Protein AF-0000000087803669 (afdb_homodimer)

pLDDT: mean 89.22, std 20.95, range [19.78, 98.94]

Nearest PDB structures (foldseek):
  4f3p-assembly1_A  TM=9.538E-01  e=4.998E-30  Burkholderia pseudomallei 1710b
  4f3p-assembly2_B  TM=9.451E-01  e=6.480E-29  Burkholderia pseudomallei 1710b
  3kzg-assembly1_A  TM=9.132E-01  e=2.865E-23  Legionella pneumophila subsp. pneumophila str. Philadelphia 1
  3h7m-assembly1_A  TM=9.091E-01  e=1.064E-22  Geobacter sulfurreducens
  9d5w-assembly8_H  TM=9.082E-01  e=1.905E-20  Vibrio cholerae O1 biovar El Tor str. N16961

Radius of gyration: 34.96 Å; Cα contacts (8 Å, |Δi|>4): 1028; chains: 2; bounding box: 117×129×118 Å

Secondary structure (DSSP, 8-state):
------S------------------------PPEEEEE-TEETTTEEE-TTT--EESHHHHHHHHHHHHTT--EEEEE--HHHHHHHHHTTS-SEEEEEEE--HHHHTTEEEPSPSEEEEEEEEEETT--S--SGGG-TT-EEEEETTSHHHHHHHTSTT-EEEEESSHHHHHHHHHTTS-SEEEEEHHHHHHHHTTTTTTTEEEEEEEEEEEEEEEEEETT-HHHHHHHHHHHHHHHHTSHHHHHHHHHHSSPPPHHHH-/-------------------------------PPEEEEE-TEETTTEEE-TTT--EESHHHHHHHHHHHHTT--EEEEE--HHHHHHHHHTTS-SEEEEEEE--HHHHTTEEE-S-SEEEEEEEEEETT--S--SGGG-TT-EEEEETTSHHHHHHHTSTT-EEEEESSHHHHHHHHHTTS-SEEEEEHHHHHHHHTTTTTTTEEEEEEEEEEEEEEEEEETT-HHHHHHHHHHHHHHHHTSHHHHHHHHHHSSPPPHHHH-

InterPro domains:
  IPR001320 Ionotropic glutamate receptor, C-terminal [SM00079] (33-253)
  IPR001638 Solute-binding protein family 3/N-terminal domain of MltF [PF00497] (35-253)
  IPR001638 Solute-binding protein family 3/N-terminal domain of MltF [SM00062] (33-254)

Structure (mmCIF, N/CA/C/O backbone):
data_AF-0000000087803669-model_v1
#
loop_
_entity.id
_entity.type
_entity.pdbx_description
1 polymer 'Basic amino acid ABC transporter substrate-binding protein'
#
loop_
_atom_site.group_PDB
_atom_site.id
_atom_site.type_symbol
_atom_site.label_atom_id
_atom_site.label_alt_id
_atom_site.label_comp_id
_atom_site.label_asym_id
_atom_site.label_entity_id
_atom_site.label_seq_id
_atom_site.pdbx_PDB_ins_code
_atom_site.Cartn_x
_atom_site.Cartn_y
_atom_site.Cartn_z
_atom_site.occupancy
_atom_site.B_iso_or_equiv
_atom_site.auth_seq_id
_atom_site.auth_comp_id
_atom_site.auth_asym_id
_atom_site.auth_atom_id
_atom_site.pdbx_PDB_model_num
ATOM 1 N N . MET A 1 1 ? -59.469 92.938 -26.703 1 23.44 1 MET A N 1
ATOM 2 C CA . MET A 1 1 ? -59.844 91.875 -25.781 1 23.44 1 MET A CA 1
ATOM 3 C C . MET A 1 1 ? -58.656 91 -25.469 1 23.44 1 MET A C 1
ATOM 5 O O . MET A 1 1 ? -57.719 90.875 -26.266 1 23.44 1 MET A O 1
ATOM 9 N N . LYS A 1 2 ? -58.75 90.25 -24.141 1 24.02 2 LYS A N 1
ATOM 10 C CA . LYS A 1 2 ? -57.938 89.812 -23 1 24.02 2 LYS A CA 1
ATOM 11 C C . LYS A 1 2 ? -57.188 88.5 -23.328 1 24.02 2 LYS A C 1
ATOM 13 O O . LYS A 1 2 ? -57.75 87.438 -23.188 1 24.02 2 LYS A O 1
ATOM 18 N N . PHE A 1 3 ? -56.469 88.5 -24.422 1 27.02 3 PHE A N 1
ATOM 19 C CA . PHE A 1 3 ? -55.594 87.375 -24.906 1 27.02 3 PHE A CA 1
ATOM 20 C C . PHE A 1 3 ? -54.531 87 -23.875 1 27.02 3 PHE A C 1
ATOM 22 O O . PHE A 1 3 ? -53.594 86.312 -24.172 1 27.02 3 PHE A O 1
ATOM 29 N N . LYS A 1 4 ? -54.438 87.938 -22.734 1 26 4 LYS A N 1
ATOM 30 C CA . LYS A 1 4 ? -53.188 88.062 -22 1 26 4 LYS A CA 1
ATOM 31 C C . LYS A 1 4 ? -52.844 86.75 -21.266 1 26 4 LYS A C 1
ATOM 33 O O . LYS A 1 4 ? -51.844 86.688 -20.531 1 26 4 LYS A O 1
ATOM 38 N N . LYS A 1 5 ? -53.938 86 -20.906 1 26.67 5 LYS A N 1
ATOM 39 C CA . LYS A 1 5 ? -53.75 85.188 -19.688 1 26.67 5 LYS A CA 1
ATOM 40 C C . LYS A 1 5 ? -52.719 84.125 -19.906 1 26.67 5 LYS A C 1
ATOM 42 O O . LYS A 1 5 ? -53 83.125 -20.578 1 26.67 5 LYS A O 1
ATOM 47 N N . ILE A 1 6 ? -51.438 84.5 -20.109 1 24.69 6 ILE A N 1
ATOM 48 C CA . ILE A 1 6 ? -50.156 83.875 -20.344 1 24.69 6 ILE A CA 1
ATOM 49 C C . ILE A 1 6 ? -49.969 82.688 -19.375 1 24.69 6 ILE A C 1
ATOM 51 O O . ILE A 1 6 ? -49.719 81.562 -19.797 1 24.69 6 ILE A O 1
ATOM 55 N N . ALA A 1 7 ? -49.062 82.75 -18.438 1 25.77 7 ALA A N 1
ATOM 56 C CA . ALA A 1 7 ? -47.781 82.125 -18.094 1 25.77 7 ALA A CA 1
ATOM 57 C C . ALA A 1 7 ? -47.938 81.125 -16.922 1 25.77 7 ALA A C 1
ATOM 59 O O . ALA A 1 7 ? -47 80.5 -16.516 1 25.77 7 ALA A O 1
ATOM 60 N N . ALA A 1 8 ? -49 81.25 -16.078 1 25.83 8 ALA A N 1
ATOM 61 C CA . ALA A 1 8 ? -48.656 80.938 -14.711 1 25.83 8 ALA A CA 1
ATOM 62 C C . ALA A 1 8 ? -48.469 79.375 -14.57 1 25.83 8 ALA A C 1
ATOM 64 O O . ALA A 1 8 ? -48.25 78.875 -13.461 1 25.83 8 ALA A O 1
ATOM 65 N N . LEU A 1 9 ? -48.844 78.688 -15.719 1 24.83 9 LEU A N 1
ATOM 66 C CA . LEU A 1 9 ? -49.156 77.375 -15.195 1 24.83 9 LEU A CA 1
ATOM 67 C C . LEU A 1 9 ? -48.031 76.812 -14.352 1 24.83 9 LEU A C 1
ATOM 69 O O . LEU A 1 9 ? -46.875 77.25 -14.5 1 24.83 9 LEU A O 1
ATOM 73 N N . LEU A 1 10 ? -48.281 75.438 -13.938 1 26.12 10 LEU A N 1
ATOM 74 C CA . LEU A 1 10 ? -48.188 74.438 -12.891 1 26.12 10 LEU A CA 1
ATOM 75 C C . LEU A 1 10 ? -46.781 73.812 -12.828 1 26.12 10 LEU A C 1
ATOM 77 O O . LEU A 1 10 ? -46.344 73.188 -13.789 1 26.12 10 LEU A O 1
ATOM 81 N N . GLY A 1 11 ? -45.812 74.562 -12.305 1 29.98 11 GLY A N 1
ATOM 82 C CA . GLY A 1 11 ? -44.5 74.125 -11.898 1 29.98 11 GLY A CA 1
ATOM 83 C C . GLY A 1 11 ? -44.531 72.812 -11.094 1 29.98 11 GLY A C 1
ATOM 84 O O . GLY A 1 11 ? -44.938 72.812 -9.922 1 29.98 11 GLY A O 1
ATOM 85 N N . ALA A 1 12 ? -45.375 71.812 -11.609 1 28.2 12 ALA A N 1
ATOM 86 C CA . ALA A 1 12 ? -45.438 70.562 -10.82 1 28.2 12 ALA A CA 1
ATOM 87 C C . ALA A 1 12 ? -44.062 70.125 -10.406 1 28.2 12 ALA A C 1
ATOM 89 O O . ALA A 1 12 ? -43.156 70 -11.242 1 28.2 12 ALA A O 1
ATOM 90 N N . PHE A 1 13 ? -43.781 70.25 -9.102 1 29.75 13 PHE A N 1
ATOM 91 C CA . PHE A 1 13 ? -42.812 69.812 -8.133 1 29.75 13 PHE A CA 1
ATOM 92 C C . PHE A 1 13 ? -42.594 68.312 -8.25 1 29.75 13 PHE A C 1
ATOM 94 O O . PHE A 1 13 ? -43.469 67.5 -7.906 1 29.75 13 PHE A O 1
ATOM 101 N N . THR A 1 14 ? -42.188 67.812 -9.453 1 30.67 14 THR A N 1
ATOM 102 C CA . THR A 1 14 ? -41.875 66.375 -9.406 1 30.67 14 THR A CA 1
ATOM 103 C C . THR A 1 14 ? -40.844 66.125 -8.312 1 30.67 14 THR A C 1
ATOM 105 O O . THR A 1 14 ? -39.75 66.625 -8.352 1 30.67 14 THR A O 1
ATOM 108 N N . ILE A 1 15 ? -41.312 66 -7.07 1 32.28 15 ILE A N 1
ATOM 109 C CA . ILE A 1 15 ? -40.5 65.5 -5.969 1 32.28 15 ILE A CA 1
ATOM 110 C C . ILE A 1 15 ? -39.875 64.188 -6.379 1 32.28 15 ILE A C 1
ATOM 112 O O . ILE A 1 15 ? -40.562 63.219 -6.695 1 32.28 15 ILE A O 1
ATOM 116 N N . ALA A 1 16 ? -38.75 64.188 -7.145 1 32.88 16 ALA A N 1
ATOM 117 C CA . ALA A 1 16 ? -37.844 63.094 -7.316 1 32.88 16 ALA A CA 1
ATOM 118 C C . ALA A 1 16 ? -37.562 62.406 -5.984 1 32.88 16 ALA A C 1
ATOM 120 O O . ALA A 1 16 ? -36.938 62.969 -5.102 1 32.88 16 ALA A O 1
ATOM 121 N N . SER A 1 17 ? -38.594 61.656 -5.453 1 33.66 17 SER A N 1
ATOM 122 C CA . SER A 1 17 ? -38.25 60.75 -4.371 1 33.66 17 SER A CA 1
ATOM 123 C C . SER A 1 17 ? -37 59.938 -4.684 1 33.66 17 SER A C 1
ATOM 125 O O . SER A 1 17 ? -36.938 59.188 -5.652 1 33.66 17 SER A O 1
ATOM 127 N N . SER A 1 18 ? -35.844 60.562 -4.547 1 35.09 18 SER A N 1
ATOM 128 C CA . SER A 1 18 ? -34.625 59.781 -4.453 1 35.09 18 SER A CA 1
ATOM 129 C C . SER A 1 18 ? -34.812 58.531 -3.572 1 35.09 18 SER A C 1
ATOM 131 O O . SER A 1 18 ? -35.094 58.656 -2.373 1 35.09 18 SER A O 1
ATOM 133 N N . LEU A 1 19 ? -35.531 57.531 -4.07 1 33.88 19 LEU A N 1
ATOM 134 C CA . LEU A 1 19 ? -35.406 56.25 -3.4 1 33.88 19 LEU A CA 1
ATOM 135 C C . LEU A 1 19 ? -33.938 56 -3.033 1 33.88 19 LEU A C 1
ATOM 137 O O . LEU A 1 19 ? -33.094 55.875 -3.912 1 33.88 19 LEU A O 1
ATOM 141 N N . LEU A 1 20 ? -33.438 56.594 -1.939 1 34.97 20 LEU A N 1
ATOM 142 C CA . LEU A 1 20 ? -32.312 56 -1.258 1 34.97 20 LEU A CA 1
ATOM 143 C C . LEU A 1 20 ? -32.469 54.469 -1.205 1 34.97 20 LEU A C 1
ATOM 145 O O . LEU A 1 20 ? -33.344 53.969 -0.481 1 34.97 20 LEU A O 1
ATOM 149 N N . ILE A 1 21 ? -32.438 53.812 -2.311 1 36.22 21 ILE A N 1
ATOM 150 C CA . ILE A 1 21 ? -32.062 52.406 -2.111 1 36.22 21 ILE A CA 1
ATOM 151 C C . ILE A 1 21 ? -30.859 52.312 -1.198 1 36.22 21 ILE A C 1
ATOM 153 O O . ILE A 1 21 ? -29.75 52.719 -1.584 1 36.22 21 ILE A O 1
ATOM 157 N N . ALA A 1 22 ? -31 52.625 0.118 1 37.94 22 ALA A N 1
ATOM 158 C CA . ALA A 1 22 ? -30.047 52 1.009 1 37.94 22 ALA A CA 1
ATOM 159 C C . ALA A 1 22 ? -29.719 50.5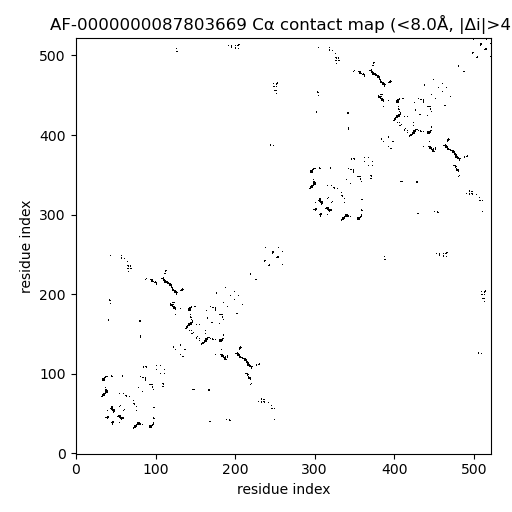94 0.523 1 37.94 22 ALA A C 1
ATOM 161 O O . ALA A 1 22 ? -30.578 49.688 0.521 1 37.94 22 ALA A O 1
ATOM 162 N N . GLY A 1 23 ? -29.016 50.5 -0.521 1 37.97 23 GLY A N 1
ATOM 163 C CA . GLY A 1 23 ? -28.344 49.219 -0.605 1 37.97 23 GLY A CA 1
ATOM 164 C C . GLY A 1 23 ? -27.938 48.656 0.749 1 37.97 23 GLY A C 1
ATOM 165 O O . GLY A 1 23 ? -27.109 49.25 1.446 1 37.97 23 GLY A O 1
ATOM 166 N N . CYS A 1 24 ? -28.906 48.219 1.571 1 36.16 24 CYS A N 1
ATOM 167 C CA . CYS A 1 24 ? -28.406 47.312 2.586 1 36.16 24 CYS A CA 1
ATOM 168 C C . CYS A 1 24 ? -27.188 46.531 2.078 1 36.16 24 CYS A C 1
ATOM 170 O O . CYS A 1 24 ? -27.312 45.688 1.202 1 36.16 24 CYS A O 1
ATOM 172 N N . GLY A 1 25 ? -26.109 47.188 1.75 1 37.03 25 GLY A N 1
ATOM 173 C CA . GLY A 1 25 ? -24.922 46.375 1.817 1 37.03 25 GLY A CA 1
ATOM 174 C C . GLY A 1 25 ? -25.016 45.25 2.857 1 37.03 25 GLY A C 1
ATOM 175 O O . GLY A 1 25 ? -25 45.531 4.059 1 37.03 25 GLY A O 1
ATOM 176 N N . GLN A 1 26 ? -25.984 44.438 2.816 1 36.03 26 GLN A N 1
ATOM 177 C CA . GLN A 1 26 ? -25.719 43.219 3.6 1 36.03 26 GLN A CA 1
ATOM 178 C C . GLN A 1 26 ? -24.219 42.969 3.717 1 36.03 26 GLN A C 1
ATOM 180 O O . GLN A 1 26 ? -23.562 42.656 2.721 1 36.03 26 GLN A O 1
ATOM 185 N N . GLU A 1 27 ? -23.469 43.844 4.344 1 37.5 27 GLU A N 1
ATOM 186 C CA . GLU A 1 27 ? -22.219 43.281 4.852 1 37.5 27 GLU A CA 1
ATOM 187 C C . GLU A 1 27 ? -22.359 41.812 5.195 1 37.5 27 GLU A C 1
ATOM 189 O O . GLU A 1 27 ? -22.938 41.469 6.223 1 37.5 27 GLU A O 1
ATOM 194 N N . GLY A 1 28 ? -22.969 41.031 4.41 1 39.66 28 GLY A N 1
ATOM 195 C CA . GLY A 1 28 ? -22.797 39.625 4.727 1 39.66 28 GLY A CA 1
ATOM 196 C C . GLY A 1 28 ? -21.547 39.344 5.531 1 39.66 28 GLY A C 1
ATOM 197 O O . GLY A 1 28 ? -20.469 39.875 5.215 1 39.66 28 GLY A O 1
ATOM 198 N N . ASN A 1 29 ? -21.578 39.469 6.797 1 40.47 29 ASN A N 1
ATOM 199 C CA . ASN A 1 29 ? -20.5 38.969 7.633 1 40.47 29 ASN A CA 1
ATOM 200 C C . ASN A 1 29 ? -19.703 37.875 6.91 1 40.47 29 ASN A C 1
ATOM 202 O O . ASN A 1 29 ? -20.047 36.688 6.98 1 40.47 29 ASN A O 1
ATOM 206 N N . SER A 1 30 ? -19.422 37.875 5.676 1 49.03 30 SER A N 1
ATOM 207 C CA . SER A 1 30 ? -18.594 36.938 4.941 1 49.03 30 SER A CA 1
ATOM 208 C C . SER A 1 30 ? -17.391 36.469 5.777 1 49.03 30 SER A C 1
ATOM 210 O O . SER A 1 30 ? -16.516 37.281 6.102 1 49.03 30 SER A O 1
ATOM 212 N N . GLN A 1 31 ? -17.656 35.719 6.801 1 61.44 31 GLN A N 1
ATOM 213 C CA . GLN A 1 31 ? -16.578 35.188 7.609 1 61.44 31 GLN A CA 1
ATOM 214 C C . GLN A 1 31 ? -15.312 34.969 6.773 1 61.44 31 GLN A C 1
ATOM 216 O O . GLN A 1 31 ? -15.375 34.438 5.668 1 61.44 31 GLN A O 1
ATOM 221 N N . LYS A 1 32 ? -14.234 35.688 7.094 1 85.69 32 LYS A N 1
ATOM 222 C CA . LYS A 1 32 ? -12.922 35.625 6.469 1 85.69 32 LYS A CA 1
ATOM 223 C C . LYS A 1 32 ? -12.461 34.156 6.363 1 85.69 32 LYS A C 1
ATOM 225 O O . LYS A 1 32 ? -12.602 33.375 7.312 1 85.69 32 LYS A O 1
ATOM 230 N N . ALA A 1 33 ? -12.172 33.75 5.184 1 96.31 33 ALA A N 1
ATOM 231 C CA . ALA A 1 33 ? -11.656 32.406 4.938 1 96.31 33 ALA A CA 1
ATOM 232 C C . ALA A 1 33 ? -10.469 32.094 5.844 1 96.31 33 ALA A C 1
ATOM 234 O O . ALA A 1 33 ? -9.688 33 6.18 1 96.31 33 ALA A O 1
ATOM 235 N N . TRP A 1 34 ? -10.445 30.859 6.391 1 98.19 34 TRP A N 1
ATOM 236 C CA . TRP A 1 34 ? -9.242 30.406 7.062 1 98.19 34 TRP A CA 1
ATOM 237 C C . TRP A 1 34 ? -8.062 30.359 6.098 1 98.19 34 TRP A C 1
ATOM 239 O O . TRP A 1 34 ? -8.156 29.766 5.023 1 98.19 34 TRP A O 1
ATOM 249 N N . ARG A 1 35 ? -7.02 31.109 6.371 1 98.5 35 ARG A N 1
ATOM 250 C CA . ARG A 1 35 ? -5.777 30.938 5.629 1 98.5 35 ARG A CA 1
ATOM 251 C C . ARG A 1 35 ? -5 29.719 6.133 1 98.5 35 ARG A C 1
ATOM 253 O O . ARG A 1 35 ? -4.508 29.719 7.266 1 98.5 35 ARG A O 1
ATOM 260 N N . VAL A 1 36 ? -4.91 28.719 5.246 1 98.88 36 VAL A N 1
ATOM 261 C CA . VAL A 1 36 ? -4.375 27.422 5.652 1 98.88 36 VAL A CA 1
ATOM 262 C C . VAL A 1 36 ? -3.068 27.156 4.91 1 98.88 36 VAL A C 1
ATOM 264 O O . VAL A 1 36 ? -2.99 27.328 3.693 1 98.88 36 VAL A O 1
ATOM 267 N N . GLY A 1 37 ? -2.012 26.781 5.688 1 98.88 37 GLY A N 1
ATOM 268 C CA . GLY A 1 37 ? -0.762 26.328 5.086 1 98.88 37 GLY A CA 1
ATOM 269 C C . GLY A 1 37 ? -0.573 24.828 5.137 1 98.88 37 GLY A C 1
ATOM 270 O O . GLY A 1 37 ? -0.929 24.188 6.129 1 98.88 37 GLY A O 1
ATOM 271 N N . THR A 1 38 ? -0.046 24.266 4.051 1 98.75 38 THR A N 1
ATOM 272 C CA . THR A 1 38 ? 0.332 22.859 3.965 1 98.75 38 THR A CA 1
ATOM 273 C C . THR A 1 38 ? 1.564 22.688 3.082 1 98.75 38 THR A C 1
ATOM 275 O O . THR A 1 38 ? 1.807 23.5 2.178 1 98.75 38 THR A O 1
ATOM 278 N N . ASP A 1 39 ? 2.41 21.734 3.475 1 98.31 39 ASP A N 1
ATOM 279 C CA . ASP A 1 39 ? 3.449 21.297 2.543 1 98.31 39 ASP A CA 1
ATOM 280 C C . ASP A 1 39 ? 2.883 20.344 1.492 1 98.31 39 ASP A C 1
ATOM 282 O O . ASP A 1 39 ? 2.627 19.188 1.781 1 98.31 39 ASP A O 1
ATOM 286 N N . ALA A 1 40 ? 2.732 20.812 0.261 1 97.62 40 ALA A N 1
ATOM 287 C CA . ALA A 1 40 ? 2.059 20.047 -0.787 1 97.62 40 ALA A CA 1
ATOM 288 C C . ALA A 1 40 ? 3.045 19.156 -1.536 1 97.62 40 ALA A C 1
ATOM 290 O O . ALA A 1 40 ? 2.949 19 -2.756 1 97.62 40 ALA A O 1
ATOM 291 N N . THR A 1 41 ? 4.027 18.625 -0.832 1 96.75 41 THR A N 1
ATOM 292 C CA . THR A 1 41 ? 4.957 17.656 -1.379 1 96.75 41 THR A CA 1
ATOM 293 C C . THR A 1 41 ? 5.023 16.406 -0.49 1 96.75 41 THR A C 1
ATOM 295 O O . THR A 1 41 ? 6.004 15.664 -0.524 1 96.75 41 THR A O 1
ATOM 298 N N . TYR A 1 42 ? 3.969 16.203 0.246 1 97.25 42 TYR A N 1
ATOM 299 C CA . TYR A 1 42 ? 3.924 15.141 1.236 1 97.25 42 TYR A CA 1
ATOM 300 C C . TYR A 1 42 ? 2.793 14.164 0.935 1 97.25 42 TYR A C 1
ATOM 302 O O . TYR A 1 42 ? 2.027 13.789 1.829 1 97.25 42 TYR A O 1
ATOM 310 N N . ALA A 1 43 ? 2.723 13.727 -0.254 1 95.94 43 ALA A N 1
ATOM 311 C CA . ALA A 1 43 ? 1.699 12.734 -0.574 1 95.94 43 ALA A CA 1
ATOM 312 C C . ALA A 1 43 ? 1.811 11.516 0.339 1 95.94 43 ALA A C 1
ATOM 314 O O . ALA A 1 43 ? 2.914 11.031 0.612 1 95.94 43 ALA A O 1
ATOM 315 N N . PRO A 1 44 ? 0.618 11.023 0.805 1 96.81 44 PRO A N 1
ATOM 316 C CA . PRO A 1 44 ? -0.748 11.305 0.36 1 96.81 44 PRO A CA 1
ATOM 317 C C . PRO A 1 44 ? -1.441 12.359 1.225 1 96.81 44 PRO A C 1
ATOM 319 O O . PRO A 1 44 ? -2.666 12.5 1.164 1 96.81 44 PRO A O 1
ATOM 322 N N . PHE A 1 45 ? -0.718 13.094 2.029 1 98.44 45 PHE A N 1
ATOM 323 C CA . PHE A 1 45 ? -1.339 14.055 2.938 1 98.44 45 PHE A CA 1
ATOM 324 C C . PHE A 1 45 ? -1.666 15.352 2.213 1 98.44 45 PHE A C 1
ATOM 326 O O . PHE A 1 45 ? -2.779 15.867 2.324 1 98.44 45 PHE A O 1
ATOM 333 N N . GLY A 1 46 ? -0.712 15.852 1.557 1 98.19 46 GLY A N 1
ATOM 334 C CA . GLY A 1 46 ? -0.864 17.031 0.715 1 98.19 46 GLY A CA 1
ATOM 335 C C . GLY A 1 46 ? 0.046 17.016 -0.5 1 98.19 46 GLY A C 1
ATOM 336 O O . GLY A 1 46 ? 1.248 16.766 -0.378 1 98.19 46 GLY A O 1
ATOM 337 N N . PHE A 1 47 ? -0.546 17.203 -1.66 1 97.06 47 PHE A N 1
ATOM 338 C CA . PHE A 1 47 ? 0.229 17.25 -2.895 1 97.06 47 PHE A CA 1
ATOM 339 C C . PHE A 1 47 ? -0.536 17.969 -3.99 1 97.06 47 PHE A C 1
ATOM 341 O O . PHE A 1 47 ? -1.727 18.25 -3.842 1 97.06 47 PHE A O 1
ATOM 348 N N . LYS A 1 48 ? 0.252 18.359 -4.945 1 94.62 48 LYS A N 1
ATOM 349 C CA . LYS A 1 48 ? -0.379 18.938 -6.133 1 94.62 48 LYS A CA 1
ATOM 350 C C . LYS A 1 48 ? -0.736 17.844 -7.141 1 94.62 48 LYS A C 1
ATOM 352 O O . LYS A 1 48 ? 0.136 17.094 -7.598 1 94.62 48 LYS A O 1
ATOM 357 N N . ASP A 1 49 ? -2.008 17.812 -7.465 1 91.5 49 ASP A N 1
ATOM 358 C CA . ASP A 1 49 ? -2.455 16.859 -8.469 1 91.5 49 ASP A CA 1
ATOM 359 C C . ASP A 1 49 ? -1.855 17.172 -9.836 1 91.5 49 ASP A C 1
ATOM 361 O O . ASP A 1 49 ? -1.922 18.312 -10.297 1 91.5 49 ASP A O 1
ATOM 365 N N . LYS A 1 50 ? -1.376 16.172 -10.469 1 86 50 LYS A N 1
ATOM 366 C CA . LYS A 1 50 ? -0.642 16.391 -11.711 1 86 50 LYS A CA 1
ATOM 367 C C . LYS A 1 50 ? -1.587 16.766 -12.844 1 86 50 LYS A C 1
ATOM 369 O O . LYS A 1 50 ? -1.226 17.547 -13.727 1 86 50 LYS A O 1
ATOM 374 N N . ASP A 1 51 ? -2.723 16.25 -12.836 1 86 51 ASP A N 1
ATOM 375 C CA . ASP A 1 51 ? -3.658 16.453 -13.938 1 86 51 ASP A CA 1
ATOM 376 C C . ASP A 1 51 ? -4.402 17.781 -13.773 1 86 51 ASP A C 1
ATOM 378 O O . ASP A 1 51 ? -4.48 18.578 -14.711 1 86 51 ASP A O 1
ATOM 382 N N . SER A 1 52 ? -4.797 18.125 -12.547 1 88.12 52 SER A N 1
ATOM 383 C CA . SER A 1 52 ? -5.648 19.281 -12.32 1 88.12 52 SER A CA 1
ATOM 384 C C . SER A 1 52 ? -4.832 20.469 -11.82 1 88.12 52 SER A C 1
ATOM 386 O O . SER A 1 52 ? -5.293 21.609 -11.891 1 88.12 52 SER A O 1
ATOM 388 N N . GLY A 1 53 ? -3.754 20.188 -11.273 1 90.12 53 GLY A N 1
ATOM 389 C CA . GLY A 1 53 ? -2.953 21.234 -10.664 1 90.12 53 GLY A CA 1
ATOM 390 C C . GLY A 1 53 ? -3.48 21.672 -9.312 1 90.12 53 GLY A C 1
ATOM 391 O O . GLY A 1 53 ? -2.898 22.547 -8.664 1 90.12 53 GLY A O 1
ATOM 392 N N . LYS A 1 54 ? -4.48 21.078 -8.883 1 94.5 54 LYS A N 1
ATOM 393 C CA . LYS A 1 54 ? -5.098 21.438 -7.609 1 94.5 54 LYS A CA 1
ATOM 394 C C . LYS A 1 54 ? -4.449 20.688 -6.449 1 94.5 54 LYS A C 1
ATOM 396 O O . LYS A 1 54 ? -3.871 19.625 -6.641 1 94.5 54 LYS A O 1
ATOM 401 N N . LEU A 1 55 ? -4.582 21.359 -5.27 1 97.25 55 LEU A N 1
ATOM 402 C CA . LEU A 1 55 ? -4.117 20.688 -4.062 1 97.25 55 LEU A CA 1
ATOM 403 C C . LEU A 1 55 ? -5.059 19.547 -3.688 1 97.25 55 LEU A C 1
ATOM 405 O O . LEU A 1 55 ? -6.277 19.688 -3.764 1 97.25 55 LEU A O 1
ATOM 409 N N . ALA A 1 56 ? -4.453 18.453 -3.389 1 97 56 ALA A N 1
ATOM 410 C CA . ALA A 1 56 ? -5.195 17.25 -2.996 1 97 56 ALA A CA 1
ATOM 411 C C . ALA A 1 56 ? -4.477 16.5 -1.88 1 97 56 ALA A C 1
ATOM 413 O O . ALA A 1 56 ? -3.311 16.781 -1.584 1 97 56 ALA A O 1
ATOM 414 N N . GLY A 1 57 ? -5.234 15.594 -1.214 1 97.56 57 GLY A N 1
ATOM 415 C CA . GLY A 1 57 ? -4.648 14.75 -0.184 1 97.56 57 GLY A CA 1
ATOM 416 C C . GLY A 1 57 ? -5.512 14.648 1.061 1 97.56 57 GLY A C 1
ATOM 417 O O . GLY A 1 57 ? -6.504 15.367 1.198 1 97.56 57 GLY A O 1
ATOM 418 N N . PHE A 1 58 ? -5.105 13.805 1.908 1 98.5 58 PHE A N 1
ATOM 419 C CA . PHE A 1 58 ? -5.809 13.516 3.15 1 98.5 58 PHE A CA 1
ATOM 420 C C . PHE A 1 58 ? -5.98 14.781 3.98 1 98.5 58 PHE A C 1
ATOM 422 O O . PHE A 1 58 ? -7.09 15.102 4.414 1 98.5 58 PHE A O 1
ATOM 429 N N . ASP A 1 59 ? -4.887 15.523 4.145 1 98.88 59 ASP A N 1
ATOM 430 C CA . ASP A 1 59 ? -4.93 16.75 4.949 1 98.88 59 ASP A CA 1
ATOM 431 C C . ASP A 1 59 ? -5.828 17.797 4.309 1 98.88 59 ASP A C 1
ATOM 433 O O . ASP A 1 59 ? -6.535 18.531 5.004 1 98.88 59 ASP A O 1
ATOM 437 N N . ILE A 1 60 ? -5.785 17.891 3.031 1 98.75 60 ILE A N 1
ATOM 438 C CA . ILE A 1 60 ? -6.609 18.828 2.285 1 98.75 60 ILE A CA 1
ATOM 439 C C . ILE A 1 60 ? -8.086 18.516 2.504 1 98.75 60 ILE A C 1
ATOM 441 O O . ILE A 1 60 ? -8.875 19.406 2.836 1 98.75 60 ILE A O 1
ATOM 445 N N . ASP A 1 61 ? -8.391 17.234 2.416 1 98.56 61 ASP A N 1
ATOM 446 C CA . ASP A 1 61 ? -9.773 16.828 2.594 1 98.56 61 ASP A CA 1
ATOM 447 C C . ASP A 1 61 ? -10.234 17.047 4.031 1 98.56 61 ASP A C 1
ATOM 449 O O . ASP A 1 61 ? -11.375 17.469 4.262 1 98.56 61 ASP A O 1
ATOM 453 N N . ILE A 1 62 ? -9.383 16.828 4.961 1 98.81 62 ILE A N 1
ATOM 454 C CA . ILE A 1 62 ? -9.719 16.953 6.375 1 98.81 62 ILE A CA 1
ATOM 455 C C . ILE A 1 62 ? -10.016 18.422 6.699 1 98.81 62 ILE A C 1
ATOM 457 O O . ILE A 1 62 ? -11.062 18.734 7.266 1 98.81 62 ILE A O 1
ATOM 461 N N . ILE A 1 63 ? -9.141 19.297 6.289 1 98.94 63 ILE A N 1
ATOM 462 C CA . ILE A 1 63 ? -9.32 20.688 6.676 1 98.94 63 ILE A CA 1
ATOM 463 C C . ILE A 1 63 ? -10.531 21.281 5.945 1 98.94 63 ILE A C 1
ATOM 465 O O . ILE A 1 63 ? -11.266 22.094 6.504 1 98.94 63 ILE A O 1
ATOM 469 N N . ASN A 1 64 ? -10.766 20.875 4.711 1 98.75 64 ASN A N 1
ATOM 470 C CA . ASN A 1 64 ? -11.961 21.312 3.996 1 98.75 64 ASN A CA 1
ATOM 471 C C . ASN A 1 64 ? -13.234 20.812 4.676 1 98.75 64 ASN A C 1
ATOM 473 O O . ASN A 1 64 ? -14.211 21.547 4.773 1 98.75 64 ASN A O 1
ATOM 477 N N . ALA A 1 65 ? -13.234 19.578 5.152 1 98.81 65 ALA A N 1
ATOM 478 C CA . ALA A 1 65 ? -14.398 19.031 5.84 1 98.81 65 ALA A CA 1
ATOM 479 C C . ALA A 1 65 ? -14.672 19.781 7.145 1 98.81 65 ALA A C 1
ATOM 481 O O . ALA A 1 65 ? -15.82 20.109 7.453 1 98.81 65 ALA A O 1
ATOM 482 N N . ILE A 1 66 ? -13.617 20.047 7.898 1 98.81 66 ILE A N 1
ATOM 483 C CA . ILE A 1 66 ? -13.75 20.781 9.148 1 98.81 66 ILE A CA 1
ATOM 484 C C . ILE A 1 66 ? -14.305 22.188 8.867 1 98.81 66 ILE A C 1
ATOM 486 O O . ILE A 1 66 ? -15.258 22.625 9.523 1 98.81 66 ILE A O 1
ATOM 490 N N . ALA A 1 67 ? -13.719 22.859 7.887 1 98.62 67 ALA A N 1
ATOM 491 C CA . ALA A 1 67 ? -14.156 24.203 7.527 1 98.62 67 ALA A CA 1
ATOM 492 C C . ALA A 1 67 ? -15.625 24.219 7.117 1 98.62 67 ALA A C 1
ATOM 494 O O . ALA A 1 67 ? -16.375 25.094 7.523 1 98.62 67 ALA A O 1
ATOM 495 N N . ASN A 1 68 ? -15.992 23.281 6.379 1 98.12 68 ASN A N 1
ATOM 496 C CA . ASN A 1 68 ? -17.375 23.172 5.93 1 98.12 68 ASN A CA 1
ATOM 497 C C . ASN A 1 68 ? -18.328 23.016 7.105 1 98.12 68 ASN A C 1
ATOM 499 O O . ASN A 1 68 ? -19.375 23.688 7.152 1 98.12 68 ASN A O 1
ATOM 503 N N . GLU A 1 69 ? -18.016 22.156 8.062 1 98.06 69 GLU A N 1
ATOM 504 C CA . GLU A 1 69 ? -18.859 21.969 9.242 1 98.06 69 GLU A CA 1
ATOM 505 C C . GLU A 1 69 ? -19 23.266 10.039 1 98.06 69 GLU A C 1
ATOM 507 O O . GLU A 1 69 ? -20.031 23.5 10.648 1 98.06 69 GLU A O 1
ATOM 512 N N . GLU A 1 70 ? -17.969 24.078 9.938 1 97.88 70 GLU A N 1
ATOM 513 C CA . GLU A 1 70 ? -17.938 25.297 10.727 1 97.88 70 GLU A CA 1
ATOM 514 C C . GLU A 1 70 ? -18.469 26.484 9.93 1 97.88 70 GLU A C 1
ATOM 516 O O . GLU A 1 70 ? -18.484 27.609 10.422 1 97.88 70 GLU A O 1
ATOM 521 N N . GLY A 1 71 ? -18.875 26.188 8.695 1 97 71 GLY A N 1
ATOM 522 C CA . GLY A 1 71 ? -19.438 27.234 7.859 1 97 71 GLY A CA 1
ATOM 523 C C . GLY A 1 71 ? -18.422 28.234 7.375 1 97 71 GLY A C 1
ATOM 524 O O . GLY A 1 71 ? -18.719 29.422 7.207 1 97 71 GLY A O 1
ATOM 525 N N . ILE A 1 72 ? -17.203 27.859 7.289 1 96.88 72 ILE A N 1
ATOM 526 C CA . ILE A 1 72 ? -16.094 28.703 6.871 1 96.88 72 ILE A CA 1
ATOM 527 C C . ILE A 1 72 ? -15.406 28.094 5.656 1 96.88 72 ILE A C 1
ATOM 529 O O . ILE A 1 72 ? -15.461 26.891 5.445 1 96.88 72 ILE A O 1
ATOM 533 N N . GLU A 1 73 ? -14.859 28.875 4.832 1 96.5 73 GLU A N 1
ATOM 534 C CA . GLU A 1 73 ? -14.039 28.391 3.725 1 96.5 73 GLU A CA 1
ATOM 535 C C . GLU A 1 73 ? -12.57 28.297 4.125 1 96.5 73 GLU A C 1
ATOM 537 O O . GLU A 1 73 ? -12.086 29.094 4.926 1 96.5 73 GLU A O 1
ATOM 542 N N . ALA A 1 74 ? -11.898 27.344 3.572 1 97.94 74 ALA A N 1
ATOM 543 C CA . ALA A 1 74 ? -10.453 27.203 3.744 1 97.94 74 ALA A CA 1
ATOM 544 C C . ALA A 1 74 ? -9.711 27.641 2.482 1 97.94 74 ALA A C 1
ATOM 546 O O . ALA A 1 74 ? -9.969 27.109 1.396 1 97.94 74 ALA A O 1
ATOM 547 N N . ASP A 1 75 ? -8.898 28.609 2.609 1 98 75 ASP A N 1
ATOM 548 C CA . ASP A 1 75 ? -7.969 29.016 1.558 1 98 75 ASP A CA 1
ATOM 549 C C . ASP A 1 75 ? -6.594 28.391 1.774 1 98 75 ASP A C 1
ATOM 551 O O . ASP A 1 75 ? -5.797 28.891 2.574 1 98 75 ASP A O 1
ATOM 555 N N . ILE A 1 76 ? -6.348 27.359 1.022 1 98.44 76 ILE A N 1
ATOM 556 C CA . ILE A 1 76 ? -5.176 26.531 1.281 1 98.44 76 ILE A CA 1
ATOM 557 C C . ILE A 1 76 ? -4.031 26.953 0.358 1 98.44 76 ILE A C 1
ATOM 559 O O . ILE A 1 76 ? -4.227 27.109 -0.85 1 98.44 76 ILE A O 1
ATOM 563 N N . GLN A 1 77 ? -2.887 27.109 0.935 1 97.62 77 GLN A N 1
ATOM 564 C CA . GLN A 1 77 ? -1.708 27.484 0.16 1 97.62 77 GLN A CA 1
ATOM 565 C C . GLN A 1 77 ? -0.535 26.547 0.468 1 97.62 77 GLN A C 1
ATOM 567 O O . GLN A 1 77 ? -0.441 26 1.568 1 97.62 77 GLN A O 1
ATOM 57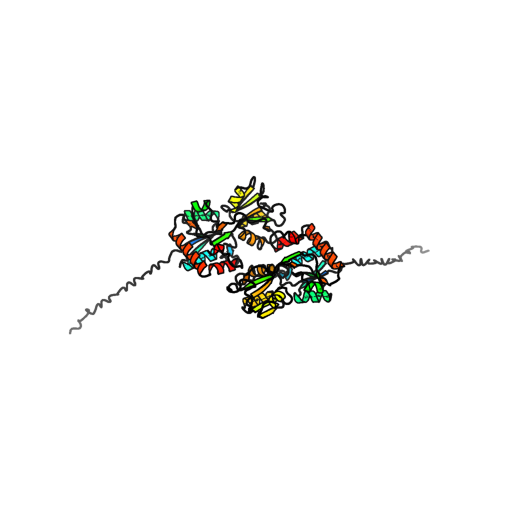2 N N . ASN A 1 78 ? 0.308 26.438 -0.497 1 97.94 78 ASN A N 1
ATOM 573 C CA . ASN A 1 78 ? 1.501 25.609 -0.367 1 97.94 78 ASN A CA 1
ATOM 574 C C . ASN A 1 78 ? 2.658 26.391 0.255 1 97.94 78 ASN A C 1
ATOM 576 O O . ASN A 1 78 ? 2.973 27.5 -0.181 1 97.94 78 ASN A O 1
ATOM 580 N N . LEU A 1 79 ? 3.244 25.828 1.319 1 97.44 79 LEU A N 1
ATOM 581 C CA . LEU A 1 79 ? 4.48 26.281 1.939 1 97.44 79 LEU A CA 1
ATOM 582 C C . LEU A 1 79 ? 5.41 25.109 2.229 1 97.44 79 LEU A C 1
ATOM 584 O O . LEU A 1 79 ? 4.949 24 2.471 1 97.44 79 LEU A O 1
ATOM 588 N N . ASN A 1 80 ? 6.695 25.438 2.15 1 97.38 80 ASN A N 1
ATOM 589 C CA . ASN A 1 80 ? 7.594 24.422 2.678 1 97.38 80 ASN A CA 1
ATOM 590 C C . ASN A 1 80 ? 7.332 24.156 4.156 1 97.38 80 ASN A C 1
ATOM 592 O O . ASN A 1 80 ? 6.902 25.047 4.887 1 97.38 80 ASN A O 1
ATOM 596 N N . PHE A 1 81 ? 7.633 22.984 4.543 1 98.12 81 PHE A N 1
ATOM 597 C CA . PHE A 1 81 ? 7.312 22.562 5.902 1 98.12 81 PHE A CA 1
ATOM 598 C C . PHE A 1 81 ? 7.93 23.516 6.922 1 98.12 81 PHE A C 1
ATOM 600 O O . PHE A 1 81 ? 7.27 23.922 7.879 1 98.12 81 PHE A O 1
ATOM 607 N N . ASP A 1 82 ? 9.148 23.844 6.73 1 97.31 82 ASP A N 1
ATOM 608 C CA . ASP A 1 82 ? 9.875 24.656 7.707 1 97.31 82 ASP A CA 1
ATOM 609 C C . ASP A 1 82 ? 9.305 26.062 7.805 1 97.31 82 ASP A C 1
ATOM 611 O O . ASP A 1 82 ? 9.586 26.781 8.758 1 97.31 82 ASP A O 1
ATOM 615 N N . ALA A 1 83 ? 8.477 26.406 6.836 1 97.88 83 ALA A N 1
ATOM 616 C CA . ALA A 1 83 ? 7.895 27.734 6.82 1 97.88 83 ALA A CA 1
ATOM 617 C C . ALA A 1 83 ? 6.559 27.766 7.562 1 97.88 83 ALA A C 1
ATOM 619 O O . ALA A 1 83 ? 6.031 28.844 7.863 1 97.88 83 ALA A O 1
ATOM 620 N N . LEU A 1 84 ? 6.047 26.688 7.969 1 98.62 84 LEU A N 1
ATOM 621 C CA . LEU A 1 84 ? 4.684 26.609 8.477 1 98.62 84 LEU A CA 1
ATOM 622 C C . LEU A 1 84 ? 4.586 27.25 9.859 1 98.62 84 LEU A C 1
ATOM 624 O O . LEU A 1 84 ? 3.717 28.094 10.102 1 98.62 84 LEU A O 1
ATOM 628 N N . LEU A 1 85 ? 5.469 26.922 10.734 1 98.25 85 LEU A N 1
ATOM 629 C CA . LEU A 1 85 ? 5.375 27.453 12.094 1 98.25 85 LEU A CA 1
ATOM 630 C C . LEU A 1 85 ? 5.672 28.953 12.117 1 98.25 85 LEU A C 1
ATOM 632 O O . LEU A 1 85 ? 4.922 29.719 12.711 1 98.25 85 LEU A O 1
ATOM 636 N N . PRO A 1 86 ? 6.719 29.375 11.391 1 98.19 86 PRO A N 1
ATOM 637 C CA . PRO A 1 86 ? 6.93 30.812 11.297 1 98.19 86 PRO A CA 1
ATOM 638 C C . PRO A 1 86 ? 5.734 31.547 10.695 1 98.19 86 PRO A C 1
ATOM 640 O O . PRO A 1 86 ? 5.391 32.656 11.141 1 98.19 86 PRO A O 1
ATOM 643 N N . ALA A 1 87 ? 5.121 30.922 9.711 1 98.56 87 ALA A N 1
ATOM 644 C CA . ALA A 1 87 ? 3.973 31.562 9.062 1 98.56 87 ALA A CA 1
ATOM 645 C C . ALA A 1 87 ? 2.801 31.688 10.031 1 98.56 87 ALA A C 1
ATOM 647 O O . ALA A 1 87 ? 2.053 32.656 9.984 1 98.56 87 ALA A O 1
ATOM 648 N N . LEU A 1 88 ? 2.6 30.734 10.938 1 98.75 88 LEU A N 1
ATOM 649 C CA . LEU A 1 88 ? 1.591 30.828 11.984 1 98.75 88 LEU A CA 1
ATOM 650 C C . LEU A 1 88 ? 1.915 31.969 12.945 1 98.75 88 LEU A C 1
ATOM 652 O O . LEU A 1 88 ? 1.042 32.781 13.281 1 98.75 88 LEU A O 1
ATOM 656 N N . GLN A 1 89 ? 3.143 32.062 13.336 1 97.69 89 GLN A N 1
ATOM 657 C CA . GLN A 1 89 ? 3.572 33.062 14.328 1 97.69 89 GLN A CA 1
ATOM 658 C C . GLN A 1 89 ? 3.422 34.469 13.797 1 97.69 89 GLN A C 1
ATOM 660 O O . GLN A 1 89 ? 3.09 35.406 14.555 1 97.69 89 GLN A O 1
ATOM 665 N N . SER A 1 90 ? 3.635 34.625 12.516 1 97.38 90 SER A N 1
ATOM 666 C CA . SER A 1 90 ? 3.566 35.969 11.898 1 97.38 90 SER A CA 1
ATOM 667 C C . SER A 1 90 ? 2.148 36.281 11.438 1 97.38 90 SER A C 1
ATOM 669 O O . SER A 1 90 ? 1.905 37.344 10.859 1 97.38 90 SER A O 1
ATOM 671 N N . ASN A 1 91 ? 1.262 35.375 11.555 1 97.25 91 ASN A N 1
ATOM 672 C CA . ASN A 1 91 ? -0.139 35.562 11.18 1 97.25 91 ASN A CA 1
ATOM 673 C C . ASN A 1 91 ? -0.307 35.625 9.664 1 97.25 91 ASN A C 1
ATOM 675 O O . ASN A 1 91 ? -1.269 36.25 9.18 1 97.25 91 ASN A O 1
ATOM 679 N N . THR A 1 92 ? 0.73 35.094 9.008 1 97.62 92 THR A N 1
ATOM 680 C CA . THR A 1 92 ? 0.594 34.969 7.559 1 97.62 92 THR A CA 1
ATOM 681 C C . THR A 1 92 ? -0.462 33.938 7.207 1 97.62 92 THR A C 1
ATOM 683 O O . THR A 1 92 ? -1.16 34.062 6.199 1 97.62 92 THR A O 1
ATOM 686 N N . ILE A 1 93 ? -0.523 32.906 7.984 1 98.62 93 ILE A N 1
ATOM 687 C CA . ILE A 1 93 ? -1.597 31.922 7.93 1 98.62 93 ILE A CA 1
ATOM 688 C C . ILE A 1 93 ? -2.23 31.766 9.312 1 98.62 93 ILE A C 1
ATOM 690 O O . ILE A 1 93 ? -1.647 32.188 10.312 1 98.62 93 ILE A O 1
ATOM 694 N N . ASP A 1 94 ? -3.455 31.172 9.258 1 98.75 94 ASP A N 1
ATOM 695 C CA . ASP A 1 94 ? -4.18 30.938 10.508 1 98.75 94 ASP A CA 1
ATOM 696 C C . ASP A 1 94 ? -3.99 29.5 11 1 98.75 94 ASP A C 1
ATOM 698 O O . ASP A 1 94 ? -4.016 29.25 12.203 1 98.75 94 ASP A O 1
ATOM 702 N N . ILE A 1 95 ? -3.838 28.625 10.047 1 98.94 95 ILE A N 1
ATOM 703 C CA . ILE A 1 95 ? -3.857 27.188 10.312 1 98.94 95 ILE A CA 1
ATOM 704 C C . ILE A 1 95 ? -2.742 26.516 9.531 1 98.94 95 ILE A C 1
ATOM 706 O O . ILE A 1 95 ? -2.5 26.844 8.367 1 98.94 95 ILE A O 1
ATOM 710 N N . ALA A 1 96 ? -2.049 25.562 10.164 1 98.94 96 ALA A N 1
ATOM 711 C CA . ALA A 1 96 ? -1.165 24.641 9.461 1 98.94 96 ALA A CA 1
ATOM 712 C C . ALA A 1 96 ? -1.632 23.203 9.625 1 98.94 96 ALA A C 1
ATOM 714 O O . ALA A 1 96 ? -1.812 22.719 10.75 1 98.94 96 ALA A O 1
ATOM 715 N N . ILE A 1 97 ? -1.879 22.516 8.5 1 98.88 97 ILE A N 1
ATOM 716 C CA . ILE A 1 97 ? -2.145 21.078 8.484 1 98.88 97 ILE A CA 1
ATOM 717 C C . ILE A 1 97 ? -1.283 20.406 7.422 1 98.88 97 ILE A C 1
ATOM 719 O O . ILE A 1 97 ? -1.453 20.656 6.227 1 98.88 97 ILE A O 1
ATOM 723 N N . SER A 1 98 ? -0.353 19.578 7.883 1 98.62 98 SER A N 1
ATOM 724 C CA . SER A 1 98 ? 0.656 19.016 6.988 1 98.62 98 SER A CA 1
ATOM 725 C C . SER A 1 98 ? 1.349 17.812 7.617 1 98.62 98 SER A C 1
ATOM 727 O O . SER A 1 98 ? 2.578 17.766 7.695 1 98.62 98 SER A O 1
ATOM 729 N N . ASP A 1 99 ? 0.524 16.766 7.922 1 98.25 99 ASP A N 1
ATOM 730 C CA . ASP A 1 99 ? 1.202 15.617 8.516 1 98.25 99 ASP A CA 1
ATOM 731 C C . ASP A 1 99 ? 2.18 16.062 9.602 1 98.25 99 ASP A C 1
ATOM 733 O O . ASP A 1 99 ? 3.342 15.648 9.609 1 98.25 99 ASP A O 1
ATOM 737 N N . MET A 1 100 ? 1.732 16.922 10.477 1 98.62 100 MET A N 1
ATOM 738 C CA . MET A 1 100 ? 2.641 17.484 11.469 1 98.62 100 MET A CA 1
ATOM 739 C C . MET A 1 100 ? 2.527 16.75 12.797 1 98.62 100 MET A C 1
ATOM 741 O O . MET A 1 100 ? 1.443 16.672 13.375 1 98.62 100 MET A O 1
ATOM 745 N N . THR A 1 101 ? 3.623 16.281 13.273 1 98.5 101 THR A N 1
ATOM 746 C CA . THR A 1 101 ? 3.707 15.602 14.562 1 98.5 101 THR A CA 1
ATOM 747 C C . THR A 1 101 ? 3.477 16.578 15.711 1 98.5 101 THR A C 1
ATOM 749 O O . THR A 1 101 ? 4.027 17.688 15.711 1 98.5 101 THR A O 1
ATOM 752 N N . ILE A 1 102 ? 2.643 16.188 16.594 1 98.06 102 ILE A N 1
ATOM 753 C CA . ILE A 1 102 ? 2.523 16.922 17.844 1 98.06 102 ILE A CA 1
ATOM 754 C C . ILE A 1 102 ? 3.73 16.625 18.734 1 98.06 102 ILE A C 1
ATOM 756 O O . ILE A 1 102 ? 3.904 15.492 19.203 1 98.06 102 ILE A O 1
ATOM 760 N N . SER A 1 103 ? 4.594 17.641 18.906 1 96.88 103 SER A N 1
ATOM 761 C CA . SER A 1 103 ? 5.754 17.469 19.781 1 96.88 103 SER A CA 1
ATOM 762 C C . SER A 1 103 ? 5.812 18.562 20.828 1 96.88 103 SER A C 1
ATOM 764 O O . SER A 1 103 ? 5.215 19.625 20.672 1 96.88 103 SER A O 1
ATOM 766 N N . GLU A 1 104 ? 6.562 18.266 21.891 1 95.56 104 GLU A N 1
ATOM 767 C CA . GLU A 1 104 ? 6.73 19.266 22.953 1 95.56 104 GLU A CA 1
ATOM 768 C C . GLU A 1 104 ? 7.426 20.516 22.406 1 95.56 104 GLU A C 1
ATOM 770 O O . GLU A 1 104 ? 7.066 21.641 22.781 1 95.56 104 GLU A O 1
ATOM 775 N N . GLU A 1 105 ? 8.383 20.281 21.625 1 96.06 105 GLU A N 1
ATOM 776 C CA . GLU A 1 105 ? 9.141 21.391 21.062 1 96.06 105 GLU A CA 1
ATOM 777 C C . GLU A 1 105 ? 8.25 22.297 20.234 1 96.06 105 GLU A C 1
ATOM 779 O O . GLU A 1 105 ? 8.258 23.531 20.391 1 96.06 105 GLU A O 1
ATOM 784 N N . ARG A 1 106 ? 7.5 21.75 19.328 1 98.06 106 ARG A N 1
ATOM 785 C CA . ARG A 1 106 ? 6.605 22.531 18.484 1 98.06 106 ARG A CA 1
ATOM 786 C C . ARG A 1 106 ? 5.512 23.188 19.312 1 98.06 106 ARG A C 1
ATOM 788 O O . ARG A 1 106 ? 5.113 24.328 19.016 1 98.06 106 ARG A O 1
ATOM 795 N N . ALA A 1 107 ? 5.129 22.578 20.375 1 98 107 ALA A N 1
ATOM 796 C CA . ALA A 1 107 ? 4.031 23.062 21.203 1 98 107 ALA A CA 1
ATOM 797 C C . ALA A 1 107 ? 4.441 24.312 21.984 1 98 107 ALA A C 1
ATOM 799 O O . ALA A 1 107 ? 3.594 25.016 22.547 1 98 107 ALA A O 1
ATOM 800 N N . LYS A 1 108 ? 5.68 24.594 22.016 1 97.19 108 LYS A N 1
ATOM 801 C CA . LYS A 1 108 ? 6.141 25.828 22.656 1 97.19 108 LYS A CA 1
ATOM 802 C C . LYS A 1 108 ? 5.73 27.047 21.844 1 97.19 108 LYS A C 1
ATOM 804 O O . LYS A 1 108 ? 5.539 28.141 22.406 1 97.19 108 LYS A O 1
ATOM 809 N N . SER A 1 109 ? 5.535 26.797 20.578 1 96.81 109 SER A N 1
ATOM 810 C CA . SER A 1 109 ? 5.324 27.969 19.719 1 96.81 109 SER A CA 1
ATOM 811 C C . SER A 1 109 ? 3.934 27.938 19.094 1 96.81 109 SER A C 1
ATOM 813 O O . SER A 1 109 ? 3.471 28.969 18.562 1 96.81 109 SER A O 1
ATOM 815 N N . VAL A 1 110 ? 3.314 26.828 19.125 1 98.62 110 VAL A N 1
ATOM 816 C CA . VAL A 1 110 ? 1.99 26.703 18.531 1 98.62 110 VAL A CA 1
ATOM 817 C C . VAL A 1 110 ? 1.099 25.844 19.422 1 98.62 110 VAL A C 1
ATOM 819 O O . VAL A 1 110 ? 1.575 25.234 20.391 1 98.62 110 VAL A O 1
ATOM 822 N N . ASP A 1 111 ? -0.187 25.953 19.25 1 98.88 111 ASP A N 1
ATOM 823 C CA . ASP A 1 111 ? -1.139 25.031 19.844 1 98.88 111 ASP A CA 1
ATOM 824 C C . ASP A 1 111 ? -1.65 24.016 18.812 1 98.88 111 ASP A C 1
ATOM 826 O O . ASP A 1 111 ? -1.811 24.359 17.641 1 98.88 111 ASP A O 1
ATOM 830 N N . PHE A 1 112 ? -1.92 22.828 19.25 1 98.88 112 PHE A N 1
ATOM 831 C CA . PHE A 1 112 ? -2.344 21.766 18.344 1 98.88 112 PHE A CA 1
ATOM 832 C C . PHE A 1 112 ? -3.777 21.344 18.641 1 98.88 112 PHE A C 1
ATOM 834 O O . PHE A 1 112 ? -4.211 21.359 19.797 1 98.88 112 PHE A O 1
ATOM 841 N N . SER A 1 113 ? -4.418 20.984 17.625 1 98.75 113 SER A N 1
ATOM 842 C CA . SER A 1 113 ? -5.695 20.297 17.75 1 98.75 113 SER A CA 1
ATOM 843 C C . SER A 1 113 ? -5.523 18.922 18.406 1 98.75 113 SER A C 1
ATOM 845 O O . SER A 1 113 ? -4.398 18.484 18.641 1 98.75 113 SER A O 1
ATOM 847 N N . LYS A 1 114 ? -6.691 18.266 18.688 1 97.81 114 LYS A N 1
ATOM 848 C CA . LYS A 1 114 ? -6.688 16.828 18.938 1 97.81 114 LYS A CA 1
ATOM 849 C C . LYS A 1 114 ? -6.125 16.062 17.75 1 97.81 114 LYS A C 1
ATOM 851 O O . LYS A 1 114 ? -6.18 16.547 16.609 1 97.81 114 LYS A O 1
ATOM 856 N N . PRO A 1 115 ? -5.613 14.883 18 1 97.88 115 PRO A N 1
ATOM 857 C CA . PRO A 1 115 ? -4.988 14.117 16.922 1 97.88 115 PRO A CA 1
ATOM 858 C C . PRO A 1 115 ? -5.984 13.695 15.852 1 97.88 115 PRO A C 1
ATOM 860 O O . PRO A 1 115 ? -7.133 13.367 16.156 1 97.88 115 PRO A O 1
ATOM 863 N N . TYR A 1 116 ? -5.496 13.695 14.617 1 98.06 116 TYR A N 1
ATOM 864 C CA . TYR A 1 116 ? -6.34 13.203 13.531 1 98.06 116 TYR A CA 1
ATOM 865 C C . TYR A 1 116 ? -5.672 12.047 12.797 1 98.06 116 TYR A C 1
ATOM 867 O O . TYR A 1 116 ? -6.242 11.492 11.859 1 98.06 116 TYR A O 1
ATOM 875 N N . TYR A 1 117 ? -4.488 11.672 13.188 1 97.81 117 TYR A N 1
ATOM 876 C CA . TYR A 1 117 ? -3.721 10.562 12.633 1 97.81 117 TYR A CA 1
ATOM 877 C C . TYR A 1 117 ? -2.584 10.164 13.562 1 97.81 117 TYR A C 1
ATOM 879 O O . TYR A 1 117 ? -2.211 10.93 14.461 1 97.81 117 TYR A O 1
ATOM 887 N N . ILE A 1 118 ? -2.068 8.922 13.422 1 96.25 118 ILE A N 1
ATOM 888 C CA . ILE A 1 118 ? -0.862 8.461 14.102 1 96.25 118 ILE A CA 1
ATOM 889 C C . ILE A 1 118 ? 0.145 7.953 13.07 1 96.25 118 ILE A C 1
ATOM 891 O O . ILE A 1 118 ? -0.194 7.137 12.211 1 96.25 118 ILE A O 1
ATOM 895 N N . ALA A 1 119 ? 1.316 8.492 13.125 1 96 119 ALA A N 1
ATOM 896 C CA . ALA A 1 119 ? 2.344 8.094 12.164 1 96 119 ALA A CA 1
ATOM 897 C C . ALA A 1 119 ? 3.705 7.965 12.844 1 96 119 ALA A C 1
ATOM 899 O O . ALA A 1 119 ? 4.031 8.742 13.742 1 96 119 ALA A O 1
ATOM 900 N N . GLY A 1 120 ? 4.477 6.992 12.398 1 96.5 120 GLY A N 1
ATOM 901 C CA . GLY A 1 120 ? 5.879 6.891 12.766 1 96.5 120 GLY A CA 1
ATOM 902 C C . GLY A 1 120 ? 6.82 7.363 11.672 1 96.5 120 GLY A C 1
ATOM 903 O O . GLY A 1 120 ? 6.375 7.918 10.664 1 96.5 120 GLY A O 1
ATOM 904 N N . ASN A 1 121 ? 8.117 7.281 11.992 1 98.06 121 ASN A N 1
ATOM 905 C CA . ASN A 1 121 ? 9.164 7.531 11.016 1 98.06 121 ASN A CA 1
ATOM 906 C C . ASN A 1 121 ? 9.789 6.227 10.516 1 98.06 121 ASN A C 1
ATOM 908 O O . ASN A 1 121 ? 9.914 5.266 11.273 1 98.06 121 ASN A O 1
ATOM 912 N N . GLY A 1 122 ? 10.109 6.234 9.242 1 98.31 122 GLY A N 1
ATOM 913 C CA . GLY A 1 122 ? 10.75 5.074 8.641 1 98.31 122 GLY A CA 1
ATOM 914 C C . GLY A 1 122 ? 11.922 5.434 7.75 1 98.31 122 GLY A C 1
ATOM 915 O O . GLY A 1 122 ? 12.281 6.605 7.629 1 98.31 122 GLY A O 1
ATOM 916 N N . LEU A 1 123 ? 12.508 4.375 7.191 1 98.75 123 LEU A N 1
ATOM 917 C CA . LEU A 1 123 ? 13.703 4.5 6.359 1 98.75 123 LEU A CA 1
ATOM 918 C C . LEU A 1 123 ? 13.383 4.168 4.902 1 98.75 123 LEU A C 1
ATOM 920 O O . LEU A 1 123 ? 12.68 3.195 4.625 1 98.75 123 LEU A O 1
ATOM 924 N N . VAL A 1 124 ? 13.859 5.016 4.051 1 98.81 124 VAL A N 1
ATOM 925 C CA . VAL A 1 124 ? 13.859 4.703 2.625 1 98.81 124 VAL A CA 1
ATOM 926 C C . VAL A 1 124 ? 15.297 4.582 2.127 1 98.81 124 VAL A C 1
ATOM 928 O O . VAL A 1 124 ? 16.125 5.465 2.373 1 98.81 124 VAL A O 1
ATOM 931 N N . VAL A 1 125 ? 15.594 3.521 1.494 1 98.81 125 VAL A N 1
ATOM 932 C CA . VAL A 1 125 ? 16.906 3.293 0.907 1 98.81 125 VAL A CA 1
ATOM 933 C C . VAL A 1 125 ? 16.766 2.889 -0.558 1 98.81 125 VAL A C 1
ATOM 935 O O . VAL A 1 125 ? 15.656 2.578 -1.013 1 98.81 125 VAL A O 1
ATOM 938 N N . ASN A 1 126 ? 17.891 3.055 -1.262 1 98.44 126 ASN A N 1
ATOM 939 C CA . ASN A 1 126 ? 17.875 2.518 -2.617 1 98.44 126 ASN A CA 1
ATOM 940 C C . ASN A 1 126 ? 17.547 1.026 -2.627 1 98.44 126 ASN A C 1
ATOM 942 O O . ASN A 1 126 ? 17.906 0.304 -1.693 1 98.44 126 ASN A O 1
ATOM 946 N N . ILE A 1 127 ? 16.969 0.574 -3.682 1 96.88 127 ILE A N 1
ATOM 947 C CA . ILE A 1 127 ? 16.422 -0.776 -3.758 1 96.88 127 ILE A CA 1
ATOM 948 C C . ILE A 1 127 ? 17.547 -1.799 -3.633 1 96.88 127 ILE A C 1
ATOM 950 O O . ILE A 1 127 ? 17.344 -2.904 -3.127 1 96.88 127 ILE A O 1
ATOM 954 N N . ASP A 1 128 ? 18.797 -1.498 -4.008 1 94.88 128 ASP A N 1
ATOM 955 C CA . ASP A 1 128 ? 19.922 -2.424 -4.016 1 94.88 128 ASP A CA 1
ATOM 956 C C . ASP A 1 128 ? 20.703 -2.342 -2.709 1 94.88 128 ASP A C 1
ATOM 958 O O . ASP A 1 128 ? 21.688 -3.07 -2.52 1 94.88 128 ASP A O 1
ATOM 962 N N . ASN A 1 129 ? 20.281 -1.432 -1.85 1 96.62 129 ASN A N 1
ATOM 963 C CA . ASN A 1 129 ? 20.953 -1.313 -0.565 1 96.62 129 ASN A CA 1
ATOM 964 C C . ASN A 1 129 ? 20.734 -2.547 0.305 1 96.62 129 ASN A C 1
ATOM 966 O O . ASN A 1 129 ? 19.594 -2.982 0.487 1 96.62 129 ASN A O 1
ATOM 970 N N . THR A 1 130 ? 21.859 -3.105 0.857 1 93.38 130 THR A N 1
ATOM 971 C CA . THR A 1 130 ? 21.75 -4.305 1.682 1 93.38 130 THR A CA 1
ATOM 972 C C . THR A 1 130 ? 22.344 -4.059 3.07 1 93.38 130 THR A C 1
ATOM 974 O O . THR A 1 130 ? 22.281 -4.938 3.934 1 93.38 130 THR A O 1
ATOM 977 N N . ASN A 1 131 ? 22.734 -2.904 3.334 1 95 131 ASN A N 1
ATOM 978 C CA . ASN A 1 131 ? 23.516 -2.676 4.543 1 95 131 ASN A CA 1
ATOM 979 C C . ASN A 1 131 ? 22.75 -1.863 5.574 1 95 131 ASN A C 1
ATOM 981 O O . ASN A 1 131 ? 23.141 -1.788 6.738 1 95 131 ASN A O 1
ATOM 985 N N . ILE A 1 132 ? 21.75 -1.176 5.207 1 97.5 132 ILE A N 1
ATOM 986 C CA . ILE A 1 132 ? 20.906 -0.433 6.133 1 97.5 132 ILE A CA 1
ATOM 987 C C . ILE A 1 132 ? 19.562 -1.157 6.309 1 97.5 132 ILE A C 1
ATOM 989 O O . ILE A 1 132 ? 18.734 -1.162 5.402 1 97.5 132 ILE A O 1
ATOM 993 N N . ASN A 1 133 ? 19.312 -1.728 7.527 1 94.5 133 ASN A N 1
ATOM 994 C CA . ASN A 1 133 ? 18.109 -2.529 7.77 1 94.5 133 ASN A CA 1
ATOM 995 C C . ASN A 1 133 ? 17.281 -1.963 8.914 1 94.5 133 ASN A C 1
ATOM 997 O O . ASN A 1 133 ? 16.141 -2.371 9.117 1 94.5 133 ASN A O 1
ATOM 1001 N N . SER A 1 134 ? 17.938 -1.126 9.68 1 96.19 134 SER A N 1
ATOM 1002 C CA . SER A 1 134 ? 17.266 -0.467 10.805 1 96.19 134 SER A CA 1
ATOM 1003 C C . SER A 1 134 ? 17.969 0.84 11.164 1 96.19 134 SER A C 1
ATOM 1005 O O . SER A 1 134 ? 19.016 1.177 10.594 1 96.19 134 SER A O 1
ATOM 1007 N N . PHE A 1 135 ? 17.406 1.519 12.141 1 96.75 135 PHE A N 1
ATOM 1008 C CA . PHE A 1 135 ? 17.984 2.77 12.602 1 96.75 135 PHE A CA 1
ATOM 1009 C C . PHE A 1 135 ? 19.344 2.529 13.242 1 96.75 135 PHE A C 1
ATOM 1011 O O . PHE A 1 135 ? 20.172 3.439 13.312 1 96.75 135 PHE A O 1
ATOM 1018 N N . LYS A 1 136 ? 19.625 1.354 13.695 1 96.12 136 LYS A N 1
ATOM 1019 C CA . LYS A 1 136 ? 20.891 1.006 14.336 1 96.12 136 LYS A CA 1
ATOM 1020 C C . LYS A 1 136 ? 22.031 1.021 13.328 1 96.12 136 LYS A C 1
ATOM 1022 O O . LYS A 1 136 ? 23.203 1.083 13.719 1 96.12 136 LYS A O 1
ATOM 1027 N N . ASP A 1 137 ? 21.688 1.038 12.062 1 97.94 137 ASP A N 1
ATOM 1028 C CA . ASP A 1 137 ? 22.703 0.934 11.016 1 97.94 137 ASP A CA 1
ATOM 1029 C C . ASP A 1 137 ? 23.078 2.312 10.477 1 97.94 137 ASP A C 1
ATOM 1031 O O . ASP A 1 137 ? 23.781 2.42 9.469 1 97.94 137 ASP A O 1
ATOM 1035 N N . LEU A 1 138 ? 22.734 3.375 11.125 1 98.44 138 LEU A N 1
ATOM 1036 C CA . LEU A 1 138 ? 22.781 4.68 10.477 1 98.44 138 LEU A CA 1
ATOM 1037 C C . LEU A 1 138 ? 24.031 5.449 10.898 1 98.44 138 LEU A C 1
ATOM 1039 O O . LEU A 1 138 ? 24.297 6.531 10.375 1 98.44 138 LEU A O 1
ATOM 1043 N N . GLU A 1 139 ? 24.828 4.941 11.875 1 98.06 139 GLU A N 1
ATOM 1044 C CA . GLU A 1 139 ? 26.062 5.621 12.273 1 98.06 139 GLU A CA 1
ATOM 1045 C C . GLU A 1 139 ? 26.969 5.84 11.07 1 98.06 139 GLU A C 1
ATOM 1047 O O . GLU A 1 139 ? 27.234 4.906 10.305 1 98.06 139 GLU A O 1
ATOM 1052 N N . GLY A 1 140 ? 27.344 7.062 10.828 1 98.12 140 GLY A N 1
ATOM 1053 C CA . GLY A 1 140 ? 28.297 7.395 9.789 1 98.12 140 GLY A CA 1
ATOM 1054 C C . GLY A 1 140 ? 27.688 7.445 8.406 1 98.12 140 GLY A C 1
ATOM 1055 O O . GLY A 1 140 ? 28.406 7.625 7.414 1 98.12 140 GLY A O 1
ATOM 1056 N N . LYS A 1 141 ? 26.359 7.32 8.258 1 98.69 141 LYS A N 1
ATOM 1057 C CA . LYS A 1 141 ? 25.688 7.309 6.961 1 98.69 141 LYS A CA 1
ATOM 1058 C C . LYS A 1 141 ? 25.312 8.719 6.523 1 98.69 141 LYS A C 1
ATOM 1060 O O . LYS A 1 141 ? 25.188 9.617 7.359 1 98.69 141 LYS A O 1
ATOM 1065 N N . ARG A 1 142 ? 25.328 8.984 5.242 1 98.81 142 ARG A N 1
ATOM 1066 C CA . ARG A 1 142 ? 24.734 10.203 4.695 1 98.81 142 ARG A CA 1
ATOM 1067 C C . ARG A 1 142 ? 23.203 10.125 4.703 1 98.81 142 ARG A C 1
ATOM 1069 O O . ARG A 1 142 ? 22.625 9.289 4.016 1 98.81 142 ARG A O 1
ATOM 1076 N N . ILE A 1 143 ? 22.516 10.977 5.438 1 98.94 143 ILE A N 1
ATOM 1077 C CA . ILE A 1 143 ? 21.094 10.898 5.711 1 98.94 143 ILE A CA 1
ATOM 1078 C C . ILE A 1 143 ? 20.375 12.102 5.102 1 98.94 143 ILE A C 1
ATOM 1080 O O . ILE A 1 143 ? 20.75 13.25 5.371 1 98.94 143 ILE A O 1
ATOM 1084 N N . GLY A 1 144 ? 19.391 11.836 4.184 1 98.94 144 GLY A N 1
ATOM 1085 C CA . GLY A 1 144 ? 18.547 12.891 3.658 1 98.94 144 GLY A CA 1
ATOM 1086 C C . GLY A 1 144 ? 17.281 13.109 4.484 1 98.94 144 GLY A C 1
ATOM 1087 O O . GLY A 1 144 ? 16.641 12.148 4.91 1 98.94 144 GLY A O 1
ATOM 1088 N N . VAL A 1 145 ? 16.953 14.367 4.73 1 98.75 145 VAL A N 1
ATOM 1089 C CA . VAL A 1 145 ? 15.781 14.742 5.5 1 98.75 145 VAL A CA 1
ATOM 1090 C C . VAL A 1 145 ? 15.234 16.078 4.988 1 98.75 145 VAL A C 1
ATOM 1092 O O . VAL A 1 145 ? 15.898 16.766 4.211 1 98.75 145 VAL A O 1
ATOM 1095 N N . SER A 1 146 ? 14.016 16.359 5.348 1 98.38 146 SER A N 1
ATOM 1096 C CA . SER A 1 146 ? 13.484 17.688 5.078 1 98.38 146 SER A CA 1
ATOM 1097 C C . SER A 1 146 ? 13.727 18.625 6.254 1 98.38 146 SER A C 1
ATOM 1099 O O . SER A 1 146 ? 13.664 18.219 7.41 1 98.38 146 SER A O 1
ATOM 1101 N N . ILE A 1 147 ? 13.898 19.891 5.922 1 97.81 147 ILE A N 1
ATOM 1102 C CA . ILE A 1 147 ? 14.18 20.891 6.938 1 97.81 147 ILE A CA 1
ATOM 1103 C C . ILE A 1 147 ? 13 21 7.898 1 97.81 147 ILE A C 1
ATOM 1105 O O . ILE A 1 147 ? 11.852 21.094 7.469 1 97.81 147 ILE A O 1
ATOM 1109 N N . GLY A 1 148 ? 13.273 20.953 9.18 1 96.19 148 GLY A N 1
ATOM 1110 C CA . GLY A 1 148 ? 12.281 21.188 10.219 1 96.19 148 GLY A CA 1
ATOM 1111 C C . GLY A 1 148 ? 11.445 19.953 10.531 1 96.19 148 GLY A C 1
ATOM 1112 O O . GLY A 1 148 ? 10.562 20.016 11.391 1 96.19 148 GLY A O 1
ATOM 1113 N N . SER A 1 149 ? 11.75 18.828 9.938 1 97.12 149 SER A N 1
ATOM 1114 C CA . SER A 1 149 ? 10.961 17.609 10.094 1 97.12 149 SER A CA 1
ATOM 1115 C C . SER A 1 149 ? 11.414 16.812 11.305 1 97.12 149 SER A C 1
ATOM 1117 O O . SER A 1 149 ? 12.484 17.062 11.859 1 97.12 149 SER A O 1
ATOM 1119 N N . THR A 1 150 ? 10.555 15.875 11.711 1 97.44 150 THR A N 1
ATOM 1120 C CA . THR A 1 150 ? 10.953 14.914 12.734 1 97.44 150 THR A CA 1
ATOM 1121 C C . THR A 1 150 ? 12.102 14.039 12.234 1 97.44 150 THR A C 1
ATOM 1123 O O . THR A 1 150 ? 12.961 13.633 13.023 1 97.44 150 THR A O 1
ATOM 1126 N N . GLY A 1 151 ? 12.125 13.773 10.945 1 98.06 151 GLY A N 1
ATOM 1127 C CA . GLY A 1 151 ? 13.266 13.078 10.383 1 98.06 151 GLY A CA 1
ATOM 1128 C C . GLY A 1 151 ? 14.586 13.789 10.641 1 98.06 151 GLY A C 1
ATOM 1129 O O . GLY A 1 151 ? 15.586 13.156 10.977 1 98.06 151 GLY A O 1
ATOM 1130 N N . ALA A 1 152 ? 14.547 15.086 10.461 1 98.06 152 ALA A N 1
ATOM 1131 C CA . ALA A 1 152 ? 15.734 15.883 10.719 1 98.06 152 ALA A CA 1
ATOM 1132 C C . ALA A 1 152 ? 16.141 15.805 12.188 1 98.06 152 ALA A C 1
ATOM 1134 O O . ALA A 1 152 ? 17.328 15.711 12.508 1 98.06 152 ALA A O 1
ATOM 1135 N N . GLU A 1 153 ? 15.18 15.875 13.07 1 96.75 153 GLU A N 1
ATOM 1136 C CA . GLU A 1 153 ? 15.445 15.758 14.5 1 96.75 153 GLU A CA 1
ATOM 1137 C C . GLU A 1 153 ? 16.094 14.414 14.844 1 96.75 153 GLU A C 1
ATOM 1139 O O . GLU A 1 153 ? 17.094 14.367 15.555 1 96.75 153 GLU A O 1
ATOM 1144 N N . ILE A 1 154 ? 15.547 13.383 14.312 1 97.62 154 ILE A N 1
ATOM 1145 C CA . ILE A 1 154 ? 16.062 12.039 14.555 1 97.62 154 ILE A CA 1
ATOM 1146 C C . ILE A 1 154 ? 17.484 11.914 14.016 1 97.62 154 ILE A C 1
ATOM 1148 O O . ILE A 1 154 ? 18.375 11.43 14.711 1 97.62 154 ILE A O 1
ATOM 1152 N N . ALA A 1 155 ? 17.672 12.383 12.82 1 98.44 155 ALA A N 1
ATOM 1153 C CA . ALA A 1 155 ? 18.969 12.273 12.148 1 98.44 155 ALA A CA 1
ATOM 1154 C C . ALA A 1 155 ? 20.047 13 12.938 1 98.44 155 ALA A C 1
ATOM 1156 O O . ALA A 1 155 ? 21.203 12.555 12.984 1 98.44 155 ALA A O 1
ATOM 1157 N N . SER A 1 156 ? 19.734 14.086 13.547 1 97.56 156 SER A N 1
ATOM 1158 C CA . SER A 1 156 ? 20.703 14.906 14.266 1 97.56 156 SER A CA 1
ATOM 1159 C C . SER A 1 156 ? 21.25 14.172 15.477 1 97.56 156 SER A C 1
ATOM 1161 O O . SER A 1 156 ? 22.297 14.547 16.016 1 97.56 156 SER A O 1
ATOM 1163 N N . LYS A 1 157 ? 20.594 13.148 15.906 1 97.12 157 LYS A N 1
ATOM 1164 C CA . LYS A 1 157 ? 21 12.414 17.109 1 97.12 157 LYS A CA 1
ATOM 1165 C C . LYS A 1 157 ? 21.812 11.18 16.75 1 97.12 157 LYS A C 1
ATOM 1167 O O . LYS A 1 157 ? 22.297 10.469 17.641 1 97.12 157 LYS A O 1
ATOM 1172 N N . ILE A 1 158 ? 21.938 10.906 15.523 1 97.81 158 ILE A N 1
ATOM 1173 C CA . ILE A 1 158 ? 22.672 9.727 15.078 1 97.81 158 ILE A CA 1
ATOM 1174 C C . ILE A 1 158 ? 24.172 10.031 15.055 1 97.81 158 ILE A C 1
ATOM 1176 O O . ILE A 1 158 ? 24.609 10.945 14.359 1 97.81 158 ILE A O 1
ATOM 1180 N N . PRO A 1 159 ? 24.938 9.227 15.727 1 97.56 159 PRO A N 1
ATOM 1181 C CA . PRO A 1 159 ? 26.375 9.516 15.82 1 97.56 159 PRO A CA 1
ATOM 1182 C C . PRO A 1 159 ? 27.078 9.469 14.469 1 97.56 159 PRO A C 1
ATOM 1184 O O . PRO A 1 159 ? 26.844 8.547 13.68 1 97.56 159 PRO A O 1
ATOM 1187 N N . ASN A 1 160 ? 27.828 10.461 14.188 1 98.06 160 ASN A N 1
ATOM 1188 C CA . ASN A 1 160 ? 28.734 10.539 13.047 1 98.06 160 ASN A CA 1
ATOM 1189 C C . ASN A 1 160 ? 27.969 10.562 11.727 1 98.06 160 ASN A C 1
ATOM 1191 O O . ASN A 1 160 ? 28.547 10.312 10.664 1 98.06 160 ASN A O 1
ATOM 1195 N N . ALA A 1 161 ? 26.688 10.836 11.797 1 98.25 161 ALA A N 1
ATOM 1196 C CA . ALA A 1 161 ? 25.922 10.914 10.562 1 98.25 161 ALA A CA 1
ATOM 1197 C C . ALA A 1 161 ? 26.219 12.203 9.805 1 98.25 161 ALA A C 1
ATOM 1199 O O . ALA A 1 161 ? 26.5 13.242 10.414 1 98.25 161 ALA A O 1
ATOM 1200 N N . GLU A 1 162 ? 26.219 12.141 8.484 1 98.38 162 GLU A N 1
ATOM 1201 C CA . GLU A 1 162 ? 26.219 13.312 7.621 1 98.38 162 GLU A CA 1
ATOM 1202 C C . GLU A 1 162 ? 24.797 13.664 7.172 1 98.38 162 GLU A C 1
ATOM 1204 O O . GLU A 1 162 ? 24.281 13.078 6.211 1 98.38 162 GLU A O 1
ATOM 1209 N N . VAL A 1 163 ? 24.25 14.664 7.785 1 98.69 163 VAL A N 1
ATOM 1210 C CA . VAL A 1 163 ? 22.859 14.984 7.543 1 98.69 163 VAL A CA 1
ATOM 1211 C C . VAL A 1 163 ? 22.75 16.047 6.449 1 98.69 163 VAL A C 1
ATOM 1213 O O . VAL A 1 163 ? 23.375 17.109 6.547 1 98.69 163 VAL A O 1
ATOM 1216 N N . ARG A 1 164 ? 22.031 15.727 5.418 1 98.62 164 ARG A N 1
ATOM 1217 C CA . ARG A 1 164 ? 21.719 16.672 4.352 1 98.62 164 ARG A CA 1
ATOM 1218 C C . ARG A 1 164 ? 20.234 17.047 4.391 1 98.62 164 ARG A C 1
ATOM 1220 O O . ARG A 1 164 ? 19.359 16.188 4.273 1 98.62 164 ARG A O 1
ATOM 1227 N N . GLN A 1 165 ? 20.031 18.312 4.52 1 98.5 165 GLN A N 1
ATOM 1228 C CA . GLN A 1 165 ? 18.656 18.797 4.645 1 98.5 165 GLN A CA 1
ATOM 1229 C C . GLN A 1 165 ? 18.188 19.422 3.34 1 98.5 165 GLN A C 1
ATOM 1231 O O . GLN A 1 165 ? 18.938 20.125 2.666 1 98.5 165 GLN A O 1
ATOM 1236 N N . PHE A 1 166 ? 16.953 19.109 3.027 1 98.62 166 PHE A N 1
ATOM 1237 C CA . PHE A 1 166 ? 16.359 19.625 1.799 1 98.62 166 PHE A CA 1
ATOM 1238 C C . PHE A 1 166 ? 15.094 20.422 2.104 1 98.62 166 PHE A C 1
ATOM 1240 O O . PHE A 1 166 ? 14.438 20.188 3.125 1 98.62 166 PHE A O 1
ATOM 1247 N N . ASN A 1 167 ? 14.719 21.297 1.234 1 97.38 167 ASN A N 1
ATOM 1248 C CA . ASN A 1 167 ? 13.539 22.141 1.425 1 97.38 167 ASN A CA 1
ATOM 1249 C C . ASN A 1 167 ? 12.25 21.328 1.346 1 97.38 167 ASN A C 1
ATOM 1251 O O . ASN A 1 167 ? 11.281 21.625 2.049 1 97.38 167 ASN A O 1
ATOM 1255 N N . ILE A 1 168 ? 12.258 20.359 0.478 1 97.38 168 ILE A N 1
ATOM 1256 C CA . ILE A 1 168 ? 11.102 19.484 0.326 1 97.38 168 ILE A CA 1
ATOM 1257 C C . ILE A 1 168 ? 11.562 18.031 0.298 1 97.38 168 ILE A C 1
ATOM 1259 O O . ILE A 1 168 ? 12.672 17.734 -0.158 1 97.38 168 ILE A O 1
ATOM 1263 N N . ILE A 1 169 ? 10.703 17.141 0.71 1 98.25 169 ILE A N 1
ATOM 1264 C CA . ILE A 1 169 ? 11.078 15.734 0.899 1 98.25 169 ILE A CA 1
ATOM 1265 C C . ILE A 1 169 ? 11.336 15.086 -0.457 1 98.25 169 ILE A C 1
ATOM 1267 O O . ILE A 1 169 ? 12.188 14.195 -0.577 1 98.25 169 ILE A O 1
ATOM 1271 N N . VAL A 1 170 ? 10.711 15.562 -1.502 1 97.88 170 VAL A N 1
ATOM 1272 C CA . VAL A 1 170 ? 10.852 14.984 -2.834 1 97.88 170 VAL A CA 1
ATOM 1273 C C . VAL A 1 170 ? 12.297 15.133 -3.307 1 97.88 170 VAL A C 1
ATOM 1275 O O . VAL A 1 170 ? 12.836 14.25 -3.975 1 97.88 170 VAL A O 1
ATOM 1278 N N . ASP A 1 171 ? 12.875 16.203 -2.871 1 98.38 171 ASP A N 1
ATOM 1279 C CA . ASP A 1 171 ? 14.273 16.422 -3.227 1 98.38 171 ASP A CA 1
ATOM 1280 C C . ASP A 1 171 ? 15.18 15.43 -2.502 1 98.38 171 ASP A C 1
ATOM 1282 O O . ASP A 1 171 ? 16.188 15 -3.049 1 98.38 171 ASP A O 1
ATOM 1286 N N . ALA A 1 172 ? 14.844 15.086 -1.303 1 98.75 172 ALA A N 1
ATOM 1287 C CA . ALA A 1 172 ? 15.602 14.07 -0.583 1 98.75 172 ALA A CA 1
ATOM 1288 C C . ALA A 1 172 ? 15.5 12.711 -1.279 1 98.75 172 ALA A C 1
ATOM 1290 O O . ALA A 1 172 ? 16.5 12 -1.411 1 98.75 172 ALA A O 1
ATOM 1291 N N . PHE A 1 173 ? 14.32 12.391 -1.747 1 98.69 173 PHE A N 1
ATOM 1292 C CA . PHE A 1 173 ? 14.133 11.148 -2.49 1 98.69 173 PHE A CA 1
ATOM 1293 C C . PHE A 1 173 ? 14.961 11.156 -3.771 1 98.69 173 PHE A C 1
ATOM 1295 O O . PHE A 1 173 ? 15.562 10.148 -4.137 1 98.69 173 PHE A O 1
ATOM 1302 N N . LEU A 1 174 ? 14.914 12.281 -4.438 1 98.31 174 LEU A N 1
ATOM 1303 C CA . LEU A 1 174 ? 15.695 12.391 -5.668 1 98.31 174 LEU A CA 1
ATOM 1304 C C . LEU A 1 174 ? 17.188 12.219 -5.387 1 98.31 174 LEU A C 1
ATOM 1306 O O . LEU A 1 174 ? 17.891 11.547 -6.148 1 98.31 174 LEU A O 1
ATOM 1310 N N . GLU A 1 175 ? 17.625 12.844 -4.297 1 98.62 175 GLU A N 1
ATOM 1311 C CA . GLU A 1 175 ? 19.031 12.695 -3.904 1 98.62 175 GLU A CA 1
ATOM 1312 C C . GLU A 1 175 ? 19.359 11.242 -3.594 1 98.62 175 GLU A C 1
ATOM 1314 O O . GLU A 1 175 ? 20.453 10.766 -3.92 1 98.62 175 GLU A O 1
ATOM 1319 N N . LEU A 1 176 ? 18.484 10.547 -2.943 1 98.81 176 LEU A N 1
ATOM 1320 C CA . LEU A 1 176 ? 18.656 9.125 -2.672 1 98.81 176 LEU A CA 1
ATOM 1321 C C . LEU A 1 176 ? 18.828 8.344 -3.969 1 98.81 176 LEU A C 1
ATOM 1323 O O . LEU A 1 176 ? 19.75 7.523 -4.09 1 98.81 176 LEU A O 1
ATOM 1327 N N . GLN A 1 177 ? 17.984 8.602 -4.895 1 98 177 GLN A N 1
ATOM 1328 C CA . GLN A 1 177 ? 18.031 7.93 -6.191 1 98 177 GLN A CA 1
ATOM 1329 C C . GLN A 1 177 ? 19.375 8.141 -6.871 1 98 177 GLN A C 1
ATOM 1331 O O . GLN A 1 177 ? 19.906 7.23 -7.52 1 98 177 GLN A O 1
ATOM 1336 N N . ASN A 1 178 ? 19.906 9.305 -6.672 1 97.69 178 ASN A N 1
ATOM 1337 C CA . ASN A 1 178 ? 21.156 9.688 -7.297 1 97.69 178 ASN A CA 1
ATOM 1338 C C . ASN A 1 178 ? 22.359 9.258 -6.445 1 97.69 178 ASN A C 1
ATOM 1340 O O . ASN A 1 178 ? 23.5 9.617 -6.746 1 97.69 178 ASN A O 1
ATOM 1344 N N . LYS A 1 179 ? 22.141 8.664 -5.441 1 97.75 179 LYS A N 1
ATOM 1345 C CA . LYS A 1 179 ? 23.141 8.117 -4.531 1 97.75 179 LYS A CA 1
ATOM 1346 C C . LYS A 1 179 ? 23.922 9.234 -3.84 1 97.75 179 LYS A C 1
ATOM 1348 O O . LYS A 1 179 ? 25.078 9.062 -3.479 1 97.75 179 LYS A O 1
ATOM 1353 N N . GLY A 1 180 ? 23.234 10.375 -3.699 1 98.25 180 GLY A N 1
ATOM 1354 C CA . GLY A 1 180 ? 23.797 11.484 -2.951 1 98.25 180 GLY A CA 1
ATOM 1355 C C . GLY A 1 180 ? 23.625 11.336 -1.45 1 98.25 180 GLY A C 1
ATOM 1356 O O . GLY A 1 180 ? 24.328 11.984 -0.674 1 98.25 180 GLY A O 1
ATOM 1357 N N . VAL A 1 181 ? 22.672 10.539 -1.053 1 98.88 181 VAL A N 1
ATOM 1358 C CA . VAL A 1 181 ? 22.516 10.109 0.333 1 98.88 181 VAL A CA 1
ATOM 1359 C C . VAL A 1 181 ? 22.297 8.602 0.386 1 98.88 181 VAL A C 1
ATOM 1361 O O . VAL A 1 181 ? 21.938 7.984 -0.622 1 98.88 181 VAL A O 1
ATOM 1364 N N . ASP A 1 182 ? 22.516 8.023 1.573 1 98.81 182 ASP A N 1
ATOM 1365 C CA . ASP A 1 182 ? 22.406 6.582 1.753 1 98.81 182 ASP A CA 1
ATOM 1366 C C . ASP A 1 182 ? 21 6.191 2.184 1 98.81 182 ASP A C 1
ATOM 1368 O O . ASP A 1 182 ? 20.547 5.066 1.933 1 98.81 182 ASP A O 1
ATOM 1372 N N . VAL A 1 183 ? 20.359 7.078 2.811 1 98.88 183 VAL A N 1
ATOM 1373 C CA . VAL A 1 183 ? 19.062 6.805 3.422 1 98.88 183 VAL A CA 1
ATOM 1374 C C . VAL A 1 183 ? 18.297 8.109 3.627 1 98.88 183 VAL A C 1
ATOM 1376 O O . VAL A 1 183 ? 18.906 9.164 3.826 1 98.88 183 VAL A O 1
ATOM 1379 N N . VAL A 1 184 ? 16.984 8 3.453 1 98.88 184 VAL A N 1
ATOM 1380 C CA . VAL A 1 184 ? 16.094 9.086 3.828 1 98.88 184 VAL A CA 1
ATOM 1381 C C . VAL A 1 184 ? 15.289 8.695 5.066 1 98.88 184 VAL A C 1
ATOM 1383 O O . VAL A 1 184 ? 14.805 7.566 5.168 1 98.88 184 VAL A O 1
ATOM 1386 N N . ILE A 1 185 ? 15.227 9.562 6.027 1 98.81 185 ILE A N 1
ATOM 1387 C CA . ILE A 1 185 ? 14.328 9.406 7.168 1 98.81 185 ILE A CA 1
ATOM 1388 C C . ILE A 1 185 ? 13.117 10.312 6.996 1 98.81 185 ILE A C 1
ATOM 1390 O O . ILE A 1 185 ? 13.258 11.531 6.844 1 98.81 185 ILE A O 1
ATOM 1394 N N . ASN A 1 186 ? 11.953 9.711 7.043 1 98.62 186 ASN A N 1
ATOM 1395 C CA . ASN A 1 186 ? 10.703 10.453 6.879 1 98.62 186 ASN A CA 1
ATOM 1396 C C . ASN A 1 186 ? 9.508 9.656 7.391 1 98.62 186 ASN A C 1
ATOM 1398 O O . ASN A 1 186 ? 9.664 8.531 7.867 1 98.62 186 ASN A O 1
ATOM 1402 N N . ASP A 1 187 ? 8.352 10.32 7.41 1 98.25 187 ASP A N 1
ATOM 1403 C CA . ASP A 1 187 ? 7.129 9.68 7.883 1 98.25 187 ASP A CA 1
ATOM 1404 C C . ASP A 1 187 ? 6.805 8.438 7.055 1 98.25 187 ASP A C 1
ATOM 1406 O O . ASP A 1 187 ? 6.77 8.5 5.824 1 98.25 187 ASP A O 1
ATOM 1410 N N . THR A 1 188 ? 6.449 7.406 7.738 1 97.5 188 THR A N 1
ATOM 1411 C CA . THR A 1 188 ? 6.273 6.09 7.133 1 97.5 188 THR A CA 1
ATOM 1412 C C . THR A 1 188 ? 5.188 6.125 6.062 1 97.5 188 THR A C 1
ATOM 1414 O O . THR A 1 188 ? 5.371 5.586 4.969 1 97.5 188 THR A O 1
ATOM 1417 N N . PRO A 1 189 ? 4.012 6.77 6.273 1 96.38 189 PRO A N 1
ATOM 1418 C CA . PRO A 1 189 ? 2.982 6.738 5.23 1 96.38 189 PRO A CA 1
ATOM 1419 C C . PRO A 1 189 ? 3.43 7.418 3.941 1 96.38 189 PRO A C 1
ATOM 1421 O O . PRO A 1 189 ? 3.027 7.008 2.85 1 96.38 189 PRO A O 1
ATOM 1424 N N . VAL A 1 190 ? 4.227 8.422 4.059 1 97.94 190 VAL A N 1
ATOM 1425 C CA . VAL A 1 190 ? 4.762 9.117 2.893 1 97.94 190 VAL A CA 1
ATOM 1426 C C . VAL A 1 190 ? 5.789 8.234 2.188 1 97.94 190 VAL A C 1
ATOM 1428 O O . VAL A 1 190 ? 5.809 8.156 0.957 1 97.94 190 VAL A O 1
ATOM 1431 N N . ASN A 1 191 ? 6.617 7.594 2.988 1 98.38 191 ASN A N 1
ATOM 1432 C CA . ASN A 1 191 ? 7.609 6.672 2.453 1 98.38 191 ASN A CA 1
ATOM 1433 C C . ASN A 1 191 ? 6.957 5.559 1.636 1 98.38 191 ASN A C 1
ATOM 1435 O O . ASN A 1 191 ? 7.391 5.266 0.521 1 98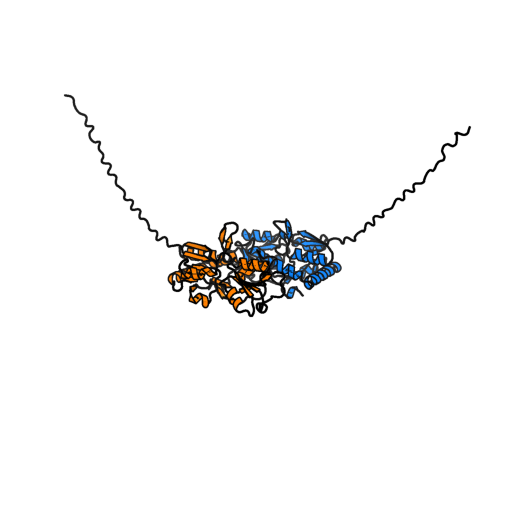.38 191 ASN A O 1
ATOM 1439 N N . GLU A 1 192 ? 5.945 4.996 2.223 1 95.81 192 GLU A N 1
ATOM 1440 C CA . GLU A 1 192 ? 5.25 3.887 1.581 1 95.81 192 GLU A CA 1
ATOM 1441 C C . GLU A 1 192 ? 4.57 4.332 0.289 1 95.81 192 GLU A C 1
ATOM 1443 O O . GLU A 1 192 ? 4.602 3.617 -0.714 1 95.81 192 GLU A O 1
ATOM 1448 N N . TYR A 1 193 ? 3.973 5.473 0.362 1 94.56 193 TYR A N 1
ATOM 1449 C CA . TYR A 1 193 ? 3.361 6.027 -0.841 1 94.56 193 TYR A CA 1
ATOM 1450 C C . TYR A 1 193 ? 4.398 6.215 -1.942 1 94.56 193 TYR A C 1
ATOM 1452 O O . TYR A 1 193 ? 4.141 5.895 -3.105 1 94.56 193 TYR A O 1
ATOM 1460 N N . TYR A 1 194 ? 5.559 6.664 -1.626 1 96.75 194 TYR A N 1
ATOM 1461 C CA . TYR A 1 194 ? 6.637 6.93 -2.57 1 96.75 194 TYR A CA 1
ATOM 1462 C C . TYR A 1 194 ? 7.133 5.637 -3.207 1 96.75 194 TYR A C 1
ATOM 1464 O O . TYR A 1 194 ? 7.184 5.52 -4.434 1 96.75 194 TYR A O 1
ATOM 1472 N N . VAL A 1 195 ? 7.41 4.559 -2.459 1 96.31 195 VAL A N 1
ATOM 1473 C CA . VAL A 1 195 ? 8.07 3.361 -2.979 1 96.31 195 VAL A CA 1
ATOM 1474 C C . VAL A 1 195 ? 7.07 2.539 -3.795 1 96.31 195 VAL A C 1
ATOM 1476 O O . VAL A 1 195 ? 7.469 1.684 -4.59 1 96.31 195 VAL A O 1
ATOM 1479 N N . ASN A 1 196 ? 5.789 2.828 -3.584 1 90.88 196 ASN A N 1
ATOM 1480 C CA . ASN A 1 196 ? 4.766 2.129 -4.352 1 90.88 196 ASN A CA 1
ATOM 1481 C C . ASN A 1 196 ? 4.34 2.928 -5.578 1 90.88 196 ASN A C 1
ATOM 1483 O O . ASN A 1 196 ? 3.52 2.465 -6.371 1 90.88 196 ASN A O 1
ATOM 1487 N N . GLY A 1 197 ? 4.82 4.023 -5.695 1 91 197 GLY A N 1
ATOM 1488 C CA . GLY A 1 197 ? 4.562 4.906 -6.82 1 91 197 GLY A CA 1
ATOM 1489 C C . GLY A 1 197 ? 5.824 5.312 -7.559 1 91 197 GLY A C 1
ATOM 1490 O O . GLY A 1 197 ? 6.512 4.465 -8.141 1 91 197 GLY A O 1
ATOM 1491 N N . LYS A 1 198 ? 6.203 6.551 -7.363 1 92.44 198 LYS A N 1
ATOM 1492 C CA . LYS A 1 198 ? 7.32 7.133 -8.102 1 92.44 198 LYS A CA 1
ATOM 1493 C C . LYS A 1 198 ? 8.625 6.406 -7.789 1 92.44 198 LYS A C 1
ATOM 1495 O O . LYS A 1 198 ? 9.531 6.359 -8.617 1 92.44 198 LYS A O 1
ATOM 1500 N N . GLY A 1 199 ? 8.711 5.844 -6.68 1 95.69 199 GLY A N 1
ATOM 1501 C CA . GLY A 1 199 ? 9.922 5.16 -6.254 1 95.69 199 GLY A CA 1
ATOM 1502 C C . GLY A 1 199 ? 9.898 3.67 -6.531 1 95.69 199 GLY A C 1
ATOM 1503 O O . GLY A 1 199 ? 10.82 2.947 -6.156 1 95.69 199 GLY A O 1
ATOM 1504 N N . LYS A 1 200 ? 8.883 3.203 -7.207 1 92.12 200 LYS A N 1
ATOM 1505 C CA . LYS A 1 200 ? 8.742 1.772 -7.469 1 92.12 200 LYS A CA 1
ATOM 1506 C C . LYS A 1 200 ? 9.906 1.249 -8.305 1 92.12 200 LYS A C 1
ATOM 1508 O O . LYS A 1 200 ? 10.234 1.818 -9.344 1 92.12 200 LYS A O 1
ATOM 1513 N N . GLY A 1 201 ? 10.516 0.206 -7.797 1 92.62 201 GLY A N 1
ATOM 1514 C CA . GLY A 1 201 ? 11.633 -0.394 -8.508 1 92.62 201 GLY A CA 1
ATOM 1515 C C . GLY A 1 201 ? 12.93 0.363 -8.328 1 92.62 201 GLY A C 1
ATOM 1516 O O . GLY A 1 201 ? 13.961 -0.019 -8.891 1 92.62 201 GLY A O 1
ATOM 1517 N N . ILE A 1 202 ? 12.883 1.474 -7.57 1 96.56 202 ILE A N 1
ATOM 1518 C CA . ILE A 1 202 ? 14.055 2.318 -7.375 1 96.56 202 ILE A CA 1
ATOM 1519 C C . ILE A 1 202 ? 14.445 2.318 -5.898 1 96.56 202 ILE A C 1
ATOM 1521 O O . ILE A 1 202 ? 15.633 2.217 -5.566 1 96.56 202 ILE A O 1
ATOM 1525 N N . ALA A 1 203 ? 13.469 2.383 -5.066 1 98.31 203 ALA A N 1
ATOM 1526 C CA . ALA A 1 203 ? 13.672 2.482 -3.625 1 98.31 203 ALA A CA 1
ATOM 1527 C C . ALA A 1 203 ? 12.789 1.485 -2.877 1 98.31 203 ALA A C 1
ATOM 1529 O O . ALA A 1 203 ? 11.883 0.892 -3.461 1 98.31 203 ALA A O 1
ATOM 1530 N N . LYS A 1 204 ? 13.133 1.275 -1.597 1 98.19 204 LYS A N 1
ATOM 1531 C CA . LYS A 1 204 ? 12.359 0.422 -0.7 1 98.19 204 LYS A CA 1
ATOM 1532 C C . LYS A 1 204 ? 12.352 0.979 0.721 1 98.19 204 LYS A C 1
ATOM 1534 O O . LYS A 1 204 ? 13.242 1.74 1.098 1 98.19 204 LYS A O 1
ATOM 1539 N N . VAL A 1 205 ? 11.328 0.608 1.459 1 98.19 205 VAL A N 1
ATOM 1540 C CA . VAL A 1 205 ? 11.328 0.889 2.891 1 98.19 205 VAL A CA 1
ATOM 1541 C C . VAL A 1 205 ? 12.031 -0.241 3.639 1 98.19 205 VAL A C 1
ATOM 1543 O O . VAL A 1 205 ? 12.07 -1.379 3.166 1 98.19 205 VAL A O 1
ATOM 1546 N N . THR A 1 206 ? 12.641 0.082 4.742 1 95.81 206 THR A N 1
ATOM 1547 C CA . THR A 1 206 ? 13.32 -0.94 5.535 1 95.81 206 THR A CA 1
ATOM 1548 C C . THR A 1 206 ? 13.242 -0.608 7.023 1 95.81 206 THR A C 1
ATOM 1550 O O . THR A 1 206 ? 13.094 0.557 7.398 1 95.81 206 THR A O 1
ATOM 1553 N N . GLY A 1 207 ? 13.258 -1.657 7.84 1 91.38 207 GLY A N 1
ATOM 1554 C CA . GLY A 1 207 ? 13.25 -1.479 9.281 1 91.38 207 GLY A CA 1
ATOM 1555 C C . GLY A 1 207 ? 11.859 -1.278 9.852 1 91.38 207 GLY A C 1
ATOM 1556 O O . GLY A 1 207 ? 10.875 -1.253 9.109 1 91.38 207 GLY A O 1
ATOM 1557 N N . GLU A 1 208 ? 11.82 -1.172 11.148 1 87 208 GLU A N 1
ATOM 1558 C CA . GLU A 1 208 ? 10.578 -0.914 11.867 1 87 208 GLU A CA 1
ATOM 1559 C C . GLU A 1 208 ? 10.336 0.583 12.023 1 87 208 GLU A C 1
ATOM 1561 O O . GLU A 1 208 ? 11.273 1.38 11.977 1 87 208 GLU A O 1
ATOM 1566 N N . ASP A 1 209 ? 9.008 0.834 12.219 1 90.69 209 ASP A N 1
ATOM 1567 C CA . ASP A 1 209 ? 8.641 2.219 12.5 1 90.69 209 ASP A CA 1
ATOM 1568 C C . ASP A 1 209 ? 9.312 2.717 13.781 1 90.69 209 ASP A C 1
ATOM 1570 O O . ASP A 1 209 ? 9.406 1.977 14.766 1 90.69 209 ASP A O 1
ATOM 1574 N N . TYR A 1 210 ? 9.711 3.969 13.656 1 90.81 210 TYR A N 1
ATOM 1575 C CA . TYR A 1 210 ? 10.336 4.625 14.797 1 90.81 210 TYR A CA 1
ATOM 1576 C C . TYR A 1 210 ? 9.438 5.734 15.344 1 90.81 210 TYR A C 1
ATOM 1578 O O . TYR A 1 210 ? 8.922 6.555 14.578 1 90.81 210 TYR A O 1
ATOM 1586 N N . ASP A 1 211 ? 9.133 5.734 16.688 1 89.81 211 ASP A N 1
ATOM 1587 C CA . ASP A 1 211 ? 8.562 6.836 17.453 1 89.81 211 ASP A CA 1
ATOM 1588 C C . ASP A 1 211 ? 7.215 7.27 16.859 1 89.81 211 ASP A C 1
ATOM 1590 O O . ASP A 1 211 ? 7.016 8.445 16.547 1 89.81 211 ASP A O 1
ATOM 1594 N N . ALA A 1 212 ? 6.277 6.277 16.719 1 93.19 212 ALA A N 1
ATOM 1595 C CA . ALA A 1 212 ? 4.926 6.645 16.312 1 93.19 212 ALA A CA 1
ATOM 1596 C C . ALA A 1 212 ? 4.336 7.707 17.234 1 93.19 212 ALA A C 1
ATOM 1598 O O . ALA A 1 212 ? 4.484 7.625 18.453 1 93.19 212 ALA A O 1
ATOM 1599 N N . ALA A 1 213 ? 3.762 8.742 16.656 1 95.38 213 ALA A N 1
ATOM 1600 C CA . ALA A 1 213 ? 3.25 9.891 17.406 1 95.38 213 ALA A CA 1
ATOM 1601 C C . ALA A 1 213 ? 1.996 10.461 16.75 1 95.38 213 ALA A C 1
ATOM 1603 O O . ALA A 1 213 ? 1.763 10.25 15.562 1 95.38 213 ALA A O 1
ATOM 1604 N N . PRO A 1 214 ? 1.177 11.148 17.516 1 96.88 214 PRO A N 1
ATOM 1605 C CA . PRO A 1 214 ? -0.025 11.758 16.953 1 96.88 214 PRO A CA 1
ATOM 1606 C C . PRO A 1 214 ? 0.29 12.961 16.062 1 96.88 214 PRO A C 1
ATOM 1608 O O . PRO A 1 214 ? 1.243 13.695 16.328 1 96.88 214 PRO A O 1
ATOM 1611 N N . LEU A 1 215 ? -0.502 13.117 15.047 1 98.31 215 LEU A N 1
ATOM 1612 C CA . LEU A 1 215 ? -0.472 14.289 14.18 1 98.31 215 LEU A CA 1
ATOM 1613 C C . LEU A 1 215 ? -1.61 15.25 14.516 1 98.31 215 LEU A C 1
ATOM 1615 O O . LEU A 1 215 ? -2.703 14.812 14.883 1 98.31 215 LEU A O 1
ATOM 1619 N N . GLY A 1 216 ? -1.314 16.531 14.398 1 98.62 216 GLY A N 1
ATOM 1620 C CA . GLY A 1 216 ? -2.309 17.531 14.75 1 98.62 216 GLY A CA 1
ATOM 1621 C C . GLY A 1 216 ? -2.344 18.703 13.781 1 98.62 216 GLY A C 1
ATOM 1622 O O . GLY A 1 216 ? -1.455 18.844 12.938 1 98.62 216 GLY A O 1
ATOM 1623 N N . ILE A 1 217 ? -3.375 19.438 13.875 1 98.94 217 ILE A N 1
ATOM 1624 C CA . ILE A 1 217 ? -3.551 20.719 13.195 1 98.94 217 ILE A CA 1
ATOM 1625 C C . ILE A 1 217 ? -3.062 21.844 14.102 1 98.94 217 ILE A C 1
ATOM 1627 O O . ILE A 1 217 ? -3.477 21.953 15.258 1 98.94 217 ILE A O 1
ATOM 1631 N N . ALA A 1 218 ? -2.201 22.719 13.57 1 98.94 218 ALA A N 1
ATOM 1632 C CA . ALA A 1 218 ? -1.554 23.734 14.406 1 98.94 218 ALA A CA 1
ATOM 1633 C C . ALA A 1 218 ? -2.158 25.109 14.172 1 98.94 218 ALA A C 1
ATOM 1635 O O . ALA A 1 218 ? -2.502 25.469 13.039 1 98.94 218 ALA A O 1
ATOM 1636 N N . VAL A 1 219 ? -2.246 25.891 15.195 1 98.94 219 VAL A N 1
ATOM 1637 C CA . VAL A 1 219 ? -2.607 27.297 15.164 1 98.94 219 VAL A CA 1
ATOM 1638 C C . VAL A 1 219 ? -1.623 28.109 16 1 98.94 219 VAL A C 1
ATOM 1640 O O . VAL A 1 219 ? -0.832 27.547 16.766 1 98.94 219 VAL A O 1
ATOM 1643 N N . LYS A 1 220 ? -1.702 29.422 15.773 1 98.56 220 LYS A N 1
ATOM 1644 C CA . LYS A 1 220 ? -0.863 30.297 16.594 1 98.56 220 LYS A CA 1
ATOM 1645 C C . LYS A 1 220 ? -1.119 30.047 18.078 1 98.56 220 LYS A C 1
ATOM 1647 O O . LYS A 1 220 ? -2.266 29.875 18.5 1 98.56 220 LYS A O 1
ATOM 1652 N N . LYS A 1 221 ? -0.01 30.062 18.844 1 98.44 221 LYS A N 1
ATOM 1653 C CA . LYS A 1 221 ? -0.103 29.875 20.281 1 98.44 221 LYS A CA 1
ATOM 1654 C C . LYS A 1 221 ? -1.077 30.875 20.906 1 98.44 221 LYS A C 1
ATOM 1656 O O . LYS A 1 221 ? -1.017 32.062 20.625 1 98.44 221 LYS A O 1
ATOM 1661 N N . GLY A 1 222 ? -2.07 30.375 21.688 1 98.06 222 GLY A N 1
ATOM 1662 C CA . GLY A 1 222 ? -3.004 31.234 22.391 1 98.06 222 GLY A CA 1
ATOM 1663 C C . GLY A 1 222 ? -4.277 31.5 21.609 1 98.06 222 GLY A C 1
ATOM 1664 O O . GLY A 1 222 ? -5.227 32.094 22.141 1 98.06 222 GLY A O 1
ATOM 1665 N N . ASN A 1 223 ? -4.289 31.141 20.328 1 97.94 223 ASN A N 1
ATOM 1666 C CA . ASN A 1 223 ? -5.512 31.344 19.562 1 97.94 223 ASN A CA 1
ATOM 1667 C C . ASN A 1 223 ? -6.566 30.281 19.906 1 97.94 223 ASN A C 1
ATOM 1669 O O . ASN A 1 223 ? -6.941 29.469 19.062 1 97.94 223 ASN A O 1
ATOM 1673 N N . THR A 1 224 ? -7.07 30.406 21.062 1 98.19 224 THR A N 1
ATOM 1674 C CA . THR A 1 224 ? -7.945 29.391 21.656 1 98.19 224 THR A CA 1
ATOM 1675 C C . THR A 1 224 ? -9.273 29.328 20.891 1 98.19 224 THR A C 1
ATOM 1677 O O . THR A 1 224 ? -9.844 28.234 20.75 1 98.19 224 THR A O 1
ATOM 1680 N N . GLU A 1 225 ? -9.742 30.406 20.469 1 97.81 225 GLU A N 1
ATOM 1681 C CA . GLU A 1 225 ? -11.008 30.438 19.734 1 97.81 225 GLU A CA 1
ATOM 1682 C C . GLU A 1 225 ? -10.922 29.594 18.453 1 97.81 225 GLU A C 1
ATOM 1684 O O . GLU A 1 225 ? -11.781 28.75 18.203 1 97.81 225 GLU A O 1
ATOM 1689 N N . LEU A 1 226 ? -9.914 29.859 17.656 1 98.31 226 LEU A N 1
ATOM 1690 C CA . LEU A 1 226 ? -9.727 29.109 16.422 1 98.31 226 LEU A CA 1
ATOM 1691 C C . LEU A 1 226 ? -9.477 27.641 16.703 1 98.31 226 LEU A C 1
ATOM 1693 O O . LEU A 1 226 ? -10.031 26.766 16.031 1 98.31 226 LEU A O 1
ATOM 1697 N N . LEU A 1 227 ? -8.703 27.375 17.719 1 98.75 227 LEU A N 1
ATOM 1698 C CA . LEU A 1 227 ? -8.422 26 18.094 1 98.75 227 LEU A CA 1
ATOM 1699 C C . LEU A 1 227 ? -9.711 25.266 18.469 1 98.75 227 LEU A C 1
ATOM 1701 O O . LEU A 1 227 ? -9.914 24.125 18.078 1 98.75 227 LEU A O 1
ATOM 1705 N N . ASN A 1 228 ? -10.555 25.938 19.219 1 98.62 228 ASN A N 1
ATOM 1706 C CA . ASN A 1 228 ? -11.82 25.344 19.625 1 98.62 228 ASN A CA 1
ATOM 1707 C C . ASN A 1 228 ? -12.711 25.047 18.422 1 98.62 228 ASN A C 1
ATOM 1709 O O . ASN A 1 228 ? -13.367 24 18.375 1 98.62 228 ASN A O 1
ATOM 1713 N N . LYS A 1 229 ? -12.672 25.922 17.484 1 98.25 229 LYS A N 1
ATOM 1714 C CA . LYS A 1 229 ? -13.445 25.719 16.266 1 98.25 229 LYS A CA 1
ATOM 1715 C C . LYS A 1 229 ? -12.93 24.516 15.484 1 98.25 229 LYS A C 1
ATOM 1717 O O . LYS A 1 229 ? -13.711 23.703 14.977 1 98.25 229 LYS A O 1
ATOM 1722 N N . ILE A 1 230 ? -11.656 24.406 15.367 1 98.81 230 ILE A N 1
ATOM 1723 C CA . ILE A 1 230 ? -11.031 23.281 14.672 1 98.81 230 ILE A CA 1
ATOM 1724 C C . ILE A 1 230 ? -11.383 21.984 15.375 1 98.81 230 ILE A C 1
ATOM 1726 O O . ILE A 1 230 ? -11.789 21.016 14.727 1 98.81 230 ILE A O 1
ATOM 1730 N N . ASN A 1 231 ? -11.242 21.984 16.672 1 98.75 231 ASN A N 1
ATOM 1731 C CA . ASN A 1 231 ? -11.547 20.781 17.438 1 98.75 231 ASN A CA 1
ATOM 1732 C C . ASN A 1 231 ? -13.023 20.422 17.344 1 98.75 231 ASN A C 1
ATOM 1734 O O . ASN A 1 231 ? -13.375 19.25 17.281 1 98.75 231 ASN A O 1
ATOM 1738 N N . ASP A 1 232 ? -13.852 21.422 17.375 1 98.75 232 ASP A N 1
ATOM 1739 C CA . ASP A 1 232 ? -15.281 21.188 17.219 1 98.75 232 ASP A CA 1
ATOM 1740 C C . ASP A 1 232 ? -15.594 20.594 15.844 1 98.75 232 ASP A C 1
ATOM 1742 O O . ASP A 1 232 ? -16.312 19.594 15.75 1 98.75 232 ASP A O 1
ATOM 1746 N N . GLY A 1 233 ? -15.047 21.203 14.766 1 98.75 233 GLY A N 1
ATOM 1747 C CA . GLY A 1 233 ? -15.219 20.672 13.43 1 98.75 233 GLY A CA 1
ATOM 1748 C C . GLY A 1 233 ? -14.68 19.25 13.289 1 98.75 233 GLY A C 1
ATOM 1749 O O . GLY A 1 233 ? -15.305 18.406 12.648 1 98.75 233 GLY A O 1
ATOM 1750 N N . LEU A 1 234 ? -13.508 19.016 13.859 1 98.75 234 LEU A N 1
ATOM 1751 C CA . LEU A 1 234 ? -12.914 17.688 13.828 1 98.75 234 LEU A CA 1
ATOM 1752 C C . LEU A 1 234 ? -13.812 16.672 14.516 1 98.75 234 LEU A C 1
ATOM 1754 O O . LEU A 1 234 ? -14.023 15.57 14 1 98.75 234 LEU A O 1
ATOM 1758 N N . ALA A 1 235 ? -14.336 17.047 15.664 1 98.38 235 ALA A N 1
ATOM 1759 C CA . ALA A 1 235 ? -15.258 16.172 16.391 1 98.38 235 ALA A CA 1
ATOM 1760 C C . ALA A 1 235 ? -16.5 15.883 15.562 1 98.38 235 ALA A C 1
ATOM 1762 O O . ALA A 1 235 ? -16.984 14.75 15.523 1 98.38 235 ALA A O 1
ATOM 1763 N N . LYS A 1 236 ? -17.016 16.859 14.914 1 98.62 236 LYS A N 1
ATOM 1764 C CA . LYS A 1 236 ? -18.234 16.719 14.117 1 98.62 236 LYS A CA 1
ATOM 1765 C C . LYS A 1 236 ? -18.016 15.773 12.938 1 98.62 236 LYS A C 1
ATOM 1767 O O . LYS A 1 236 ? -18.828 14.898 12.672 1 98.62 236 LYS A O 1
ATOM 1772 N N . ILE A 1 237 ? -16.828 15.891 12.25 1 98.38 237 ILE A N 1
ATOM 1773 C CA . ILE A 1 237 ? -16.641 15.039 11.078 1 98.38 237 ILE A CA 1
ATOM 1774 C C . ILE A 1 237 ? -16.328 13.617 11.523 1 98.38 237 ILE A C 1
ATOM 1776 O O . ILE A 1 237 ? -16.594 12.656 10.789 1 98.38 237 ILE A O 1
ATOM 1780 N N . LYS A 1 238 ? -15.766 13.453 12.664 1 97.62 238 LYS A N 1
ATOM 1781 C CA . LYS A 1 238 ? -15.609 12.109 13.211 1 97.62 238 LYS A CA 1
ATOM 1782 C C . LYS A 1 238 ? -16.969 11.5 13.578 1 97.62 238 LYS A C 1
ATOM 1784 O O . LYS A 1 238 ? -17.234 10.336 13.266 1 97.62 238 LYS A O 1
ATOM 1789 N N . ALA A 1 239 ? -17.844 12.273 14.148 1 96.88 239 ALA A N 1
ATOM 1790 C CA . ALA A 1 239 ? -19.141 11.797 14.625 1 96.88 239 ALA A CA 1
ATOM 1791 C C . ALA A 1 239 ? -20.062 11.484 13.461 1 96.88 239 ALA A C 1
ATOM 1793 O O . ALA A 1 239 ? -20.828 10.523 13.516 1 96.88 239 ALA A O 1
ATOM 1794 N N . ASN A 1 240 ? -19.953 12.266 12.453 1 97 240 ASN A N 1
ATOM 1795 C CA . ASN A 1 240 ? -20.922 12.094 11.383 1 97 240 ASN A CA 1
ATOM 1796 C C . ASN A 1 240 ? -20.406 11.156 10.297 1 97 240 ASN A C 1
ATOM 1798 O O . ASN A 1 240 ? -21.078 10.969 9.273 1 97 240 ASN A O 1
ATOM 1802 N N . GLY A 1 241 ? -19.203 10.672 10.422 1 95.5 241 GLY A N 1
ATOM 1803 C CA . GLY A 1 241 ? -18.703 9.648 9.523 1 95.5 241 GLY A CA 1
ATOM 1804 C C . GLY A 1 241 ? -17.844 10.203 8.406 1 95.5 241 GLY A C 1
ATOM 1805 O O . GLY A 1 241 ? -17.203 9.445 7.668 1 95.5 241 GLY A O 1
ATOM 1806 N N . LYS A 1 242 ? -17.766 11.453 8.234 1 97.5 242 LYS A N 1
ATOM 1807 C CA . LYS A 1 242 ? -17 12.078 7.152 1 97.5 242 LYS A CA 1
ATOM 1808 C C . LYS A 1 242 ? -15.508 11.812 7.297 1 97.5 242 LYS A C 1
ATOM 1810 O O . LYS A 1 242 ? -14.812 11.594 6.305 1 97.5 242 LYS A O 1
ATOM 1815 N N . TYR A 1 243 ? -15.031 11.812 8.531 1 98.12 243 TYR A N 1
ATOM 1816 C CA . TYR A 1 243 ? -13.625 11.484 8.758 1 98.12 243 TYR A CA 1
ATOM 1817 C C . TYR A 1 243 ? -13.297 10.094 8.234 1 98.12 243 TYR A C 1
ATOM 1819 O O . TYR A 1 243 ? -12.312 9.914 7.504 1 98.12 243 TYR A O 1
ATOM 1827 N N . ALA A 1 244 ? -14.086 9.203 8.555 1 95.75 244 ALA A N 1
ATOM 1828 C CA . ALA A 1 244 ? -13.867 7.824 8.117 1 95.75 244 ALA A CA 1
ATOM 1829 C C . ALA A 1 244 ? -13.938 7.711 6.598 1 95.75 244 ALA A C 1
ATOM 1831 O O . ALA A 1 244 ? -13.156 6.98 5.988 1 95.75 244 ALA A O 1
ATOM 1832 N N . GLU A 1 245 ? -14.867 8.398 6.043 1 95.44 245 GLU A N 1
ATOM 1833 C CA . GLU A 1 245 ? -14.984 8.43 4.59 1 95.44 245 GLU A CA 1
ATOM 1834 C C . GLU A 1 245 ? -13.688 8.914 3.939 1 95.44 245 GLU A C 1
ATOM 1836 O O . GLU A 1 245 ? -13.188 8.289 3.004 1 95.44 245 GLU A O 1
ATOM 1841 N N . ILE A 1 246 ? -13.164 9.961 4.465 1 97.31 246 ILE A N 1
ATOM 1842 C CA . ILE A 1 246 ? -11.938 10.539 3.928 1 97.31 246 ILE A CA 1
ATOM 1843 C C . ILE A 1 246 ? -10.773 9.578 4.148 1 97.31 246 ILE A C 1
ATOM 1845 O O . ILE A 1 246 ? -9.961 9.367 3.244 1 97.31 246 ILE A O 1
ATOM 1849 N N . TYR A 1 247 ? -10.688 9.016 5.324 1 97.12 247 TYR A N 1
ATOM 1850 C CA . TYR A 1 247 ? -9.633 8.062 5.641 1 97.12 247 TYR A CA 1
ATOM 1851 C C . TYR A 1 247 ? -9.648 6.883 4.676 1 97.12 247 TYR A C 1
ATOM 1853 O O . TYR A 1 247 ? -8.617 6.52 4.102 1 97.12 247 TYR A O 1
ATOM 1861 N N . LYS A 1 248 ? -10.797 6.332 4.426 1 94.81 248 LYS A N 1
ATOM 1862 C CA . LYS A 1 248 ? -10.953 5.195 3.52 1 94.81 248 LYS A CA 1
ATOM 1863 C C . LYS A 1 248 ? -10.547 5.57 2.096 1 94.81 248 LYS A C 1
ATOM 1865 O O . LYS A 1 248 ? -9.914 4.777 1.396 1 94.81 248 LYS A O 1
ATOM 1870 N N . LYS A 1 249 ? -10.883 6.707 1.7 1 93.75 249 LYS A N 1
ATOM 1871 C CA . LYS A 1 249 ? -10.547 7.195 0.365 1 93.75 249 LYS A CA 1
ATOM 1872 C C . LYS A 1 249 ? -9.047 7.156 0.125 1 93.75 249 LYS A C 1
ATOM 1874 O O . LYS A 1 249 ? -8.586 6.742 -0.942 1 93.75 249 LYS A O 1
ATOM 1879 N N . TRP A 1 250 ? -8.312 7.508 1.104 1 95.12 250 TRP A N 1
ATOM 1880 C CA . TRP A 1 250 ? -6.891 7.738 0.88 1 95.12 250 TRP A CA 1
ATOM 1881 C C . TRP A 1 250 ? -6.066 6.531 1.312 1 95.12 250 TRP A C 1
ATOM 1883 O O . TRP A 1 250 ? -4.949 6.328 0.83 1 95.12 250 TRP A O 1
ATOM 1893 N N . PHE A 1 251 ? -6.664 5.695 2.182 1 93.5 251 PHE A N 1
ATOM 1894 C CA . PHE A 1 251 ? -5.844 4.625 2.736 1 93.5 251 PHE A CA 1
ATOM 1895 C C . PHE A 1 251 ? -6.484 3.266 2.492 1 93.5 251 PHE A C 1
ATOM 1897 O O . PHE A 1 251 ? -5.895 2.229 2.801 1 93.5 251 PHE A O 1
ATOM 1904 N N . GLY A 1 252 ? -7.723 3.223 1.995 1 92.75 252 GLY A N 1
ATOM 1905 C CA . GLY A 1 252 ? -8.352 2 1.513 1 92.75 252 GLY A CA 1
ATOM 1906 C C . GLY A 1 252 ? -8.773 1.065 2.631 1 92.75 252 GLY A C 1
ATOM 1907 O O . GLY A 1 252 ? -8.961 -0.133 2.406 1 92.75 252 GLY A O 1
ATOM 1908 N N . LYS A 1 253 ? -8.859 1.572 3.824 1 93.38 253 LYS A N 1
ATOM 1909 C CA . LYS A 1 253 ? -9.25 0.799 5 1 93.38 253 LYS A CA 1
ATOM 1910 C C . LYS A 1 253 ? -9.898 1.692 6.055 1 93.38 253 LYS A C 1
ATOM 1912 O O . LYS A 1 253 ? -9.836 2.92 5.957 1 93.38 253 LYS A O 1
ATOM 1917 N N . GLU A 1 254 ? -10.531 1.017 7.023 1 93.31 254 GLU A N 1
ATOM 1918 C CA . GLU A 1 254 ? -11.125 1.771 8.125 1 93.31 254 GLU A CA 1
ATOM 1919 C C . GLU A 1 254 ? -10.047 2.426 8.984 1 93.31 254 GLU A C 1
ATOM 1921 O O . GLU A 1 254 ? -8.969 1.854 9.188 1 93.31 254 GLU A O 1
ATOM 1926 N N . PRO A 1 255 ? -10.359 3.672 9.422 1 93.88 255 PRO A N 1
ATOM 1927 C CA . PRO A 1 255 ? -9.414 4.25 10.375 1 93.88 255 PRO A CA 1
ATOM 1928 C C . PRO A 1 255 ? -9.305 3.434 11.664 1 93.88 255 PRO A C 1
ATOM 1930 O O . PRO A 1 255 ? -10.273 2.793 12.078 1 93.88 255 PRO A O 1
ATOM 1933 N N . PRO A 1 256 ? -8.117 3.475 12.266 1 90.25 256 PRO A N 1
ATOM 1934 C CA . PRO A 1 256 ? -8.008 2.834 13.578 1 90.25 256 PRO A CA 1
ATOM 1935 C C . PRO A 1 256 ? -8.836 3.537 14.648 1 90.25 256 PRO A C 1
ATOM 1937 O O . PRO A 1 256 ? -9.055 4.75 14.57 1 90.25 256 PRO A O 1
ATOM 1940 N N . ALA A 1 257 ? -9.195 2.736 15.586 1 87.69 257 ALA A N 1
ATOM 1941 C CA . ALA A 1 257 ? -10.07 3.242 16.641 1 87.69 257 ALA A CA 1
ATOM 1942 C C . ALA A 1 257 ? -9.391 4.375 17.422 1 87.69 257 ALA A C 1
ATOM 1944 O O . ALA A 1 257 ? -10.062 5.312 17.859 1 87.69 257 ALA A O 1
ATOM 1945 N N . GLU A 1 258 ? -8.094 4.359 17.469 1 86.12 258 GLU A N 1
ATOM 1946 C CA . GLU A 1 258 ? -7.328 5.309 18.266 1 86.12 258 GLU A CA 1
ATOM 1947 C C . GLU A 1 258 ? -7.469 6.727 17.734 1 86.12 258 GLU A C 1
ATOM 1949 O O . GLU A 1 258 ? -7.355 7.699 18.469 1 86.12 258 GLU A O 1
ATOM 1954 N N . VAL A 1 259 ? -7.789 6.848 16.469 1 87.81 259 VAL A N 1
ATOM 1955 C CA . VAL A 1 259 ? -7.84 8.195 15.914 1 87.81 259 VAL A CA 1
ATOM 1956 C C . VAL A 1 259 ? -9.289 8.68 15.867 1 87.81 259 VAL A C 1
ATOM 1958 O O . VAL A 1 259 ? -9.547 9.836 15.531 1 87.81 259 VAL A O 1
ATOM 1961 N N . LEU A 1 260 ? -10.203 7.859 16.172 1 86.19 260 LEU A N 1
ATOM 1962 C CA . LEU A 1 260 ? -11.609 8.227 16.125 1 86.19 260 LEU A CA 1
ATOM 1963 C C . LEU A 1 260 ? -12.086 8.781 17.469 1 86.19 260 LEU A C 1
ATOM 1965 O O . LEU A 1 260 ? -13.188 9.312 17.562 1 86.19 260 LEU A O 1
ATOM 1969 N N . LYS A 1 261 ? -11.289 8.703 18.438 1 79.19 261 LYS A N 1
ATOM 1970 C CA . LYS A 1 261 ? -11.656 9.195 19.766 1 79.19 261 LYS A CA 1
ATOM 1971 C C . LYS A 1 261 ? -11.539 10.711 19.828 1 79.19 261 LYS A C 1
ATOM 1973 O O . LYS A 1 261 ? -10.711 11.312 19.141 1 79.19 261 LYS A O 1
ATOM 1978 N N . MET B 1 1 ? 56.594 -24.094 -95.562 1 19.78 1 MET B N 1
ATOM 1979 C CA . MET B 1 1 ? 57.594 -24 -94.562 1 19.78 1 MET B CA 1
ATOM 1980 C C . MET B 1 1 ? 56.969 -23.656 -93.188 1 19.78 1 MET B C 1
ATOM 1982 O O . MET B 1 1 ? 57.656 -23.344 -92.25 1 19.78 1 MET B O 1
ATOM 1986 N N . LYS B 1 2 ? 55.719 -23.094 -93.438 1 24.16 2 LYS B N 1
ATOM 1987 C CA . LYS B 1 2 ? 55 -22.172 -92.562 1 24.16 2 LYS B CA 1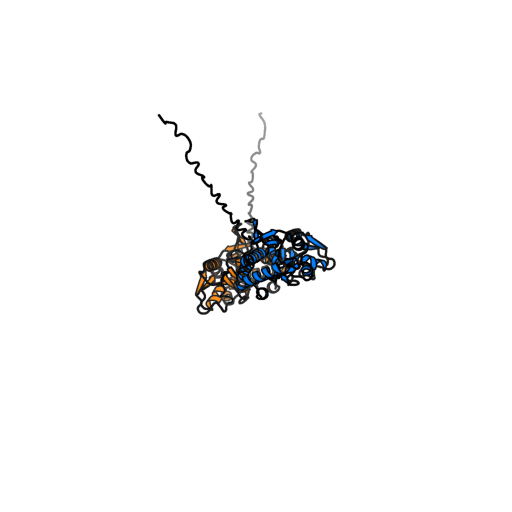
ATOM 1988 C C . LYS B 1 2 ? 54.688 -22.781 -91.188 1 24.16 2 LYS B C 1
ATOM 1990 O O . LYS B 1 2 ? 54 -23.781 -91.125 1 24.16 2 LYS B O 1
ATOM 1995 N N . PHE B 1 3 ? 55.375 -22.453 -90.188 1 21.69 3 PHE B N 1
ATOM 1996 C CA . PHE B 1 3 ? 55.812 -22.906 -88.875 1 21.69 3 PHE B CA 1
ATOM 1997 C C . PHE B 1 3 ? 54.594 -23.219 -88 1 21.69 3 PHE B C 1
ATOM 1999 O O . PHE B 1 3 ? 53.469 -22.875 -88.312 1 21.69 3 PHE B O 1
ATOM 2006 N N . LYS B 1 4 ? 54.5 -22.547 -86.625 1 22.62 4 LYS B N 1
ATOM 2007 C CA . LYS B 1 4 ? 54.688 -22.953 -85.25 1 22.62 4 LYS B CA 1
ATOM 2008 C C . LYS B 1 4 ? 53.344 -23.078 -84.5 1 22.62 4 LYS B C 1
ATOM 2010 O O . LYS B 1 4 ? 53.125 -24.031 -83.812 1 22.62 4 LYS B O 1
ATOM 2015 N N . LYS B 1 5 ? 52.875 -21.781 -83.938 1 24.23 5 LYS B N 1
ATOM 2016 C CA . LYS B 1 5 ? 52.656 -21.484 -82.562 1 24.23 5 LYS B CA 1
ATOM 2017 C C . LYS B 1 5 ? 51.469 -22.281 -82 1 24.23 5 LYS B C 1
ATOM 2019 O O . LYS B 1 5 ? 50.469 -22.453 -82.688 1 24.23 5 LYS B O 1
ATOM 2024 N N . ILE B 1 6 ? 51.469 -22.859 -80.688 1 25.47 6 ILE B N 1
ATOM 2025 C CA . ILE B 1 6 ? 51.219 -23.859 -79.688 1 25.47 6 ILE B CA 1
ATOM 2026 C C . ILE B 1 6 ? 49.844 -23.594 -79 1 25.47 6 ILE B C 1
ATOM 2028 O O . ILE B 1 6 ? 49.531 -24.172 -78 1 25.47 6 ILE B O 1
ATOM 2032 N N . ALA B 1 7 ? 49.062 -22.625 -79.438 1 30.75 7 ALA B N 1
ATOM 2033 C CA . ALA B 1 7 ? 48.188 -22.094 -78.375 1 30.75 7 ALA B CA 1
ATOM 2034 C C . ALA B 1 7 ? 47.281 -23.172 -77.812 1 30.75 7 ALA B C 1
ATOM 2036 O O . ALA B 1 7 ? 46.312 -23.594 -78.438 1 30.75 7 ALA B O 1
ATOM 2037 N N . ALA B 1 8 ? 47.906 -24.219 -77.25 1 26.27 8 ALA B N 1
ATOM 2038 C CA . ALA B 1 8 ? 47.344 -25.438 -76.688 1 26.27 8 ALA B CA 1
ATOM 2039 C C . ALA B 1 8 ? 46.25 -25.094 -75.688 1 26.27 8 ALA B C 1
ATOM 2041 O O . ALA B 1 8 ? 45.156 -25.672 -75.75 1 26.27 8 ALA B O 1
ATOM 2042 N N . LEU B 1 9 ? 46.625 -24.859 -74.312 1 27.48 9 LEU B N 1
ATOM 2043 C CA . LEU B 1 9 ? 46.375 -25.656 -73.125 1 27.48 9 LEU B CA 1
ATOM 2044 C C . LEU B 1 9 ? 45.094 -25.188 -72.438 1 27.48 9 LEU B C 1
ATOM 2046 O O . LEU B 1 9 ? 45.156 -24.25 -71.625 1 27.48 9 LEU B O 1
ATOM 2050 N N . LEU B 1 10 ? 44.094 -24.828 -73.188 1 27.55 10 LEU B N 1
ATOM 2051 C CA . LEU B 1 10 ? 42.969 -24.125 -72.562 1 27.55 10 LEU B CA 1
ATOM 2052 C C . LEU B 1 10 ? 42.344 -24.969 -71.438 1 27.55 10 LEU B C 1
ATOM 2054 O O . LEU B 1 10 ? 41.844 -24.438 -70.438 1 27.55 10 LEU B O 1
ATOM 2058 N N . GLY B 1 11 ? 41.969 -26.203 -71.688 1 31.12 11 GLY B N 1
ATOM 2059 C CA . GLY B 1 11 ? 40.625 -26.5 -71.188 1 31.12 11 GLY B CA 1
ATOM 2060 C C . GLY B 1 11 ? 40.625 -26.766 -69.688 1 31.12 11 GLY B C 1
ATOM 2061 O O . GLY B 1 11 ? 41.094 -27.812 -69.188 1 31.12 11 GLY B O 1
ATOM 2062 N N . ALA B 1 12 ? 41.125 -25.812 -68.812 1 29.94 12 ALA B N 1
ATOM 2063 C CA . ALA B 1 12 ? 41.156 -26 -67.312 1 29.94 12 ALA B CA 1
ATOM 2064 C C . ALA B 1 12 ? 39.812 -26.469 -66.812 1 29.94 12 ALA B C 1
ATOM 2066 O O . ALA B 1 12 ? 38.781 -25.859 -67.125 1 29.94 12 ALA B O 1
ATOM 2067 N N . PHE B 1 13 ? 39.719 -27.812 -66.5 1 30.56 13 PHE B N 1
ATOM 2068 C CA . PHE B 1 13 ? 38.75 -28.625 -65.75 1 30.56 13 PHE B CA 1
ATOM 2069 C C . PHE B 1 13 ? 38.438 -27.984 -64.375 1 30.56 13 PHE B C 1
ATOM 2071 O O . PHE B 1 13 ? 39.312 -27.891 -63.5 1 30.56 13 PHE B O 1
ATOM 2078 N N . THR B 1 14 ? 37.719 -26.859 -64.375 1 31.27 14 THR B N 1
ATOM 2079 C CA . THR B 1 14 ? 37.25 -26.297 -63.125 1 31.27 14 THR B CA 1
ATOM 2080 C C . THR B 1 14 ? 36.469 -27.344 -62.312 1 31.27 14 THR B C 1
ATOM 2082 O O . THR B 1 14 ? 35.438 -27.844 -62.781 1 31.27 14 THR B O 1
ATOM 2085 N N . ILE B 1 15 ? 37.156 -28.297 -61.656 1 32.84 15 ILE B N 1
ATOM 2086 C CA . ILE B 1 15 ? 36.562 -29.203 -60.656 1 32.84 15 ILE B CA 1
ATOM 2087 C C . ILE B 1 15 ? 35.781 -28.391 -59.656 1 32.84 15 ILE B C 1
ATOM 2089 O O . ILE B 1 15 ? 36.344 -27.516 -58.969 1 32.84 15 ILE B O 1
ATOM 2093 N N . ALA B 1 16 ? 34.5 -28.094 -59.906 1 33.41 16 ALA B N 1
ATOM 2094 C CA . ALA B 1 16 ? 33.5 -27.609 -58.969 1 33.41 16 ALA B CA 1
ATOM 2095 C C . ALA B 1 16 ? 33.469 -28.453 -57.688 1 33.41 16 ALA B C 1
ATOM 2097 O O . ALA B 1 16 ? 33.094 -29.641 -57.719 1 33.41 16 ALA B O 1
ATOM 2098 N N . SER B 1 17 ? 34.531 -28.344 -56.844 1 34.69 17 SER B N 1
ATOM 2099 C CA . SER B 1 17 ? 34.438 -28.891 -55.5 1 34.69 17 SER B CA 1
ATOM 2100 C C . SER B 1 17 ? 33.094 -28.484 -54.844 1 34.69 17 SER B C 1
ATOM 2102 O O . SER B 1 17 ? 32.812 -27.297 -54.656 1 34.69 17 SER B O 1
ATOM 2104 N N . SER B 1 18 ? 32.031 -29.141 -55.156 1 36.53 18 SER B N 1
ATOM 2105 C CA . SER B 1 18 ? 30.828 -29.062 -54.312 1 36.53 18 SER B CA 1
ATOM 2106 C C . SER B 1 18 ? 31.172 -29.172 -52.844 1 36.53 18 SER B C 1
ATOM 2108 O O . SER B 1 18 ? 31.641 -30.219 -52.375 1 36.53 18 SER B O 1
ATOM 2110 N N . LEU B 1 19 ? 31.781 -28.141 -52.25 1 34.47 19 LEU B N 1
ATOM 2111 C CA . LEU B 1 19 ? 31.781 -28.078 -50.781 1 34.47 19 LEU B CA 1
ATOM 2112 C C . LEU B 1 19 ? 30.406 -28.453 -50.25 1 34.47 19 LEU B C 1
ATOM 2114 O O . LEU B 1 19 ? 29.422 -27.781 -50.5 1 34.47 19 LEU B O 1
ATOM 2118 N N . LEU B 1 20 ? 30.125 -29.75 -50.125 1 35.84 20 LEU B N 1
ATOM 2119 C CA . LEU B 1 20 ? 29.125 -30.172 -49.156 1 35.84 20 LEU B CA 1
ATOM 2120 C C . LEU B 1 20 ? 29.266 -29.391 -47.844 1 35.84 20 LEU B C 1
ATOM 2122 O O . LEU B 1 20 ? 30.234 -29.578 -47.094 1 35.84 20 LEU B O 1
ATOM 2126 N N . ILE B 1 21 ? 29 -28.109 -47.875 1 36.41 21 ILE B N 1
ATOM 2127 C CA . ILE B 1 21 ? 28.672 -27.562 -46.562 1 36.41 21 ILE B CA 1
ATOM 2128 C C . ILE B 1 21 ? 27.656 -28.469 -45.875 1 36.41 21 ILE B C 1
ATOM 2130 O O . ILE B 1 21 ? 26.5 -28.547 -46.312 1 36.41 21 ILE B O 1
ATOM 2134 N N . ALA B 1 22 ? 28.047 -29.688 -45.406 1 39.03 22 ALA B N 1
ATOM 2135 C CA . ALA B 1 22 ? 27.266 -30.203 -44.281 1 39.03 22 ALA B CA 1
ATOM 2136 C C . ALA B 1 22 ? 26.844 -29.094 -43.344 1 39.03 22 ALA B C 1
ATOM 2138 O O . ALA B 1 22 ? 27.688 -28.484 -42.656 1 39.03 22 ALA B O 1
ATOM 2139 N N . GLY B 1 23 ? 25.953 -28.328 -43.75 1 38.06 23 GLY B N 1
ATOM 2140 C CA . GLY B 1 23 ? 25.266 -27.625 -42.688 1 38.06 23 GLY B CA 1
ATOM 2141 C C . GLY B 1 23 ? 25.125 -28.453 -41.406 1 38.06 23 GLY B C 1
ATOM 2142 O O . GLY B 1 23 ? 24.406 -29.453 -41.406 1 38.06 23 GLY B O 1
ATOM 2143 N N . CYS B 1 24 ? 26.234 -28.75 -40.719 1 36.66 24 CYS B N 1
ATOM 2144 C CA . CYS B 1 24 ? 25.938 -29.094 -39.344 1 36.66 24 CYS B CA 1
ATOM 2145 C C . CYS B 1 24 ? 24.703 -28.359 -38.844 1 36.66 24 CYS B C 1
ATOM 2147 O O . CYS B 1 24 ? 24.734 -27.141 -38.656 1 36.66 24 CYS B O 1
ATOM 2149 N N . GLY B 1 25 ? 23.562 -28.609 -39.406 1 37.34 25 GLY B N 1
ATOM 2150 C CA . GLY B 1 25 ? 22.422 -28.266 -38.562 1 37.34 25 GLY B CA 1
ATOM 2151 C C . GLY B 1 25 ? 22.719 -28.453 -37.094 1 37.34 25 GLY B C 1
ATOM 2152 O O . GLY B 1 25 ? 22.828 -29.594 -36.594 1 37.34 25 GLY B O 1
ATOM 2153 N N . GLN B 1 26 ? 23.719 -27.859 -36.531 1 35.94 26 GLN B N 1
ATOM 2154 C CA . GLN B 1 26 ? 23.594 -27.797 -35.094 1 35.94 26 GLN B CA 1
ATOM 2155 C C . GLN B 1 26 ? 22.141 -27.859 -34.656 1 35.94 26 GLN B C 1
ATOM 2157 O O . GLN B 1 26 ? 21.359 -26.938 -34.906 1 35.94 26 GLN B O 1
ATOM 2162 N N . GLU B 1 27 ? 21.469 -28.938 -34.875 1 37.5 27 GLU B N 1
ATOM 2163 C CA . GLU B 1 27 ? 20.312 -29.109 -34 1 37.5 27 GLU B CA 1
ATOM 2164 C C . GLU B 1 27 ? 20.547 -28.484 -32.625 1 37.5 27 GLU B C 1
ATOM 2166 O O . GLU B 1 27 ? 21.281 -29.047 -31.797 1 37.5 27 GLU B O 1
ATOM 2171 N N . GLY B 1 28 ? 21.109 -27.344 -32.531 1 39.53 28 GLY B N 1
ATOM 2172 C CA . GLY B 1 28 ? 21.031 -26.75 -31.219 1 39.53 28 GLY B CA 1
ATOM 2173 C C . GLY B 1 28 ? 19.891 -27.312 -30.375 1 39.53 28 GLY B C 1
ATOM 2174 O O . GLY B 1 28 ? 18.766 -27.406 -30.844 1 39.53 28 GLY B O 1
ATOM 2175 N N . ASN B 1 29 ? 20.109 -28.391 -29.734 1 40.5 29 ASN B N 1
ATOM 2176 C CA . ASN B 1 29 ? 19.172 -28.797 -28.688 1 40.5 29 ASN B CA 1
ATOM 2177 C C . ASN B 1 29 ? 18.344 -27.609 -28.172 1 40.5 29 ASN B C 1
ATOM 2179 O O . ASN B 1 29 ? 18.766 -26.922 -27.234 1 40.5 29 ASN B O 1
ATOM 2183 N N . SER B 1 30 ? 17.906 -26.672 -28.891 1 49.03 30 SER B N 1
ATOM 2184 C CA . SER B 1 30 ? 17.047 -25.562 -28.5 1 49.03 30 SER B CA 1
ATOM 2185 C C . SER B 1 30 ? 16 -26.016 -27.484 1 49.03 30 SER B C 1
ATOM 2187 O O . SER B 1 30 ? 15.133 -26.828 -27.797 1 49.03 30 SER B O 1
ATOM 2189 N N . GLN B 1 31 ? 16.438 -26.328 -26.312 1 61.28 31 GLN B N 1
ATOM 2190 C CA . GLN B 1 31 ? 15.508 -26.703 -25.25 1 61.28 31 GLN B CA 1
ATOM 2191 C C . GLN B 1 31 ? 14.172 -26 -25.422 1 61.28 31 GLN B C 1
ATOM 2193 O O . GLN B 1 31 ? 14.125 -24.797 -25.688 1 61.28 31 GLN B O 1
ATOM 2198 N N . LYS B 1 32 ? 13.102 -26.766 -25.641 1 85.31 32 LYS B N 1
ATOM 2199 C CA . LYS B 1 32 ? 11.719 -26.312 -25.781 1 85.31 32 LYS B CA 1
ATOM 2200 C C . LYS B 1 32 ? 11.344 -25.359 -24.641 1 85.31 32 LYS B C 1
ATOM 2202 O O . LYS B 1 32 ? 11.648 -25.609 -23.484 1 85.31 32 LYS B O 1
ATOM 2207 N N . ALA B 1 33 ? 10.93 -24.188 -25 1 96.06 33 ALA B N 1
ATOM 2208 C CA . ALA B 1 33 ? 10.469 -23.203 -24.031 1 96.06 33 ALA B CA 1
ATOM 2209 C C . ALA B 1 33 ? 9.422 -23.797 -23.078 1 96.06 33 ALA B C 1
ATOM 2211 O O . ALA B 1 33 ? 8.641 -24.672 -23.484 1 96.06 33 ALA B O 1
ATOM 2212 N N . TRP B 1 34 ? 9.539 -23.469 -21.766 1 98.12 34 TRP B N 1
ATOM 2213 C CA . TRP B 1 34 ? 8.461 -23.781 -20.844 1 98.12 34 TRP B CA 1
ATOM 2214 C C . TRP B 1 34 ? 7.172 -23.078 -21.234 1 98.12 34 TRP B C 1
ATOM 2216 O O . TRP B 1 34 ? 7.16 -21.859 -21.438 1 98.12 34 TRP B O 1
ATOM 2226 N N . ARG B 1 35 ? 6.129 -23.812 -21.516 1 98.56 35 ARG B N 1
ATOM 2227 C CA . ARG B 1 35 ? 4.812 -23.219 -21.672 1 98.56 35 ARG B CA 1
ATOM 2228 C C . ARG B 1 35 ? 4.184 -22.906 -20.312 1 98.56 35 ARG B C 1
ATOM 2230 O O . ARG B 1 35 ? 3.848 -23.828 -19.562 1 98.56 35 ARG B O 1
ATOM 2237 N N . VAL B 1 36 ? 4.039 -21.609 -20.078 1 98.88 36 VAL B N 1
ATOM 2238 C CA . VAL B 1 36 ? 3.645 -21.172 -18.734 1 98.88 36 VAL B CA 1
ATOM 2239 C C . VAL B 1 36 ? 2.273 -20.5 -18.797 1 98.88 36 VAL B C 1
ATOM 2241 O O . VAL B 1 36 ? 2.027 -19.656 -19.656 1 98.88 36 VAL B O 1
ATOM 2244 N N . GLY B 1 37 ? 1.359 -20.938 -17.891 1 98.88 37 GLY B N 1
ATOM 2245 C CA . GLY B 1 37 ? 0.073 -20.281 -17.75 1 98.88 37 GLY B CA 1
ATOM 2246 C C . GLY B 1 37 ? -0.009 -19.406 -16.516 1 98.88 37 GLY B C 1
ATOM 2247 O O . GLY B 1 37 ? 0.515 -19.766 -15.453 1 98.88 37 GLY B O 1
ATOM 2248 N N . THR B 1 38 ? -0.639 -18.25 -16.672 1 98.75 38 THR B N 1
ATOM 2249 C CA . THR B 1 38 ? -0.936 -17.344 -15.578 1 98.75 38 THR B CA 1
ATOM 2250 C C . THR B 1 38 ? -2.258 -16.609 -15.812 1 98.75 38 THR B C 1
ATOM 2252 O O . THR B 1 38 ? -2.662 -16.406 -16.953 1 98.75 38 THR B O 1
ATOM 2255 N N . ASP B 1 39 ? -2.982 -16.375 -14.719 1 98.31 39 ASP 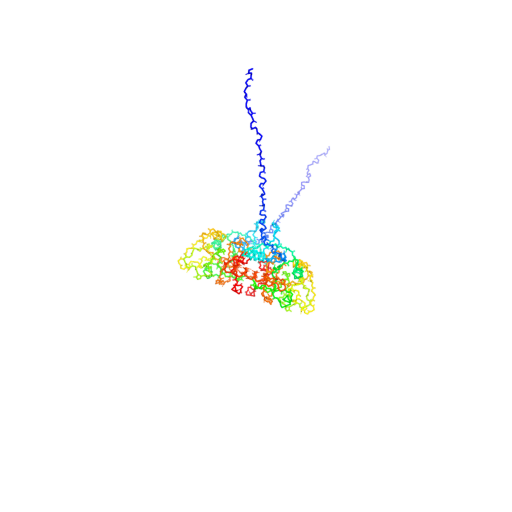B N 1
ATOM 2256 C CA . ASP B 1 39 ? -4.105 -15.453 -14.812 1 98.31 39 ASP B CA 1
ATOM 2257 C C . ASP B 1 39 ? -3.621 -14 -14.773 1 98.31 39 ASP B C 1
ATOM 2259 O O . ASP B 1 39 ? -3.254 -13.492 -13.711 1 98.31 39 ASP B O 1
ATOM 2263 N N . ALA B 1 40 ? -3.666 -13.312 -15.898 1 97.69 40 ALA B N 1
ATOM 2264 C CA . ALA B 1 40 ? -3.088 -11.977 -16.016 1 97.69 40 ALA B CA 1
ATOM 2265 C C . ALA B 1 40 ? -4.109 -10.898 -15.648 1 97.69 40 ALA B C 1
ATOM 2267 O O . ALA B 1 40 ? -4.168 -9.852 -16.281 1 97.69 40 ALA B O 1
ATOM 2268 N N . THR B 1 41 ? -4.957 -11.188 -14.68 1 96.81 41 THR B N 1
ATOM 2269 C CA . THR B 1 41 ? -5.887 -10.211 -14.117 1 96.81 41 THR B CA 1
ATOM 2270 C C . THR B 1 41 ? -5.758 -10.148 -12.602 1 96.81 41 THR B C 1
ATOM 2272 O O . THR B 1 41 ? -6.688 -9.734 -11.906 1 96.81 41 THR B O 1
ATOM 2275 N N . TYR B 1 42 ? -4.602 -10.531 -12.125 1 97.31 42 TYR B N 1
ATOM 2276 C CA . TYR B 1 42 ? -4.355 -10.648 -10.695 1 97.31 42 TYR B CA 1
ATOM 2277 C C . TYR B 1 42 ? -3.215 -9.734 -10.258 1 97.31 42 TYR B C 1
ATOM 2279 O O . TYR B 1 42 ? -2.311 -10.164 -9.539 1 97.31 42 TYR B O 1
ATOM 2287 N N . ALA B 1 43 ? -3.275 -8.523 -10.633 1 96 43 ALA B N 1
ATOM 2288 C CA . ALA B 1 43 ? -2.238 -7.598 -10.188 1 96 43 ALA B CA 1
ATOM 2289 C C . ALA B 1 43 ? -2.15 -7.57 -8.664 1 96 43 ALA B C 1
ATOM 2291 O O . ALA B 1 43 ? -3.174 -7.559 -7.977 1 96 43 ALA B O 1
ATOM 2292 N N . PRO B 1 44 ? -0.876 -7.559 -8.148 1 96.88 44 PRO B N 1
ATOM 2293 C CA . PRO B 1 44 ? 0.399 -7.297 -8.82 1 96.88 44 PRO B CA 1
ATOM 2294 C C . PRO B 1 44 ? 1.13 -8.578 -9.219 1 96.88 44 PRO B C 1
ATOM 2296 O O . PRO B 1 44 ? 2.322 -8.539 -9.531 1 96.88 44 PRO B O 1
ATOM 2299 N N . PHE B 1 45 ? 0.472 -9.711 -9.219 1 98.44 45 PHE B N 1
ATOM 2300 C CA . PHE B 1 45 ? 1.144 -10.977 -9.5 1 98.44 45 PHE B CA 1
ATOM 2301 C C . PHE B 1 45 ? 1.289 -11.188 -11.008 1 98.44 45 PHE B C 1
ATOM 2303 O O . PHE B 1 45 ? 2.373 -11.516 -11.492 1 98.44 45 PHE B O 1
ATOM 2310 N N . GLY B 1 46 ? 0.227 -11.039 -11.656 1 98.25 46 GLY B N 1
ATOM 2311 C CA . GLY B 1 46 ? 0.192 -11.086 -13.109 1 98.25 46 GLY B CA 1
ATOM 2312 C C . GLY B 1 46 ? -0.864 -10.18 -13.719 1 98.25 46 GLY B C 1
ATOM 2313 O O . GLY B 1 46 ? -2.021 -10.203 -13.289 1 98.25 46 GLY B O 1
ATOM 2314 N N . PHE B 1 47 ? -0.448 -9.352 -14.656 1 97.19 47 PHE B N 1
ATOM 2315 C CA . PHE B 1 47 ? -1.378 -8.461 -15.328 1 97.19 47 PHE B CA 1
ATOM 2316 C C . PHE B 1 47 ? -0.811 -8.008 -16.672 1 97.19 47 PHE B C 1
ATOM 2318 O O . PHE B 1 47 ? 0.369 -8.219 -16.953 1 97.19 47 PHE B O 1
ATOM 2325 N N . LYS B 1 48 ? -1.736 -7.547 -17.453 1 94.75 48 LYS B N 1
ATOM 2326 C CA . LYS B 1 48 ? -1.304 -6.926 -18.703 1 94.75 48 LYS B CA 1
ATOM 2327 C C . LYS B 1 48 ? -1.009 -5.441 -18.5 1 94.75 48 LYS B C 1
ATOM 2329 O O . LYS B 1 48 ? -1.878 -4.684 -18.078 1 94.75 48 LYS B O 1
ATOM 2334 N N . ASP B 1 49 ? 0.205 -5.098 -18.859 1 91.69 49 ASP B N 1
ATOM 2335 C CA . ASP B 1 49 ? 0.579 -3.689 -18.766 1 91.69 49 ASP B CA 1
ATOM 2336 C C . ASP B 1 49 ? -0.218 -2.852 -19.766 1 91.69 49 ASP B C 1
ATOM 2338 O O . ASP B 1 49 ? -0.295 -3.191 -20.953 1 91.69 49 ASP B O 1
ATOM 2342 N N . LYS B 1 50 ? -0.698 -1.753 -19.281 1 86.12 50 LYS B N 1
ATOM 2343 C CA . LYS B 1 50 ? -1.604 -0.961 -20.109 1 86.12 50 LYS B CA 1
ATOM 2344 C C . LYS B 1 50 ? -0.846 -0.246 -21.234 1 86.12 50 LYS B C 1
ATOM 2346 O O . LYS B 1 50 ? -1.372 -0.069 -22.328 1 86.12 50 LYS B O 1
ATOM 2351 N N . ASP B 1 51 ? 0.313 0.143 -20.969 1 86 51 ASP B N 1
ATOM 2352 C CA . ASP B 1 51 ? 1.079 0.929 -21.938 1 86 51 ASP B CA 1
ATOM 2353 C C . ASP B 1 51 ? 1.744 0.028 -22.969 1 86 51 ASP B C 1
ATOM 2355 O O . ASP B 1 51 ? 1.641 0.278 -24.172 1 86 51 ASP B O 1
ATOM 2359 N N . SER B 1 52 ? 2.275 -1.126 -22.547 1 88.31 52 SER B N 1
ATOM 2360 C CA . SER B 1 52 ? 3.066 -1.97 -23.438 1 88.31 52 SER B CA 1
ATOM 2361 C C . SER B 1 52 ? 2.246 -3.145 -23.953 1 88.31 52 SER B C 1
ATOM 2363 O O . SER B 1 52 ? 2.613 -3.771 -24.953 1 88.31 52 SER B O 1
ATOM 2365 N N . GLY B 1 53 ? 1.267 -3.467 -23.25 1 90.25 53 GLY B N 1
ATOM 2366 C CA . GLY B 1 53 ? 0.488 -4.648 -23.594 1 90.25 53 GLY B CA 1
ATOM 2367 C C . GLY B 1 53 ? 1.163 -5.945 -23.188 1 90.25 53 GLY B C 1
ATOM 2368 O O . GLY B 1 53 ? 0.616 -7.027 -23.406 1 90.25 53 GLY B O 1
ATOM 2369 N N . LYS B 1 54 ? 2.25 -5.84 -22.594 1 94.69 54 LYS B N 1
ATOM 2370 C CA . LYS B 1 54 ? 3.006 -7.023 -22.188 1 94.69 54 LYS B CA 1
ATOM 2371 C C . LYS B 1 54 ? 2.568 -7.516 -20.812 1 94.69 54 LYS B C 1
ATOM 2373 O O . LYS B 1 54 ? 2.037 -6.742 -20.016 1 94.69 54 LYS B O 1
ATOM 2378 N N . LEU B 1 55 ? 2.809 -8.844 -20.641 1 97.25 55 LEU B N 1
ATOM 2379 C CA . LEU B 1 55 ? 2.551 -9.398 -19.328 1 97.25 55 LEU B CA 1
ATOM 2380 C C . LEU B 1 55 ? 3.604 -8.938 -18.312 1 97.25 55 LEU B C 1
ATOM 2382 O O . LEU B 1 55 ? 4.793 -8.891 -18.641 1 97.25 55 LEU B O 1
ATOM 2386 N N . ALA B 1 56 ? 3.115 -8.531 -17.203 1 97.12 56 ALA B N 1
ATOM 2387 C CA . ALA B 1 56 ? 3.977 -8.055 -16.125 1 97.12 56 ALA B CA 1
ATOM 2388 C C . ALA B 1 56 ? 3.457 -8.516 -14.758 1 97.12 56 ALA B C 1
ATOM 2390 O O . ALA B 1 56 ? 2.328 -9 -14.648 1 97.12 56 ALA B O 1
ATOM 2391 N N . GLY B 1 57 ? 4.355 -8.43 -13.75 1 97.62 57 GLY B N 1
ATOM 2392 C CA . GLY B 1 57 ? 3.965 -8.758 -12.383 1 97.62 57 GLY B CA 1
ATOM 2393 C C . GLY B 1 57 ? 4.984 -9.617 -11.664 1 97.62 57 GLY B C 1
ATOM 2394 O O . GLY B 1 57 ? 5.934 -10.109 -12.273 1 97.62 57 GLY B O 1
ATOM 2395 N N . PHE B 1 58 ? 4.75 -9.781 -10.422 1 98.56 58 PHE B N 1
ATOM 2396 C CA . PHE B 1 58 ? 5.629 -10.531 -9.531 1 98.56 58 PHE B CA 1
ATOM 2397 C C . PHE B 1 58 ? 5.828 -11.953 -10.047 1 98.56 58 PHE B C 1
ATOM 2399 O O . PHE B 1 58 ? 6.961 -12.414 -10.18 1 98.56 58 PHE B O 1
ATOM 2406 N N . ASP B 1 59 ? 4.723 -12.617 -10.398 1 98.88 59 ASP B N 1
ATOM 2407 C CA . ASP B 1 59 ? 4.793 -13.992 -10.867 1 98.88 59 ASP B CA 1
ATOM 2408 C C . ASP B 1 59 ? 5.531 -14.086 -12.203 1 98.88 59 ASP B C 1
ATOM 2410 O O . ASP B 1 59 ? 6.281 -15.031 -12.438 1 98.88 59 ASP B O 1
ATOM 2414 N N . ILE B 1 60 ? 5.312 -13.133 -13.039 1 98.75 60 ILE B N 1
ATOM 2415 C CA . ILE B 1 60 ? 5.973 -13.078 -14.336 1 98.75 60 ILE B CA 1
ATOM 2416 C C . ILE B 1 60 ? 7.48 -12.961 -14.148 1 98.75 60 ILE B C 1
ATOM 2418 O O . ILE B 1 60 ? 8.25 -13.711 -14.742 1 98.75 60 ILE B O 1
ATOM 2422 N N . ASP B 1 61 ? 7.848 -12.086 -13.242 1 98.62 61 ASP B N 1
ATOM 2423 C CA . ASP B 1 61 ? 9.266 -11.875 -12.984 1 98.62 61 ASP B CA 1
ATOM 2424 C C . ASP B 1 61 ? 9.898 -13.117 -12.352 1 98.62 61 ASP B C 1
ATOM 2426 O O . ASP B 1 61 ? 11.023 -13.484 -12.695 1 98.62 61 ASP B O 1
ATOM 2430 N N . ILE B 1 62 ? 9.188 -13.758 -11.492 1 98.81 62 ILE B N 1
ATOM 2431 C CA . ILE B 1 62 ? 9.703 -14.93 -10.789 1 98.81 62 ILE B CA 1
ATOM 2432 C C . ILE B 1 62 ? 9.938 -16.062 -11.773 1 98.81 62 ILE B C 1
ATOM 2434 O O . ILE B 1 62 ? 11.031 -16.641 -11.82 1 98.81 62 ILE B O 1
ATOM 2438 N N . ILE B 1 63 ? 8.969 -16.344 -12.602 1 98.94 63 ILE B N 1
ATOM 2439 C CA . ILE B 1 63 ? 9.109 -17.5 -13.484 1 98.94 63 ILE B CA 1
ATOM 2440 C C . ILE B 1 63 ? 10.18 -17.203 -14.539 1 98.94 63 ILE B C 1
ATOM 2442 O O . ILE B 1 63 ? 10.922 -18.094 -14.938 1 98.94 63 ILE B O 1
ATOM 2446 N N . ASN B 1 64 ? 10.266 -15.969 -15 1 98.75 64 ASN B N 1
ATOM 2447 C CA . ASN B 1 64 ? 11.328 -15.602 -15.93 1 98.75 64 ASN B CA 1
ATOM 2448 C C . ASN B 1 64 ? 12.703 -15.742 -15.297 1 98.75 64 ASN B C 1
ATOM 2450 O O . ASN B 1 64 ? 13.641 -16.219 -15.945 1 98.75 64 ASN B O 1
ATOM 2454 N N . ALA B 1 65 ? 12.844 -15.359 -14.047 1 98.81 65 ALA B N 1
ATOM 2455 C CA . ALA B 1 65 ? 14.125 -15.484 -13.352 1 98.81 65 ALA B CA 1
ATOM 2456 C C . ALA B 1 65 ? 14.516 -16.953 -13.18 1 98.81 65 ALA B C 1
ATOM 2458 O O . ALA B 1 65 ? 15.672 -17.328 -13.398 1 98.81 65 ALA B O 1
ATOM 2459 N N . ILE B 1 66 ? 13.562 -17.781 -12.797 1 98.81 66 ILE B N 1
ATOM 2460 C CA . ILE B 1 66 ? 13.805 -19.203 -12.641 1 98.81 66 ILE B CA 1
ATOM 2461 C C . ILE B 1 66 ? 14.234 -19.812 -13.977 1 98.81 66 ILE B C 1
ATOM 2463 O O . ILE B 1 66 ? 15.227 -20.531 -14.047 1 98.81 66 ILE B O 1
ATOM 2467 N N . ALA B 1 67 ? 13.484 -19.5 -15.023 1 98.62 67 ALA B N 1
ATOM 2468 C CA . ALA B 1 67 ? 13.781 -20.016 -16.359 1 98.62 67 ALA B CA 1
ATOM 2469 C C . ALA B 1 67 ? 15.18 -19.609 -16.797 1 98.62 67 ALA B C 1
ATOM 2471 O O . ALA B 1 67 ? 15.922 -20.422 -17.359 1 98.62 67 ALA B O 1
ATOM 2472 N N . ASN B 1 68 ? 15.508 -18.422 -16.562 1 98.12 68 ASN B N 1
ATOM 2473 C CA . ASN B 1 68 ? 16.828 -17.906 -16.938 1 98.12 68 ASN B CA 1
ATOM 2474 C C . ASN B 1 68 ? 17.938 -18.672 -16.219 1 98.12 68 ASN B C 1
ATOM 2476 O O . ASN B 1 68 ? 18.922 -19.062 -16.859 1 98.12 68 ASN B O 1
ATOM 2480 N N . GLU B 1 69 ? 17.812 -18.922 -14.922 1 98.06 69 GLU B N 1
ATOM 2481 C CA . GLU B 1 69 ? 18.797 -19.688 -14.164 1 98.06 69 GLU B CA 1
ATOM 2482 C C . GLU B 1 69 ? 18.969 -21.094 -14.727 1 98.06 69 GLU B C 1
ATOM 2484 O O . GLU B 1 69 ? 20.062 -21.656 -14.688 1 98.06 69 GLU B O 1
ATOM 2489 N N . GLU B 1 70 ? 17.875 -21.578 -15.273 1 97.88 70 GLU B N 1
ATOM 2490 C CA . GLU B 1 70 ? 17.875 -22.953 -15.75 1 97.88 70 GLU B CA 1
ATOM 2491 C C . GLU B 1 70 ? 18.219 -23.031 -17.234 1 97.88 70 GLU B C 1
ATOM 2493 O O . GLU B 1 70 ? 18.234 -24.109 -17.828 1 97.88 70 GLU B O 1
ATOM 2498 N N . GLY B 1 71 ? 18.453 -21.859 -17.812 1 97 71 GLY B N 1
ATOM 2499 C CA . GLY B 1 71 ? 18.844 -21.812 -19.219 1 97 71 GLY B CA 1
ATOM 2500 C C . GLY B 1 71 ? 17.703 -22.125 -20.172 1 97 71 GLY B C 1
ATOM 2501 O O . GLY B 1 71 ? 17.922 -22.703 -21.234 1 97 71 GLY B O 1
ATOM 2502 N N . ILE B 1 72 ? 16.531 -21.891 -19.75 1 96.88 72 ILE B N 1
ATOM 2503 C CA . ILE B 1 72 ? 15.328 -22.156 -20.531 1 96.88 72 ILE B CA 1
ATOM 2504 C C . ILE B 1 72 ? 14.523 -20.875 -20.703 1 96.88 72 ILE B C 1
ATOM 2506 O O . ILE B 1 72 ? 14.625 -19.953 -19.891 1 96.88 72 ILE B O 1
ATOM 2510 N N . GLU B 1 73 ? 13.82 -20.75 -21.734 1 96.5 73 GLU B N 1
ATOM 2511 C CA . GLU B 1 73 ? 12.898 -19.625 -21.922 1 96.5 73 GLU B CA 1
ATOM 2512 C C . GLU B 1 73 ? 11.508 -19.984 -21.406 1 96.5 73 GLU B C 1
ATOM 2514 O O . GLU B 1 73 ? 11.078 -21.141 -21.484 1 96.5 73 GLU B O 1
ATOM 2519 N N . ALA B 1 74 ? 10.836 -19 -20.922 1 98 74 ALA B N 1
ATOM 2520 C CA . ALA B 1 74 ? 9.438 -19.141 -20.516 1 98 74 ALA B CA 1
ATOM 2521 C C . ALA B 1 74 ? 8.508 -18.469 -21.516 1 98 74 ALA B C 1
ATOM 2523 O O . ALA B 1 74 ? 8.656 -17.266 -21.797 1 98 74 ALA B O 1
ATOM 2524 N N . ASP B 1 75 ? 7.652 -19.219 -22.109 1 98 75 ASP B N 1
ATOM 2525 C CA . ASP B 1 75 ? 6.57 -18.703 -22.938 1 98 75 ASP B CA 1
ATOM 2526 C C . ASP B 1 75 ? 5.277 -18.562 -22.141 1 98 75 ASP B C 1
ATOM 2528 O O . ASP B 1 75 ? 4.562 -19.547 -21.938 1 98 75 ASP B O 1
ATOM 2532 N N . ILE B 1 76 ? 5.004 -17.359 -21.75 1 98.44 76 ILE B N 1
ATOM 2533 C CA . ILE B 1 76 ? 3.932 -17.125 -20.797 1 98.44 76 ILE B CA 1
ATOM 2534 C C . ILE B 1 76 ? 2.654 -16.734 -21.531 1 98.44 76 ILE B C 1
ATOM 2536 O O . ILE B 1 76 ? 2.676 -15.875 -22.406 1 98.44 76 ILE B O 1
ATOM 2540 N N . GLN B 1 77 ? 1.582 -17.359 -21.156 1 97.69 77 GLN B N 1
ATOM 2541 C CA . GLN B 1 77 ? 0.29 -17.062 -21.766 1 97.69 77 GLN B CA 1
ATOM 2542 C C . GLN B 1 77 ? -0.771 -16.797 -20.688 1 97.69 77 GLN B C 1
ATOM 2544 O O . GLN B 1 77 ? -0.686 -17.328 -19.578 1 97.69 77 GLN B O 1
ATOM 2549 N N . ASN B 1 78 ? -1.715 -16.031 -21.094 1 97.94 78 ASN B N 1
ATOM 2550 C CA . ASN B 1 78 ? -2.826 -15.695 -20.203 1 97.94 78 ASN B CA 1
ATOM 2551 C C . ASN B 1 78 ? -3.941 -16.734 -20.281 1 97.94 78 ASN B C 1
ATOM 2553 O O . ASN B 1 78 ? -4.383 -17.094 -21.375 1 97.94 78 ASN B O 1
ATOM 2557 N N . LEU B 1 79 ? -4.348 -17.25 -19.125 1 97.5 79 LEU B N 1
ATOM 2558 C CA . LEU B 1 79 ? -5.523 -18.109 -18.938 1 97.5 79 LEU B CA 1
ATOM 2559 C C . LEU B 1 79 ? -6.328 -17.672 -17.719 1 97.5 79 LEU B C 1
ATOM 2561 O O . LEU B 1 79 ? -5.766 -17.141 -16.766 1 97.5 79 LEU B O 1
ATOM 2565 N N . ASN B 1 80 ? -7.629 -17.891 -17.875 1 97.38 80 ASN B N 1
ATOM 2566 C CA . ASN B 1 80 ? -8.391 -17.734 -16.625 1 97.38 80 ASN B CA 1
ATOM 2567 C C . ASN B 1 80 ? -7.918 -18.703 -15.555 1 97.38 80 ASN B C 1
ATOM 2569 O O . ASN B 1 80 ? -7.453 -19.812 -15.867 1 97.38 80 ASN B O 1
ATOM 2573 N N . PHE B 1 81 ? -8.102 -18.312 -14.367 1 98.19 81 PHE B N 1
ATOM 2574 C CA . PHE B 1 81 ? -7.578 -19.109 -13.258 1 98.19 81 PHE B CA 1
ATOM 2575 C C . PHE B 1 81 ? -8.117 -20.531 -13.305 1 98.19 81 PHE B C 1
ATOM 2577 O O . PHE B 1 81 ? -7.371 -21.484 -13.133 1 98.19 81 PHE B O 1
ATOM 2584 N N . ASP B 1 82 ? -9.359 -20.672 -13.523 1 97.38 82 ASP B N 1
ATOM 2585 C CA . ASP B 1 82 ? -10.008 -21.969 -13.461 1 97.38 82 ASP B CA 1
ATOM 2586 C C . ASP B 1 82 ? -9.508 -22.891 -14.586 1 97.38 82 ASP B C 1
ATOM 2588 O O . ASP B 1 82 ? -9.703 -24.094 -14.539 1 97.38 82 ASP B O 1
ATOM 2592 N N . ALA B 1 83 ? -8.852 -22.281 -15.547 1 97.94 83 ALA B N 1
ATOM 2593 C CA . ALA B 1 83 ? -8.359 -23.047 -16.688 1 97.94 83 ALA B CA 1
ATOM 2594 C C . ALA B 1 83 ? -6.949 -23.562 -16.422 1 97.94 83 ALA B C 1
ATOM 2596 O O . ALA B 1 83 ? -6.453 -24.422 -17.156 1 97.94 83 ALA B O 1
ATOM 2597 N N . LEU B 1 84 ? -6.324 -23.188 -15.406 1 98.62 84 LEU B N 1
ATOM 2598 C CA . LEU B 1 84 ? -4.906 -23.453 -15.219 1 98.62 84 LEU B CA 1
ATOM 2599 C C . LEU B 1 84 ? -4.668 -24.922 -14.898 1 98.62 84 LEU B C 1
ATOM 2601 O O . LEU B 1 84 ? -3.832 -25.578 -15.531 1 98.62 84 LEU B O 1
ATOM 2605 N N . LEU B 1 85 ? -5.402 -25.469 -14 1 98.31 85 LEU B N 1
ATOM 2606 C CA . LEU B 1 85 ? -5.164 -26.859 -13.602 1 98.31 85 LEU B CA 1
ATOM 2607 C C . LEU B 1 85 ? -5.551 -27.812 -14.719 1 98.31 85 LEU B C 1
ATOM 2609 O O . LEU B 1 85 ? -4.781 -28.703 -15.07 1 98.31 85 LEU B O 1
ATOM 2613 N N . PRO B 1 86 ? -6.707 -27.562 -15.352 1 98.19 86 PRO B N 1
ATOM 2614 C CA . PRO B 1 86 ? -7.016 -28.406 -16.516 1 98.19 86 PRO B CA 1
ATOM 2615 C C . PRO B 1 86 ? -5.957 -28.312 -17.609 1 98.19 86 PRO B C 1
ATOM 2617 O O . PRO B 1 86 ? -5.629 -29.312 -18.25 1 98.19 86 PRO B O 1
ATOM 2620 N N . ALA B 1 87 ? -5.445 -27.109 -17.797 1 98.56 87 ALA B N 1
ATOM 2621 C CA . ALA B 1 87 ? -4.434 -26.906 -18.844 1 98.56 87 ALA B CA 1
ATOM 2622 C C . ALA B 1 87 ? -3.156 -27.672 -18.5 1 98.56 87 ALA B C 1
ATOM 2624 O O . ALA B 1 87 ? -2.484 -28.188 -19.406 1 98.56 87 ALA B O 1
ATOM 2625 N N . LEU B 1 88 ? -2.781 -27.781 -17.234 1 98.75 88 LEU B N 1
ATOM 2626 C CA . LEU B 1 88 ? -1.651 -28.609 -16.812 1 98.75 88 LEU B CA 1
ATOM 2627 C C . LEU B 1 88 ? -1.918 -30.078 -17.078 1 98.75 88 LEU B C 1
ATOM 2629 O O . LEU B 1 88 ? -1.062 -30.781 -17.641 1 98.75 88 LEU B O 1
ATOM 2633 N N . GLN B 1 89 ? -3.088 -30.531 -16.75 1 97.75 89 GLN B N 1
ATOM 2634 C CA . GLN B 1 89 ? -3.445 -31.938 -16.859 1 97.75 89 GLN B CA 1
ATOM 2635 C C . GLN B 1 89 ? -3.457 -32.406 -18.312 1 97.75 89 GLN B C 1
ATOM 2637 O O . GLN B 1 89 ? -3.088 -33.531 -18.625 1 97.75 89 GLN B O 1
ATOM 2642 N N . SER B 1 90 ? -3.846 -31.484 -19.188 1 97.38 90 SER B N 1
ATOM 2643 C CA . SER B 1 90 ? -3.941 -31.812 -20.609 1 97.38 90 SER B CA 1
ATOM 2644 C C . SER B 1 90 ? -2.619 -31.562 -21.328 1 97.38 90 SER B C 1
ATOM 2646 O O . SER B 1 90 ? -2.521 -31.75 -22.547 1 97.38 90 SER B O 1
ATOM 2648 N N . ASN B 1 91 ? -1.671 -31.062 -20.672 1 97.25 91 ASN B N 1
ATOM 2649 C CA . ASN B 1 91 ? -0.345 -30.781 -21.203 1 97.25 91 ASN B CA 1
ATOM 2650 C C . ASN B 1 91 ? -0.383 -29.625 -22.219 1 97.25 91 ASN B C 1
ATOM 2652 O O . ASN B 1 91 ? 0.467 -29.547 -23.109 1 97.25 91 ASN B O 1
ATOM 2656 N N . THR B 1 92 ? -1.463 -28.844 -22.062 1 97.62 92 THR B N 1
ATOM 2657 C CA . THR B 1 92 ? -1.508 -27.609 -22.859 1 97.62 92 THR B CA 1
ATOM 2658 C C . THR B 1 92 ? -0.44 -26.625 -22.391 1 97.62 92 THR B C 1
ATOM 2660 O O . THR B 1 92 ? 0.112 -25.875 -23.203 1 97.62 92 THR B O 1
ATOM 2663 N N . ILE B 1 93 ? -0.214 -26.609 -21.125 1 98.62 93 ILE B N 1
ATOM 2664 C CA . ILE B 1 93 ? 0.904 -25.891 -20.531 1 98.62 93 ILE B CA 1
ATOM 2665 C C . ILE B 1 93 ? 1.719 -26.844 -19.656 1 98.62 93 ILE B C 1
ATOM 2667 O O . ILE B 1 93 ? 1.244 -27.922 -19.281 1 98.62 93 ILE B O 1
ATOM 2671 N N . ASP B 1 94 ? 2.959 -26.359 -19.359 1 98.75 94 ASP B N 1
ATOM 2672 C CA . ASP B 1 94 ? 3.852 -27.156 -18.531 1 98.75 94 ASP B CA 1
ATOM 2673 C C . ASP B 1 94 ? 3.818 -26.672 -17.078 1 98.75 94 ASP B C 1
ATOM 2675 O O . ASP B 1 94 ? 4.02 -27.453 -16.156 1 98.75 94 ASP B O 1
ATOM 2679 N N . ILE B 1 95 ? 3.605 -25.391 -16.953 1 98.94 95 ILE B N 1
ATOM 2680 C CA . ILE B 1 95 ? 3.752 -24.719 -15.664 1 98.94 95 ILE B CA 1
ATOM 2681 C C . ILE B 1 95 ? 2.588 -23.75 -15.461 1 98.94 95 ILE B C 1
ATOM 2683 O O . ILE B 1 95 ? 2.174 -23.062 -16.391 1 98.94 95 ILE B O 1
ATOM 2687 N N . ALA B 1 96 ? 2.057 -23.703 -14.234 1 98.94 96 ALA B N 1
ATOM 2688 C CA . ALA B 1 96 ? 1.151 -22.641 -13.828 1 98.94 96 ALA B CA 1
ATOM 2689 C C . ALA B 1 96 ? 1.726 -21.844 -12.656 1 98.94 96 ALA B C 1
ATOM 2691 O O . ALA B 1 96 ? 2.074 -22.422 -11.625 1 98.94 96 ALA B O 1
ATOM 2692 N N . ILE B 1 97 ? 1.871 -20.531 -12.836 1 98.88 97 ILE B N 1
ATOM 2693 C CA . ILE B 1 97 ? 2.219 -19.625 -11.75 1 98.88 97 ILE B CA 1
ATOM 2694 C C . ILE B 1 97 ? 1.269 -18.422 -11.758 1 98.88 97 ILE B C 1
ATOM 2696 O O . ILE B 1 97 ? 1.257 -17.641 -12.703 1 98.88 97 ILE B O 1
ATOM 2700 N N . SER B 1 98 ? 0.458 -18.328 -10.703 1 98.62 98 SER B N 1
ATOM 2701 C CA . SER B 1 98 ? -0.623 -17.344 -10.672 1 98.62 98 SER B CA 1
ATOM 2702 C C . SER B 1 98 ? -1.149 -17.141 -9.258 1 98.62 98 SER B C 1
ATOM 2704 O O . SER B 1 98 ? -2.354 -17.25 -9.016 1 98.62 98 SER B O 1
ATOM 2706 N N . ASP B 1 99 ? -0.221 -16.688 -8.359 1 98.31 99 ASP B N 1
ATOM 2707 C CA . ASP B 1 99 ? -0.744 -16.484 -7.016 1 98.31 99 ASP B CA 1
ATOM 2708 C C . ASP B 1 99 ? -1.605 -17.672 -6.582 1 98.31 99 ASP B C 1
ATOM 2710 O O . ASP B 1 99 ? -2.729 -17.5 -6.109 1 98.31 99 ASP B O 1
ATOM 2714 N N . MET B 1 100 ? -1.11 -18.859 -6.777 1 98.69 100 MET B N 1
ATOM 2715 C CA . MET B 1 100 ? -1.917 -20.047 -6.5 1 98.69 100 MET B CA 1
ATOM 2716 C C . MET B 1 100 ? -1.584 -20.625 -5.129 1 98.69 100 MET B C 1
ATOM 2718 O O . MET B 1 100 ? -0.433 -20.969 -4.859 1 98.69 100 MET B O 1
ATOM 2722 N N . THR B 1 101 ? -2.578 -20.781 -4.328 1 98.5 101 THR B N 1
ATOM 2723 C CA . THR B 1 101 ? -2.447 -21.375 -3.002 1 98.5 101 THR B CA 1
ATOM 2724 C C . THR B 1 101 ? -2.135 -22.859 -3.107 1 98.5 101 THR B C 1
ATOM 2726 O O . THR B 1 101 ? -2.754 -23.578 -3.896 1 98.5 101 THR B O 1
ATOM 2729 N N . ILE B 1 102 ? -1.166 -23.25 -2.371 1 98.06 102 ILE B N 1
ATOM 2730 C CA . ILE B 1 102 ? -0.933 -24.688 -2.201 1 98.06 102 ILE B CA 1
ATOM 2731 C C . ILE B 1 102 ? -1.994 -25.281 -1.276 1 98.06 102 ILE B C 1
ATOM 2733 O O . ILE B 1 102 ? -2.037 -24.953 -0.086 1 98.06 102 ILE B O 1
ATOM 2737 N N . SER B 1 103 ? -2.887 -26.094 -1.854 1 96.94 103 SER B N 1
ATOM 2738 C CA . SER B 1 103 ? -3.91 -26.75 -1.045 1 96.94 103 SER B CA 1
ATOM 2739 C C . SER B 1 103 ? -3.906 -28.266 -1.258 1 96.94 103 SER B C 1
ATOM 2741 O O . SER B 1 103 ? -3.408 -28.75 -2.275 1 96.94 103 SER B O 1
ATOM 2743 N N . GLU B 1 104 ? -4.496 -28.953 -0.299 1 95.69 104 GLU B N 1
ATOM 2744 C CA . GLU B 1 104 ? -4.59 -30.406 -0.426 1 95.69 104 GLU B CA 1
ATOM 2745 C C . GLU B 1 104 ? -5.43 -30.812 -1.638 1 95.69 104 GLU B C 1
ATOM 2747 O O . GLU B 1 104 ? -5.098 -31.766 -2.346 1 95.69 104 GLU B O 1
ATOM 2752 N N . GLU B 1 105 ? -6.465 -30.094 -1.804 1 96.19 105 GLU B N 1
ATOM 2753 C CA . GLU B 1 105 ? -7.352 -30.391 -2.922 1 96.19 105 GLU B CA 1
ATOM 2754 C C . GLU B 1 105 ? -6.633 -30.234 -4.258 1 96.19 105 GLU B C 1
ATOM 2756 O O . GLU B 1 105 ? -6.707 -31.109 -5.117 1 96.19 105 GLU B O 1
ATOM 2761 N N . ARG B 1 106 ? -5.965 -29.141 -4.465 1 98.06 106 ARG B N 1
ATOM 2762 C CA . ARG B 1 106 ? -5.238 -28.906 -5.707 1 98.06 106 ARG B CA 1
ATOM 2763 C C . ARG B 1 106 ? -4.094 -29.906 -5.867 1 98.06 106 ARG B C 1
ATOM 2765 O O . ARG B 1 106 ? -3.809 -30.359 -6.98 1 98.06 106 ARG B O 1
ATOM 2772 N N . ALA B 1 107 ? -3.545 -30.328 -4.789 1 98 107 ALA B N 1
ATOM 2773 C CA . ALA B 1 107 ? -2.385 -31.219 -4.805 1 98 107 ALA B CA 1
ATOM 2774 C C . ALA B 1 107 ? -2.773 -32.625 -5.254 1 98 107 ALA B C 1
ATOM 2776 O O . ALA B 1 107 ? -1.908 -33.438 -5.582 1 98 107 ALA B O 1
ATOM 2777 N N . LYS B 1 108 ? -4.004 -32.906 -5.289 1 97.19 108 LYS B N 1
ATOM 2778 C CA . LYS B 1 108 ? -4.461 -34.188 -5.809 1 97.19 108 LYS B CA 1
ATOM 2779 C C . LYS B 1 108 ? -4.238 -34.281 -7.316 1 97.19 108 LYS B C 1
ATOM 2781 O O . LYS B 1 108 ? -4.047 -35.375 -7.855 1 97.19 108 LYS B O 1
ATOM 2786 N N . SER B 1 109 ? -4.188 -33.125 -7.91 1 96.75 109 SER B N 1
ATOM 2787 C CA . SER B 1 109 ? -4.168 -33.156 -9.367 1 96.75 109 SER B CA 1
ATOM 2788 C C . SER B 1 109 ? -2.869 -32.562 -9.914 1 96.75 109 SER B C 1
ATOM 2790 O O . SER B 1 109 ? -2.545 -32.75 -11.086 1 96.75 109 SER B O 1
ATOM 2792 N N . VAL B 1 110 ? -2.176 -31.859 -9.102 1 98.69 110 VAL B N 1
ATOM 2793 C CA . VAL B 1 110 ? -0.933 -31.234 -9.531 1 98.69 110 VAL B CA 1
ATOM 2794 C C . VAL B 1 110 ? 0.121 -31.359 -8.438 1 98.69 110 VAL B C 1
ATOM 2796 O O . VAL B 1 110 ? -0.189 -31.766 -7.312 1 98.69 110 VAL B O 1
ATOM 2799 N N . ASP B 1 111 ? 1.356 -31.203 -8.797 1 98.88 111 ASP B N 1
ATOM 2800 C CA . ASP B 1 111 ? 2.438 -31.031 -7.828 1 98.88 111 ASP B CA 1
ATOM 2801 C C . ASP B 1 111 ? 2.875 -29.578 -7.734 1 98.88 111 ASP B C 1
ATOM 2803 O O . ASP B 1 111 ? 2.861 -28.859 -8.734 1 98.88 111 ASP B O 1
ATOM 2807 N N . PHE B 1 112 ? 3.271 -29.156 -6.578 1 98.88 112 PHE B N 1
ATOM 2808 C CA . PHE B 1 112 ? 3.643 -27.766 -6.348 1 98.88 112 PHE B CA 1
ATOM 2809 C C . PHE B 1 112 ? 5.129 -27.656 -6.023 1 98.88 112 PHE B C 1
ATOM 2811 O O . PHE B 1 112 ? 5.703 -28.547 -5.395 1 98.88 112 PHE B O 1
ATOM 2818 N N . SER B 1 113 ? 5.656 -26.594 -6.43 1 98.75 113 SER B N 1
ATOM 2819 C CA . SER B 1 113 ? 6.984 -26.188 -5.98 1 98.75 113 SER B CA 1
ATOM 2820 C C . SER B 1 113 ? 6.984 -25.859 -4.488 1 98.75 113 SER B C 1
ATOM 2822 O O . SER B 1 113 ? 5.93 -25.844 -3.85 1 98.75 113 SER B O 1
ATOM 2824 N N . LYS B 1 114 ? 8.211 -25.594 -3.963 1 97.81 114 LYS B N 1
ATOM 2825 C CA . LYS B 1 114 ? 8.336 -24.906 -2.682 1 97.81 114 LYS B CA 1
ATOM 2826 C C . LYS B 1 114 ? 7.676 -23.531 -2.727 1 97.81 114 LYS B C 1
ATOM 2828 O O . LYS B 1 114 ? 7.555 -22.938 -3.797 1 97.81 114 LYS B O 1
ATOM 2833 N N . PRO B 1 115 ? 7.285 -23.047 -1.581 1 97.94 115 PRO B N 1
ATOM 2834 C CA . PRO B 1 115 ? 6.57 -21.766 -1.551 1 97.94 115 PRO B CA 1
ATOM 2835 C C . PRO B 1 115 ? 7.445 -20.594 -2.002 1 97.94 115 PRO B C 1
ATOM 2837 O O . PRO B 1 115 ? 8.641 -20.562 -1.709 1 97.94 115 PRO B O 1
ATOM 2840 N N . TYR B 1 116 ? 6.797 -19.672 -2.684 1 98.06 116 TYR B N 1
ATOM 2841 C CA . TYR B 1 116 ? 7.523 -18.453 -3.066 1 98.06 116 TYR B CA 1
ATOM 2842 C C . TYR B 1 116 ? 6.836 -17.219 -2.523 1 98.06 116 TYR B C 1
ATOM 2844 O O . TYR B 1 116 ? 7.309 -16.094 -2.732 1 98.06 116 TYR B O 1
ATOM 2852 N N . TYR B 1 117 ? 5.75 -17.359 -1.839 1 97.81 117 TYR B N 1
ATOM 2853 C CA . TYR B 1 117 ? 4.988 -16.297 -1.203 1 97.81 117 TYR B CA 1
ATOM 2854 C C . TYR B 1 117 ? 4.012 -16.859 -0.176 1 97.81 117 TYR B C 1
ATOM 2856 O O . TYR B 1 117 ? 3.715 -18.047 -0.182 1 97.81 117 TYR B O 1
ATOM 2864 N N . ILE B 1 118 ? 3.562 -16 0.782 1 96.31 118 ILE B N 1
ATOM 2865 C CA . ILE B 1 118 ? 2.486 -16.328 1.715 1 96.31 118 ILE B CA 1
ATOM 2866 C C . ILE B 1 118 ? 1.388 -15.273 1.617 1 96.31 118 ILE B C 1
ATOM 2868 O O . ILE B 1 118 ? 1.663 -14.07 1.691 1 96.31 118 ILE B O 1
ATOM 2872 N N . ALA B 1 119 ? 0.195 -15.719 1.381 1 96.06 119 ALA B N 1
ATOM 2873 C CA . ALA B 1 119 ? -0.92 -14.789 1.245 1 96.06 119 ALA B CA 1
ATOM 2874 C C . ALA B 1 119 ? -2.17 -15.32 1.938 1 96.06 119 ALA B C 1
ATOM 2876 O O . ALA B 1 119 ? -2.42 -16.531 1.936 1 96.06 119 ALA B O 1
ATOM 2877 N N . GLY B 1 120 ? -2.926 -14.422 2.523 1 96.56 120 GLY B N 1
ATOM 2878 C CA . GLY B 1 120 ? -4.258 -14.734 3.012 1 96.56 120 GLY B CA 1
ATOM 2879 C C . GLY B 1 120 ? -5.363 -14.227 2.1 1 96.56 120 GLY B C 1
ATOM 2880 O O . GLY B 1 120 ? -5.094 -13.758 0.995 1 96.56 120 GLY B O 1
ATOM 2881 N N . ASN B 1 121 ? -6.605 -14.516 2.527 1 98.06 121 ASN B N 1
ATOM 2882 C CA . ASN B 1 121 ? -7.789 -13.969 1.879 1 98.06 121 ASN B CA 1
ATOM 2883 C C . ASN B 1 121 ? -8.383 -12.812 2.68 1 98.06 121 ASN B C 1
ATOM 2885 O O . ASN B 1 121 ? -8.344 -12.82 3.912 1 98.06 121 ASN B O 1
ATOM 2889 N N . GLY B 1 122 ? -8.867 -11.836 1.944 1 98.38 122 GLY B N 1
ATOM 2890 C CA . GLY B 1 122 ? -9.5 -10.688 2.574 1 98.38 122 GLY B CA 1
ATOM 2891 C C . GLY B 1 122 ? -10.805 -10.281 1.906 1 98.38 122 GLY B C 1
ATOM 2892 O O . GLY B 1 122 ? -11.25 -10.93 0.956 1 98.38 122 GLY B O 1
ATOM 2893 N N . LEU B 1 123 ? -11.391 -9.227 2.482 1 98.75 123 LEU B N 1
ATOM 2894 C CA . LEU B 1 123 ? -12.68 -8.727 2.033 1 98.75 123 LEU B CA 1
ATOM 2895 C C . LEU B 1 123 ? -12.539 -7.363 1.374 1 98.75 123 LEU B C 1
ATOM 2897 O O . LEU B 1 123 ? -11.82 -6.496 1.881 1 98.75 123 LEU B O 1
ATOM 2901 N N . VAL B 1 124 ? -13.172 -7.242 0.252 1 98.81 124 VAL B N 1
ATOM 2902 C CA . VAL B 1 124 ? -13.344 -5.934 -0.367 1 98.81 124 VAL B CA 1
ATOM 2903 C C . VAL B 1 124 ? -14.82 -5.559 -0.386 1 98.81 124 VAL B C 1
ATOM 2905 O O . VAL B 1 124 ? -15.664 -6.348 -0.824 1 98.81 124 VAL B O 1
ATOM 2908 N N . VAL B 1 125 ? -15.125 -4.43 0.112 1 98.81 125 VAL B N 1
ATOM 2909 C CA . VAL B 1 125 ? -16.484 -3.912 0.11 1 98.81 125 VAL B CA 1
ATOM 2910 C C . VAL B 1 125 ? -16.5 -2.502 -0.477 1 98.81 125 VAL B C 1
ATOM 2912 O O . VAL B 1 125 ? -15.453 -1.883 -0.65 1 98.81 125 VAL B O 1
ATOM 2915 N N . ASN B 1 126 ? -17.719 -2.125 -0.879 1 98.44 126 ASN B N 1
ATOM 2916 C CA . ASN B 1 126 ? -17.859 -0.728 -1.28 1 98.44 126 ASN B CA 1
ATOM 2917 C C . ASN B 1 126 ? -17.438 0.219 -0.158 1 98.44 126 ASN B C 1
ATOM 2919 O O . ASN B 1 126 ? -17.625 -0.09 1.021 1 98.44 126 ASN B O 1
ATOM 2923 N N . ILE B 1 127 ? -16.984 1.353 -0.525 1 96.81 127 ILE B N 1
ATOM 2924 C CA . ILE B 1 127 ? -16.359 2.283 0.415 1 96.81 127 ILE B CA 1
ATOM 2925 C C . ILE B 1 127 ? -17.406 2.742 1.438 1 96.81 127 ILE B C 1
ATOM 2927 O O . ILE B 1 127 ? -17.062 3.041 2.586 1 96.81 127 ILE B O 1
ATOM 2931 N N . ASP B 1 128 ? -18.688 2.775 1.14 1 94.75 128 ASP B N 1
ATOM 2932 C CA . ASP B 1 128 ? -19.75 3.279 2.008 1 94.75 128 ASP B CA 1
ATOM 2933 C C . ASP B 1 128 ? -20.359 2.152 2.836 1 94.75 128 ASP B C 1
ATOM 2935 O O . ASP B 1 128 ? -21.266 2.391 3.648 1 94.75 128 ASP B O 1
ATOM 2939 N N . ASN B 1 129 ? -19.891 0.945 2.594 1 96.56 129 ASN B N 1
ATOM 2940 C CA . ASN B 1 129 ? -20.406 -0.18 3.367 1 96.56 129 ASN B CA 1
ATOM 2941 C C . ASN B 1 129 ? -19.984 -0.092 4.832 1 96.56 129 ASN B C 1
ATOM 2943 O O . ASN B 1 129 ? -18.797 0.099 5.133 1 96.56 129 ASN B O 1
ATOM 2947 N N . THR B 1 130 ? -20.984 -0.246 5.742 1 93.19 130 THR B N 1
ATOM 2948 C CA . THR B 1 130 ? -20.672 -0.149 7.168 1 93.19 130 THR B CA 1
ATOM 2949 C C . THR B 1 130 ? -21.094 -1.424 7.895 1 93.19 130 THR B C 1
ATOM 2951 O O . THR B 1 130 ? -20.859 -1.561 9.102 1 93.19 130 THR B O 1
ATOM 2954 N N . ASN B 1 131 ? -21.547 -2.361 7.203 1 95 131 ASN B N 1
ATOM 2955 C CA . ASN B 1 131 ? -22.172 -3.5 7.863 1 95 131 ASN B CA 1
ATOM 2956 C C . ASN B 1 131 ? -21.328 -4.762 7.746 1 95 131 ASN B C 1
ATOM 2958 O O . ASN B 1 131 ? -21.562 -5.742 8.453 1 95 131 ASN B O 1
ATOM 2962 N N . ILE B 1 132 ? -20.438 -4.832 6.848 1 97.5 132 ILE B N 1
ATOM 2963 C CA . ILE B 1 132 ? -19.516 -5.961 6.719 1 97.5 132 ILE B CA 1
ATOM 2964 C C . ILE B 1 132 ? -18.141 -5.57 7.223 1 97.5 132 ILE B C 1
ATOM 2966 O O . ILE B 1 132 ? -17.422 -4.797 6.574 1 97.5 132 ILE B O 1
ATOM 2970 N N . ASN B 1 133 ? -17.688 -6.164 8.367 1 94.5 133 ASN B N 1
ATOM 2971 C CA . ASN B 1 133 ? -16.422 -5.785 8.992 1 94.5 133 ASN B CA 1
ATOM 2972 C C . ASN B 1 133 ? -15.492 -6.98 9.133 1 94.5 133 ASN B C 1
ATOM 2974 O O . ASN B 1 133 ? -14.305 -6.812 9.43 1 94.5 133 ASN B O 1
ATOM 2978 N N . SER B 1 134 ? -16.078 -8.141 9.016 1 96.25 134 SER B N 1
ATOM 2979 C CA . SER B 1 134 ? -15.328 -9.383 9.094 1 96.25 134 SER B CA 1
ATOM 2980 C C . SER B 1 134 ? -16.047 -10.523 8.375 1 96.25 134 SER B C 1
ATOM 2982 O O . SER B 1 134 ? -17.172 -10.344 7.891 1 96.25 134 SER B O 1
ATOM 2984 N N . PHE B 1 135 ? -15.406 -11.664 8.352 1 96.75 135 PHE B N 1
ATOM 2985 C CA . PHE B 1 135 ? -16 -12.844 7.73 1 96.75 135 PHE B CA 1
ATOM 2986 C C . PHE B 1 135 ? -17.25 -13.281 8.484 1 96.75 135 PHE B C 1
ATOM 2988 O O . PHE B 1 135 ? -18.109 -13.945 7.918 1 96.75 135 PHE B O 1
ATOM 2995 N N . LYS B 1 136 ? -17.391 -12.93 9.711 1 96.19 136 LYS B N 1
ATOM 2996 C CA . LYS B 1 136 ? -18.531 -13.297 10.539 1 96.19 136 LYS B CA 1
ATOM 2997 C C . LYS B 1 136 ? -19.797 -12.594 10.07 1 96.19 136 LYS B C 1
ATOM 2999 O O . LYS B 1 136 ? -20.906 -13.016 10.406 1 96.19 136 LYS B O 1
ATOM 3004 N N . ASP B 1 137 ? -19.609 -11.578 9.25 1 97.94 137 ASP B N 1
ATOM 3005 C CA . ASP B 1 137 ? -20.75 -10.758 8.828 1 97.94 137 ASP B CA 1
ATOM 3006 C C . ASP B 1 137 ? -21.281 -11.211 7.469 1 97.94 137 ASP B C 1
ATOM 3008 O O . ASP B 1 137 ? -22.109 -10.531 6.863 1 97.94 137 ASP B O 1
ATOM 3012 N N . LEU B 1 138 ? -20.938 -12.359 6.98 1 98.44 138 LEU B N 1
ATOM 3013 C CA . LEU B 1 138 ? -21.156 -12.656 5.57 1 98.44 138 LEU B CA 1
ATOM 3014 C C . LEU B 1 138 ? -22.375 -13.539 5.383 1 98.44 138 LEU B C 1
ATOM 3016 O O . LEU B 1 138 ? -22.781 -13.812 4.25 1 98.44 138 LEU B O 1
ATOM 3020 N N . GLU B 1 139 ? -23 -14.047 6.484 1 98.06 139 GLU B N 1
ATOM 3021 C CA . GLU B 1 139 ? -24.203 -14.852 6.352 1 98.06 139 GLU B CA 1
ATOM 3022 C C . GLU B 1 139 ? -25.281 -14.102 5.574 1 98.06 139 GLU B C 1
ATOM 3024 O O . GLU B 1 139 ? -25.578 -12.945 5.871 1 98.06 139 GLU B O 1
ATOM 3029 N N . GLY B 1 140 ? -25.75 -14.695 4.512 1 98.12 140 GLY B N 1
ATOM 3030 C CA . GLY B 1 140 ? -26.859 -14.141 3.748 1 98.12 140 GLY B CA 1
ATOM 3031 C C . GLY B 1 140 ? -26.438 -13.047 2.791 1 98.12 140 GLY B C 1
ATOM 3032 O O . GLY B 1 140 ? -27.281 -12.422 2.145 1 98.12 140 GLY B O 1
ATOM 3033 N N . LYS B 1 141 ? -25.141 -12.766 2.619 1 98.69 141 LYS B N 1
ATOM 3034 C CA . LYS B 1 141 ? -24.641 -11.695 1.757 1 98.69 141 LYS B CA 1
ATOM 3035 C C . LYS B 1 141 ? -24.406 -12.195 0.334 1 98.69 141 LYS B C 1
ATOM 3037 O O . LYS B 1 141 ? -24.234 -13.398 0.114 1 98.69 141 LYS B O 1
ATOM 3042 N N . ARG B 1 142 ? -24.609 -11.367 -0.646 1 98.81 142 ARG B N 1
ATOM 3043 C CA . ARG B 1 142 ? -24.172 -11.641 -2.012 1 98.81 142 ARG B CA 1
ATOM 3044 C C . ARG B 1 142 ? -22.656 -11.508 -2.141 1 98.81 142 ARG B C 1
ATOM 3046 O O . ARG B 1 142 ? -22.109 -10.414 -1.975 1 98.81 142 ARG B O 1
ATOM 3053 N N . ILE B 1 143 ? -21.938 -12.555 -2.453 1 98.94 143 ILE B N 1
ATOM 3054 C CA . ILE B 1 143 ? -20.484 -12.633 -2.412 1 98.94 143 ILE B CA 1
ATOM 3055 C C . ILE B 1 143 ? -19.938 -12.852 -3.82 1 98.94 143 ILE B C 1
ATOM 3057 O O . ILE B 1 143 ? -20.344 -13.797 -4.508 1 98.94 143 ILE B O 1
ATOM 3061 N N . GLY B 1 144 ? -19.062 -11.906 -4.293 1 98.94 144 GLY B N 1
ATOM 3062 C CA . GLY B 1 144 ? -18.359 -12.094 -5.551 1 98.94 144 GLY B CA 1
ATOM 3063 C C . GLY B 1 144 ? -17.031 -12.805 -5.387 1 98.94 144 GLY B C 1
ATOM 3064 O O . GLY B 1 144 ? -16.266 -12.508 -4.461 1 98.94 144 GLY B O 1
ATOM 3065 N N . VAL B 1 145 ? -16.75 -13.742 -6.262 1 98.81 145 VAL B N 1
ATOM 3066 C CA . VAL B 1 145 ? -15.508 -14.508 -6.246 1 98.81 145 VAL B CA 1
ATOM 3067 C C . VAL B 1 145 ? -15.125 -14.898 -7.672 1 98.81 145 VAL B C 1
ATOM 3069 O O . VAL B 1 145 ? -15.922 -14.758 -8.594 1 98.81 145 VAL B O 1
ATOM 3072 N N . SER B 1 146 ? -13.891 -15.273 -7.836 1 98.38 146 SER B N 1
ATOM 3073 C CA . SER B 1 146 ? -13.484 -15.852 -9.109 1 98.38 146 SER B CA 1
ATOM 3074 C C . SER B 1 146 ? -13.633 -17.375 -9.102 1 98.38 146 SER B C 1
ATOM 3076 O O . SER B 1 146 ? -13.391 -18.016 -8.086 1 98.38 146 SER B O 1
ATOM 3078 N N . ILE B 1 147 ? -13.93 -17.891 -10.273 1 97.81 147 ILE B N 1
ATOM 3079 C CA . ILE B 1 147 ? -14.141 -19.328 -10.414 1 97.81 147 ILE B CA 1
ATOM 3080 C C . ILE B 1 147 ? -12.852 -20.078 -10.07 1 97.81 147 ILE B C 1
ATOM 3082 O O . ILE B 1 147 ? -11.773 -19.719 -10.555 1 97.81 147 ILE B O 1
ATOM 3086 N N . GLY B 1 148 ? -12.945 -21.062 -9.211 1 96.25 148 GLY B N 1
ATOM 3087 C CA . GLY B 1 148 ? -11.844 -21.953 -8.898 1 96.25 148 GLY B CA 1
ATOM 3088 C C . GLY B 1 148 ? -10.898 -21.406 -7.855 1 96.25 148 GLY B C 1
ATOM 3089 O O . GLY B 1 148 ? -9.906 -22.047 -7.492 1 96.25 148 GLY B O 1
ATOM 3090 N N . SER B 1 149 ? -11.203 -20.25 -7.285 1 97.19 149 SER B N 1
ATOM 3091 C CA . SER B 1 149 ? -10.328 -19.578 -6.34 1 97.19 149 SER B CA 1
ATOM 3092 C C . SER B 1 149 ? -10.57 -20.062 -4.914 1 97.19 149 SER B C 1
ATOM 3094 O O . SER B 1 149 ? -11.57 -20.719 -4.637 1 97.19 149 SER B O 1
ATOM 3096 N N . THR B 1 150 ? -9.609 -19.75 -4.051 1 97.44 150 THR B N 1
ATOM 3097 C CA . THR B 1 150 ? -9.805 -19.984 -2.627 1 97.44 150 THR B CA 1
ATOM 3098 C C . THR B 1 150 ? -10.953 -19.125 -2.094 1 97.44 150 THR B C 1
ATOM 3100 O O . THR B 1 150 ? -11.672 -19.547 -1.181 1 97.44 150 THR B O 1
ATOM 3103 N N . GLY B 1 151 ? -11.133 -17.953 -2.66 1 98.06 151 GLY B N 1
ATOM 3104 C CA . GLY B 1 151 ? -12.297 -17.156 -2.312 1 98.06 151 GLY B CA 1
ATOM 3105 C C . GLY B 1 151 ? -13.609 -17.875 -2.545 1 98.06 151 GLY B C 1
ATOM 3106 O O . GLY B 1 151 ? -14.508 -17.812 -1.71 1 98.06 151 GLY B O 1
ATOM 3107 N N . ALA B 1 152 ? -13.664 -18.531 -3.666 1 98.06 152 ALA B N 1
ATOM 3108 C CA . ALA B 1 152 ? -14.867 -19.312 -3.98 1 98.06 152 ALA B CA 1
ATOM 3109 C C . ALA B 1 152 ? -15.07 -20.438 -2.977 1 98.06 152 ALA B C 1
ATOM 3111 O O . ALA B 1 152 ? -16.188 -20.703 -2.553 1 98.06 152 ALA B O 1
ATOM 3112 N N . GLU B 1 153 ? -14 -21.094 -2.621 1 96.88 153 GLU B N 1
ATOM 3113 C CA . GLU B 1 153 ? -14.07 -22.172 -1.632 1 96.88 153 GLU B CA 1
ATOM 3114 C C . GLU B 1 153 ? -14.578 -21.656 -0.289 1 96.88 153 GLU B C 1
ATOM 3116 O O . GLU B 1 153 ? -15.469 -22.25 0.318 1 96.88 153 GLU B O 1
ATOM 3121 N N . ILE B 1 154 ? -14.047 -20.562 0.136 1 97.69 154 ILE B N 1
ATOM 3122 C CA . ILE B 1 154 ? -14.43 -19.953 1.403 1 97.69 154 ILE B CA 1
ATOM 3123 C C . ILE B 1 154 ? -15.898 -19.547 1.353 1 97.69 154 ILE B C 1
ATOM 3125 O O . ILE B 1 154 ? -16.672 -19.844 2.27 1 97.69 154 ILE B O 1
ATOM 3129 N N . ALA B 1 155 ? -16.266 -18.906 0.287 1 98.5 155 ALA B N 1
ATOM 3130 C CA . ALA B 1 155 ? -17.641 -18.406 0.132 1 98.5 155 ALA B CA 1
ATOM 3131 C C . ALA B 1 155 ? -18.656 -19.547 0.175 1 98.5 155 ALA B C 1
ATOM 3133 O O . ALA B 1 155 ? -19.75 -19.375 0.702 1 98.5 155 ALA B O 1
ATOM 3134 N N . SER B 1 156 ? -18.328 -20.672 -0.341 1 97.62 156 SER B N 1
ATOM 3135 C CA . SER B 1 156 ? -19.234 -21.812 -0.428 1 97.62 156 SER B CA 1
ATOM 3136 C C . SER B 1 156 ? -19.594 -22.344 0.956 1 97.62 156 SER B C 1
ATOM 3138 O O . SER B 1 156 ? -20.578 -23.062 1.119 1 97.62 156 SER B O 1
ATOM 3140 N N . LYS B 1 157 ? -18.828 -22 1.935 1 97.19 157 LYS B N 1
ATOM 3141 C CA . LYS B 1 157 ? -19.016 -22.516 3.285 1 97.19 157 LYS B CA 1
ATOM 3142 C C . LYS B 1 157 ? -19.797 -21.531 4.148 1 97.19 157 LYS B C 1
ATOM 3144 O O . LYS B 1 157 ? -20.109 -21.812 5.305 1 97.19 157 LYS B O 1
ATOM 3149 N N . ILE B 1 158 ? -20.047 -20.406 3.633 1 97.88 158 ILE B N 1
ATOM 3150 C CA . ILE B 1 158 ? -20.766 -19.375 4.379 1 97.88 158 ILE B CA 1
ATOM 3151 C C . ILE B 1 158 ? -22.266 -19.641 4.324 1 97.88 158 ILE B C 1
ATOM 3153 O O . ILE B 1 158 ? -22.844 -19.688 3.24 1 97.88 158 ILE B O 1
ATOM 3157 N N . PRO B 1 159 ? -22.891 -19.719 5.461 1 97.56 159 PRO B N 1
ATOM 3158 C CA . PRO B 1 159 ? -24.312 -20.062 5.48 1 97.56 159 PRO B CA 1
ATOM 3159 C C . PRO B 1 159 ? -25.188 -19.016 4.785 1 97.56 159 PRO B C 1
ATOM 3161 O O . PRO B 1 159 ? -25 -17.812 4.996 1 97.56 159 PRO B O 1
ATOM 3164 N N . ASN B 1 160 ? -26.031 -19.438 3.936 1 98.06 160 ASN B N 1
ATOM 3165 C CA . ASN B 1 160 ? -27.078 -18.641 3.301 1 98.06 160 ASN B CA 1
ATOM 3166 C C . ASN B 1 160 ? -26.5 -17.578 2.383 1 98.06 160 ASN B C 1
ATOM 3168 O O . ASN B 1 160 ? -27.188 -16.641 2.002 1 98.06 160 ASN B O 1
ATOM 3172 N N . ALA B 1 161 ? -25.25 -17.734 2.043 1 98.25 161 ALA B N 1
ATOM 3173 C CA . ALA B 1 161 ? -24.641 -16.766 1.135 1 98.25 161 ALA B CA 1
ATOM 3174 C C . ALA B 1 161 ? -25.109 -16.984 -0.298 1 98.25 161 ALA B C 1
ATOM 3176 O O . ALA B 1 161 ? -25.391 -18.109 -0.702 1 98.25 161 ALA B O 1
ATOM 3177 N N . GLU B 1 162 ? -25.297 -15.898 -1.039 1 98.38 162 GLU B N 1
ATOM 3178 C CA . GLU B 1 162 ? -25.469 -15.938 -2.488 1 98.38 162 GLU B CA 1
ATOM 3179 C C . GLU B 1 162 ? -24.156 -15.711 -3.215 1 98.38 162 GLU B C 1
ATOM 3181 O O . GLU B 1 162 ? -23.734 -14.562 -3.416 1 98.38 162 GLU B O 1
ATOM 3186 N N . VAL B 1 163 ? -23.594 -16.781 -3.703 1 98.69 163 VAL B N 1
ATOM 3187 C CA . VAL B 1 163 ? -22.266 -16.703 -4.289 1 98.69 163 VAL B CA 1
ATOM 3188 C C . VAL B 1 163 ? -22.375 -16.484 -5.797 1 98.69 163 VAL B C 1
ATOM 3190 O O . VAL B 1 163 ? -23.031 -17.25 -6.492 1 98.69 163 VAL B O 1
ATOM 3193 N N . ARG B 1 164 ? -21.781 -15.438 -6.262 1 98.62 164 ARG B N 1
ATOM 3194 C CA . ARG B 1 164 ? -21.656 -15.164 -7.688 1 98.62 164 ARG B CA 1
ATOM 3195 C C . ARG B 1 164 ? -20.219 -15.336 -8.156 1 98.62 164 ARG B C 1
ATOM 3197 O O . ARG B 1 164 ? -19.312 -14.664 -7.66 1 98.62 164 ARG B O 1
ATOM 3204 N N . GLN B 1 165 ? -20.062 -16.203 -9.094 1 98.5 165 GLN B N 1
ATOM 3205 C CA . GLN B 1 165 ? -18.734 -16.516 -9.578 1 98.5 165 GLN B CA 1
ATOM 3206 C C . GLN B 1 165 ? -18.453 -15.844 -10.922 1 98.5 165 GLN B C 1
ATOM 3208 O O . GLN B 1 165 ? -19.344 -15.797 -11.781 1 98.5 165 GLN B O 1
ATOM 3213 N N . PHE B 1 166 ? -17.266 -15.344 -11.031 1 98.62 166 PHE B N 1
ATOM 3214 C CA . PHE B 1 166 ? -16.859 -14.648 -12.242 1 98.62 166 PHE B CA 1
ATOM 3215 C C . PHE B 1 166 ? -15.625 -15.297 -12.852 1 98.62 166 PHE B C 1
ATOM 3217 O O . PHE B 1 166 ? -14.836 -15.922 -12.141 1 98.62 166 PHE B O 1
ATOM 3224 N N . ASN B 1 167 ? -15.43 -15.141 -14.117 1 97.38 167 ASN B N 1
ATOM 3225 C CA . ASN B 1 167 ? -14.297 -15.727 -14.812 1 97.38 167 ASN B CA 1
ATOM 3226 C C . ASN B 1 167 ? -12.977 -15.086 -14.391 1 97.38 167 ASN B C 1
ATOM 3228 O O . ASN B 1 167 ? -11.945 -15.75 -14.328 1 97.38 167 ASN B O 1
ATOM 3232 N N . ILE B 1 168 ? -13.031 -13.812 -14.156 1 97.38 168 ILE B N 1
ATOM 3233 C CA . ILE B 1 168 ? -11.852 -13.078 -13.703 1 97.38 168 ILE B CA 1
ATOM 3234 C C . ILE B 1 168 ? -12.219 -12.188 -12.523 1 97.38 168 ILE B C 1
ATOM 3236 O O . ILE B 1 168 ? -13.359 -11.719 -12.422 1 97.38 168 ILE B O 1
ATOM 3240 N N . ILE B 1 169 ? -11.266 -11.898 -11.688 1 98.31 169 ILE B N 1
ATOM 3241 C CA . ILE B 1 169 ? -11.523 -11.211 -10.43 1 98.31 169 ILE B CA 1
ATOM 3242 C C . ILE B 1 169 ? -11.914 -9.758 -10.703 1 98.31 169 ILE B C 1
ATOM 3244 O O . ILE B 1 169 ? -12.719 -9.18 -9.969 1 98.31 169 ILE B O 1
ATOM 3248 N N . VAL B 1 170 ? -11.461 -9.203 -11.797 1 97.88 170 VAL B N 1
ATOM 3249 C CA . VAL B 1 170 ? -11.742 -7.809 -12.133 1 97.88 170 VAL B CA 1
ATOM 3250 C C . VAL B 1 170 ? -13.242 -7.621 -12.352 1 97.88 170 VAL B C 1
ATOM 3252 O O . VAL B 1 170 ? -13.797 -6.582 -11.992 1 97.88 170 VAL B O 1
ATOM 3255 N N . ASP B 1 171 ? -13.82 -8.656 -12.844 1 98.38 171 ASP B N 1
ATOM 3256 C CA . ASP B 1 171 ? -15.266 -8.602 -13.047 1 98.38 171 ASP B CA 1
ATOM 3257 C C . ASP B 1 171 ? -16 -8.609 -11.703 1 98.38 171 ASP B C 1
ATOM 3259 O O . ASP B 1 171 ? -17.047 -7.98 -11.562 1 98.38 171 ASP B O 1
ATOM 3263 N N . ALA B 1 172 ? -15.492 -9.32 -10.758 1 98.75 172 ALA B N 1
ATOM 3264 C CA . ALA B 1 172 ? -16.094 -9.305 -9.422 1 98.75 172 ALA B CA 1
ATOM 3265 C C . ALA B 1 172 ? -15.984 -7.914 -8.797 1 98.75 172 ALA B C 1
ATOM 3267 O O . ALA B 1 172 ? -16.953 -7.434 -8.188 1 98.75 172 ALA B O 1
ATOM 3268 N N . PHE B 1 173 ? -14.859 -7.273 -8.984 1 98.69 173 PHE B N 1
ATOM 3269 C CA . PHE B 1 173 ? -14.695 -5.914 -8.484 1 98.69 173 PHE B CA 1
ATOM 3270 C C . PHE B 1 173 ? -15.68 -4.965 -9.164 1 98.69 173 PHE B C 1
ATOM 3272 O O . PHE B 1 173 ? -16.25 -4.094 -8.508 1 98.69 173 PHE B O 1
ATOM 3279 N N . LEU B 1 174 ? -15.797 -5.133 -10.445 1 98.31 174 LEU B N 1
ATOM 3280 C CA . LEU B 1 174 ? -16.734 -4.289 -11.18 1 98.31 174 LEU B CA 1
ATOM 3281 C C . LEU B 1 174 ? -18.156 -4.492 -10.68 1 98.31 174 LEU B C 1
ATOM 3283 O O . LEU B 1 174 ? -18.906 -3.529 -10.531 1 98.31 174 LEU B O 1
ATOM 3287 N N . GLU B 1 175 ? -18.5 -5.762 -10.453 1 98.62 175 GLU B N 1
ATOM 3288 C CA . GLU B 1 175 ? -19.828 -6.07 -9.914 1 98.62 175 GLU B CA 1
ATOM 3289 C C . GLU B 1 175 ? -20.016 -5.434 -8.547 1 98.62 175 GLU B C 1
ATOM 3291 O O . GLU B 1 175 ? -21.109 -4.953 -8.234 1 98.62 175 GLU B O 1
ATOM 3296 N N . LEU B 1 176 ? -19.031 -5.461 -7.719 1 98.81 176 LEU B N 1
ATOM 3297 C CA . LEU B 1 176 ? -19.078 -4.805 -6.418 1 98.81 176 LEU B CA 1
ATOM 3298 C C . LEU B 1 176 ? -19.359 -3.314 -6.57 1 98.81 176 LEU B C 1
ATOM 3300 O O . LEU B 1 176 ? -20.234 -2.771 -5.887 1 98.81 176 LEU B O 1
ATOM 3304 N N . GLN B 1 177 ? -18.656 -2.697 -7.441 1 97.94 177 GLN B N 1
ATOM 3305 C CA . GLN B 1 177 ? -18.828 -1.271 -7.699 1 97.94 177 GLN B CA 1
ATOM 3306 C C . GLN B 1 177 ? -20.266 -0.953 -8.102 1 97.94 177 GLN B C 1
ATOM 3308 O O . GLN B 1 177 ? -20.812 0.084 -7.719 1 97.94 177 GLN B O 1
ATOM 3313 N N . ASN B 1 178 ? -20.828 -1.86 -8.828 1 97.62 178 ASN B N 1
ATOM 3314 C CA . ASN B 1 178 ? -22.188 -1.685 -9.336 1 97.62 178 ASN B CA 1
ATOM 3315 C C . ASN B 1 178 ? -23.234 -2.164 -8.328 1 97.62 178 ASN B C 1
ATOM 3317 O O . ASN B 1 178 ? -24.422 -2.219 -8.641 1 97.62 178 ASN B O 1
ATOM 3321 N N . LYS B 1 179 ? -22.844 -2.559 -7.277 1 97.75 179 LYS B N 1
ATOM 3322 C CA . LYS B 1 179 ? -23.688 -3.002 -6.168 1 97.75 179 LYS B CA 1
ATOM 3323 C C . LYS B 1 179 ? -24.438 -4.285 -6.523 1 97.75 179 LYS B C 1
ATOM 3325 O O . LYS B 1 179 ? -25.531 -4.531 -6.008 1 97.75 179 LYS B O 1
ATOM 3330 N N . GLY B 1 180 ? -23.812 -5.047 -7.418 1 98.25 180 GLY B N 1
ATOM 3331 C CA . GLY B 1 180 ? -24.344 -6.355 -7.762 1 98.25 180 GLY B CA 1
ATOM 3332 C C . GLY B 1 180 ? -23.969 -7.43 -6.762 1 98.25 180 GLY B C 1
ATOM 3333 O O . GLY B 1 180 ? -24.609 -8.484 -6.707 1 98.25 180 GLY B O 1
ATOM 3334 N N . VAL B 1 181 ? -22.922 -7.199 -6.008 1 98.88 181 VAL B N 1
ATOM 3335 C CA . VAL B 1 181 ? -22.547 -8.008 -4.852 1 98.88 181 VAL B CA 1
ATOM 3336 C C . VAL B 1 181 ? -22.219 -7.105 -3.666 1 98.88 181 VAL B C 1
ATOM 3338 O O . VAL B 1 181 ? -21.969 -5.91 -3.842 1 98.88 181 VAL B O 1
ATOM 3341 N N . ASP B 1 182 ? -22.25 -7.699 -2.469 1 98.81 182 ASP B N 1
ATOM 3342 C CA . ASP B 1 182 ? -22.031 -6.945 -1.241 1 98.81 182 ASP B CA 1
ATOM 3343 C C . ASP B 1 182 ? -20.547 -6.953 -0.857 1 98.81 182 ASP B C 1
ATOM 3345 O O . ASP B 1 182 ? -20.078 -6.043 -0.182 1 98.81 182 ASP B O 1
ATOM 3349 N N . VAL B 1 183 ? -19.891 -7.953 -1.258 1 98.88 183 VAL B N 1
ATOM 3350 C CA . VAL B 1 183 ? -18.516 -8.18 -0.845 1 98.88 183 VAL B CA 1
ATOM 3351 C C . VAL B 1 183 ? -17.828 -9.102 -1.847 1 98.88 183 VAL B C 1
ATOM 3353 O O . VAL B 1 183 ? -18.469 -9.945 -2.473 1 98.88 183 VAL B O 1
ATOM 3356 N N . VAL B 1 184 ? -16.531 -8.812 -2.033 1 98.88 184 VAL B N 1
ATOM 3357 C CA . VAL B 1 184 ? -15.672 -9.727 -2.781 1 98.88 184 VAL B CA 1
ATOM 3358 C C . VAL B 1 184 ? -14.688 -10.398 -1.831 1 98.88 184 VAL B C 1
ATOM 3360 O O . VAL B 1 184 ? -14.125 -9.758 -0.946 1 98.88 184 VAL B O 1
ATOM 3363 N N . ILE B 1 185 ? -14.562 -11.68 -1.935 1 98.81 185 ILE B N 1
ATOM 3364 C CA . ILE B 1 185 ? -13.516 -12.422 -1.24 1 98.81 185 ILE B CA 1
ATOM 3365 C C . ILE B 1 185 ? -12.391 -12.773 -2.217 1 98.81 185 ILE B C 1
ATOM 3367 O O . ILE B 1 185 ? -12.633 -13.406 -3.248 1 98.81 185 ILE B O 1
ATOM 3371 N N . ASN B 1 186 ? -11.195 -12.375 -1.858 1 98.62 186 ASN B N 1
ATOM 3372 C CA . ASN B 1 186 ? -10.031 -12.617 -2.705 1 98.62 186 ASN B CA 1
ATOM 3373 C C . ASN B 1 186 ? -8.727 -12.461 -1.927 1 98.62 186 ASN B C 1
ATOM 3375 O O . ASN B 1 186 ? -8.742 -12.148 -0.734 1 98.62 186 ASN B O 1
ATOM 3379 N N . ASP B 1 187 ? -7.625 -12.812 -2.59 1 98.31 187 ASP B N 1
ATOM 3380 C CA . ASP B 1 187 ? -6.309 -12.711 -1.961 1 98.31 187 ASP B CA 1
ATOM 3381 C C . ASP B 1 187 ? -6.016 -11.281 -1.53 1 98.31 187 ASP B C 1
ATOM 3383 O O . ASP B 1 187 ? -6.137 -10.344 -2.328 1 98.31 187 ASP B O 1
ATOM 3387 N N . THR B 1 188 ? -5.504 -11.156 -0.354 1 97.56 188 THR B N 1
ATOM 3388 C CA . THR B 1 188 ? -5.332 -9.859 0.29 1 97.56 188 THR B CA 1
ATOM 3389 C C . THR B 1 188 ? -4.398 -8.969 -0.529 1 97.56 188 THR B C 1
ATOM 3391 O O . THR B 1 188 ? -4.688 -7.785 -0.743 1 97.56 188 THR B O 1
ATOM 3394 N N . PRO B 1 189 ? -3.258 -9.461 -1.065 1 96.44 189 PRO B N 1
ATOM 3395 C CA . PRO B 1 189 ? -2.375 -8.555 -1.803 1 96.44 189 PRO B CA 1
ATOM 3396 C C . PRO B 1 189 ? -3.027 -7.984 -3.061 1 96.44 189 PRO B C 1
ATOM 3398 O O . PRO B 1 189 ? -2.744 -6.848 -3.449 1 96.44 189 PRO B O 1
ATOM 3401 N N . VAL B 1 190 ? -3.867 -8.75 -3.674 1 97.94 190 VAL B N 1
ATOM 3402 C CA . VAL B 1 190 ? -4.594 -8.289 -4.855 1 97.94 190 VAL B CA 1
ATOM 3403 C C . VAL B 1 190 ? -5.645 -7.258 -4.453 1 97.94 190 VAL B C 1
ATOM 3405 O O . VAL B 1 190 ? -5.82 -6.246 -5.137 1 97.94 190 VAL B O 1
ATOM 3408 N N . ASN B 1 191 ? -6.309 -7.543 -3.357 1 98.38 191 ASN B N 1
ATOM 3409 C CA . ASN B 1 191 ? -7.305 -6.617 -2.824 1 98.38 191 ASN B CA 1
ATOM 3410 C C . ASN B 1 191 ? -6.691 -5.246 -2.531 1 98.38 191 ASN B C 1
ATOM 3412 O O . ASN B 1 191 ? -7.25 -4.219 -2.916 1 98.38 191 ASN B O 1
ATOM 3416 N N . GLU B 1 192 ? -5.582 -5.305 -1.87 1 95.88 192 GLU B N 1
ATOM 3417 C CA . GLU B 1 192 ? -4.902 -4.074 -1.478 1 95.88 192 GLU B CA 1
ATOM 3418 C C . GLU B 1 192 ? -4.43 -3.291 -2.699 1 95.88 192 GLU B C 1
ATOM 3420 O O . GLU B 1 192 ? -4.543 -2.064 -2.74 1 95.88 192 GLU B O 1
ATOM 3425 N N . TYR B 1 193 ? -3.904 -4.012 -3.6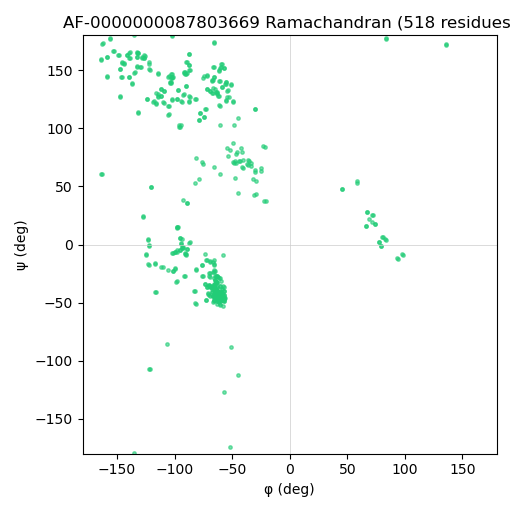33 1 94.62 193 TYR B N 1
ATOM 3426 C CA . TYR B 1 193 ? -3.492 -3.369 -4.875 1 94.62 193 TYR B CA 1
ATOM 3427 C C . TYR B 1 193 ? -4.676 -2.688 -5.555 1 94.62 193 TYR B C 1
ATOM 3429 O O . TYR B 1 193 ? -4.555 -1.562 -6.043 1 94.62 193 TYR B O 1
ATOM 3437 N N . TYR B 1 194 ? -5.805 -3.283 -5.562 1 96.75 194 TYR B N 1
ATOM 3438 C CA . TYR B 1 194 ? -7.016 -2.773 -6.203 1 96.75 194 TYR B CA 1
ATOM 3439 C C . TYR B 1 194 ? -7.504 -1.507 -5.512 1 96.75 194 TYR B C 1
ATOM 3441 O O . TYR B 1 194 ? -7.703 -0.476 -6.16 1 96.75 194 TYR B O 1
ATOM 3449 N N . VAL B 1 195 ? -7.609 -1.44 -4.176 1 96.31 195 VAL B N 1
ATOM 3450 C CA . VAL B 1 195 ? -8.25 -0.334 -3.469 1 96.31 195 VAL B CA 1
ATOM 3451 C C . VAL B 1 195 ? -7.312 0.874 -3.451 1 96.31 195 VAL B C 1
ATOM 3453 O O . VAL B 1 195 ? -7.75 2 -3.209 1 96.31 195 VAL B O 1
ATOM 3456 N N . ASN B 1 196 ? -6.043 0.605 -3.715 1 90.88 196 ASN B N 1
ATOM 3457 C CA . ASN B 1 196 ? -5.082 1.702 -3.766 1 90.88 196 ASN B CA 1
ATOM 3458 C C . ASN B 1 196 ? -4.875 2.199 -5.195 1 90.88 196 ASN B C 1
ATOM 3460 O O . ASN B 1 196 ? -4.137 3.16 -5.418 1 90.88 196 ASN B O 1
ATOM 3464 N N . GLY B 1 197 ? -5.434 1.583 -6.066 1 91 197 GLY B N 1
ATOM 3465 C CA . GLY B 1 197 ? -5.391 1.938 -7.473 1 91 197 GLY B CA 1
ATOM 3466 C C . GLY B 1 197 ? -6.762 2.188 -8.07 1 91 197 GLY B C 1
ATOM 3467 O O . GLY B 1 197 ? -7.469 3.109 -7.656 1 91 197 GLY B O 1
ATOM 3468 N N . LYS B 1 198 ? -7.184 1.25 -8.875 1 92.44 198 LYS B N 1
ATOM 3469 C CA . LYS B 1 198 ? -8.422 1.402 -9.633 1 92.44 198 LYS B CA 1
ATOM 3470 C C . LYS B 1 198 ? -9.625 1.521 -8.695 1 92.44 198 LYS B C 1
ATOM 3472 O O . LYS B 1 198 ? -10.633 2.143 -9.047 1 92.44 198 LYS B O 1
ATOM 3477 N N . GLY B 1 199 ? -9.531 0.99 -7.574 1 95.69 199 GLY B N 1
ATOM 3478 C CA . GLY B 1 199 ? -10.633 0.999 -6.621 1 95.69 199 GLY B CA 1
ATOM 3479 C C . GLY B 1 199 ? -10.547 2.141 -5.625 1 95.69 199 GLY B C 1
ATOM 3480 O O . GLY B 1 199 ? -11.367 2.232 -4.707 1 95.69 199 GLY B O 1
ATOM 3481 N N . LYS B 1 200 ? -9.594 3.012 -5.801 1 92.12 200 LYS B N 1
ATOM 3482 C CA . LYS B 1 200 ? -9.398 4.109 -4.859 1 92.12 200 LYS B CA 1
ATOM 3483 C C . LYS B 1 200 ? -10.625 5.012 -4.801 1 92.12 200 LYS B C 1
ATOM 3485 O O . LYS B 1 200 ? -11.125 5.457 -5.836 1 92.12 200 LYS B O 1
ATOM 3490 N N . GLY B 1 201 ? -11.094 5.23 -3.592 1 92.44 201 GLY B N 1
ATOM 3491 C CA . GLY B 1 201 ? -12.25 6.09 -3.406 1 92.44 201 GLY B CA 1
ATOM 3492 C C . GLY B 1 201 ? -13.562 5.398 -3.715 1 92.44 201 GLY B C 1
ATOM 3493 O O . GLY B 1 201 ? -14.633 6.004 -3.611 1 92.44 201 GLY B O 1
ATOM 3494 N N . ILE B 1 202 ? -13.5 4.129 -4.133 1 96.5 202 ILE B N 1
ATOM 3495 C CA . ILE B 1 202 ? -14.688 3.377 -4.52 1 96.5 202 ILE B CA 1
ATOM 3496 C C . ILE B 1 202 ? -14.883 2.195 -3.574 1 96.5 202 ILE B C 1
ATOM 3498 O O . ILE B 1 202 ? -16 1.925 -3.133 1 96.5 202 ILE B O 1
ATOM 3502 N N . ALA B 1 203 ? -13.812 1.559 -3.246 1 98.31 203 ALA B N 1
ATOM 3503 C CA . ALA B 1 203 ? -13.828 0.352 -2.422 1 98.31 203 ALA B CA 1
ATOM 3504 C C . ALA B 1 203 ? -12.797 0.438 -1.301 1 98.31 203 ALA B C 1
ATOM 3506 O O . ALA B 1 203 ? -11.938 1.319 -1.31 1 98.31 203 ALA B O 1
ATOM 3507 N N . LYS B 1 204 ? -12.953 -0.459 -0.314 1 98.12 204 LYS B N 1
ATOM 3508 C CA . LYS B 1 204 ? -12.016 -0.588 0.797 1 98.12 204 LYS B CA 1
ATOM 3509 C C . LYS B 1 204 ? -11.859 -2.047 1.217 1 98.12 204 LYS B C 1
ATOM 3511 O O . LYS B 1 204 ? -12.742 -2.871 0.957 1 98.12 204 LYS B O 1
ATOM 3516 N N . VAL B 1 205 ? -10.734 -2.334 1.825 1 98.19 205 VAL B N 1
ATOM 3517 C CA . VAL B 1 205 ? -10.562 -3.631 2.473 1 98.19 205 VAL B CA 1
ATOM 3518 C C . VAL B 1 205 ? -11.086 -3.568 3.904 1 98.19 205 VAL B C 1
ATOM 3520 O O . VAL B 1 205 ? -11.109 -2.498 4.516 1 98.19 205 VAL B O 1
ATOM 3523 N N . THR B 1 206 ? -11.562 -4.672 4.395 1 95.75 206 THR B N 1
ATOM 3524 C CA . THR B 1 206 ? -12.062 -4.707 5.77 1 95.75 206 THR B CA 1
ATOM 3525 C C . THR B 1 206 ? -11.812 -6.078 6.395 1 95.75 206 THR B C 1
ATOM 3527 O O . THR B 1 206 ? -11.688 -7.078 5.688 1 95.75 206 THR B O 1
ATOM 3530 N N . GLY B 1 207 ? -11.656 -6.078 7.719 1 91.5 207 GLY B N 1
ATOM 3531 C CA . GLY B 1 207 ? -11.469 -7.32 8.453 1 91.5 207 GLY B CA 1
ATOM 3532 C C . GLY B 1 207 ? -10.031 -7.801 8.461 1 91.5 207 GLY B C 1
ATOM 3533 O O . GLY B 1 207 ? -9.156 -7.164 7.867 1 91.5 207 GLY B O 1
ATOM 3534 N N . GLU B 1 208 ? -9.836 -8.875 9.156 1 87 208 GLU B N 1
ATOM 3535 C CA . GLU B 1 208 ? -8.523 -9.516 9.227 1 87 208 GLU B CA 1
ATOM 3536 C C . GLU B 1 208 ? -8.352 -10.547 8.109 1 87 208 GLU B C 1
ATOM 3538 O O . GLU B 1 208 ? -9.344 -11.062 7.582 1 87 208 GLU B O 1
ATOM 3543 N N . ASP B 1 209 ? -7.035 -10.773 7.859 1 90.69 209 ASP B N 1
ATOM 3544 C CA . ASP B 1 209 ? -6.723 -11.82 6.891 1 90.69 209 ASP B CA 1
ATOM 3545 C C . ASP B 1 209 ? -7.242 -13.18 7.363 1 90.69 209 ASP B C 1
ATOM 3547 O O . ASP B 1 209 ? -7.164 -13.5 8.547 1 90.69 209 ASP B O 1
ATOM 3551 N N . TYR B 1 210 ? -7.742 -13.875 6.355 1 90.88 210 TYR B N 1
ATOM 3552 C CA . TYR B 1 210 ? -8.242 -15.219 6.613 1 90.88 210 TYR B CA 1
ATOM 3553 C C . TYR B 1 210 ? -7.363 -16.266 5.953 1 90.88 210 TYR B C 1
ATOM 3555 O O . TYR B 1 210 ? -7.008 -16.141 4.777 1 90.88 210 TYR B O 1
ATOM 3563 N N . ASP B 1 211 ? -6.883 -17.297 6.738 1 89.94 211 ASP B N 1
ATOM 3564 C CA . ASP B 1 211 ? -6.289 -18.547 6.262 1 89.94 211 ASP B CA 1
ATOM 3565 C C . ASP B 1 211 ? -5.062 -18.281 5.395 1 89.94 211 ASP B C 1
ATOM 3567 O O . ASP B 1 211 ? -4.984 -18.75 4.258 1 89.94 211 ASP B O 1
ATOM 3571 N N . ALA B 1 212 ? -4.102 -17.484 5.953 1 93.25 212 ALA B N 1
ATOM 3572 C CA . ALA B 1 212 ? -2.846 -17.297 5.234 1 93.25 212 ALA B CA 1
ATOM 3573 C C . ALA B 1 212 ? -2.207 -18.641 4.887 1 93.25 212 ALA B C 1
ATOM 3575 O O . ALA B 1 212 ? -2.189 -19.562 5.711 1 93.25 212 ALA B O 1
ATOM 3576 N N . ALA B 1 213 ? -1.772 -18.797 3.654 1 95.38 213 ALA B N 1
ATOM 3577 C CA . ALA B 1 213 ? -1.243 -20.062 3.143 1 95.38 213 ALA B CA 1
ATOM 3578 C C . ALA B 1 213 ? -0.125 -19.812 2.133 1 95.38 213 ALA B C 1
ATOM 3580 O O . ALA B 1 213 ? -0.038 -18.734 1.542 1 95.38 213 ALA B O 1
ATOM 3581 N N . PRO B 1 214 ? 0.737 -20.797 1.956 1 96.94 214 PRO B N 1
ATOM 3582 C CA . PRO B 1 214 ? 1.812 -20.656 0.971 1 96.94 214 PRO B CA 1
ATOM 3583 C C . PRO B 1 214 ? 1.306 -20.719 -0.468 1 96.94 214 PRO B C 1
ATOM 3585 O O . PRO B 1 214 ? 0.354 -21.453 -0.758 1 96.94 214 PRO B O 1
ATOM 3588 N N . LEU B 1 215 ? 1.951 -19.953 -1.311 1 98.31 215 LEU B N 1
ATOM 3589 C CA . LEU B 1 215 ? 1.731 -20 -2.752 1 98.31 215 LEU B CA 1
ATOM 3590 C C . LEU B 1 215 ? 2.842 -20.781 -3.445 1 98.31 215 LEU B C 1
ATOM 3592 O O . LEU B 1 215 ? 4.004 -20.734 -3.031 1 98.31 215 LEU B O 1
ATOM 3596 N N . GLY B 1 216 ? 2.447 -21.516 -4.488 1 98.69 216 GLY B N 1
ATOM 3597 C CA . GLY B 1 216 ? 3.414 -22.344 -5.195 1 98.69 216 GLY B CA 1
ATOM 3598 C C . GLY B 1 216 ? 3.246 -22.297 -6.703 1 98.69 216 GLY B C 1
ATOM 3599 O O . GLY B 1 216 ? 2.252 -21.766 -7.207 1 98.69 216 GLY B O 1
ATOM 3600 N N . ILE B 1 217 ? 4.23 -22.766 -7.352 1 98.94 217 ILE B N 1
ATOM 3601 C CA . ILE B 1 217 ? 4.23 -23 -8.789 1 98.94 217 ILE B CA 1
ATOM 3602 C C . ILE B 1 217 ? 3.797 -24.438 -9.078 1 98.94 217 ILE B C 1
ATOM 3604 O O . ILE B 1 217 ? 4.355 -25.391 -8.516 1 98.94 217 ILE B O 1
ATOM 3608 N N . ALA B 1 218 ? 2.82 -24.625 -9.969 1 98.94 218 ALA B N 1
ATOM 3609 C CA . ALA B 1 218 ? 2.227 -25.938 -10.164 1 98.94 218 ALA B CA 1
ATOM 3610 C C . ALA B 1 218 ? 2.705 -26.562 -11.477 1 98.94 218 ALA B C 1
ATOM 3612 O O . ALA B 1 218 ? 2.877 -25.875 -12.477 1 98.94 218 ALA B O 1
ATOM 3613 N N . VAL B 1 219 ? 2.879 -27.844 -11.477 1 98.94 219 VAL B N 1
ATOM 3614 C CA . VAL B 1 219 ? 3.141 -28.672 -12.656 1 98.94 219 VAL B CA 1
ATOM 3615 C C . VAL B 1 219 ? 2.223 -29.891 -12.648 1 98.94 219 VAL B C 1
ATOM 3617 O O . VAL B 1 219 ? 1.577 -30.188 -11.641 1 98.94 219 VAL B O 1
ATOM 3620 N N . LYS B 1 220 ? 2.18 -30.516 -13.836 1 98.62 220 LYS B N 1
ATOM 3621 C CA . LYS B 1 220 ? 1.401 -31.75 -13.898 1 98.62 220 LYS B CA 1
ATOM 3622 C C . LYS B 1 220 ? 1.865 -32.75 -12.844 1 98.62 220 LYS B C 1
ATOM 3624 O O . LYS B 1 220 ? 3.066 -32.906 -12.609 1 98.62 220 LYS B O 1
ATOM 3629 N N . LYS B 1 221 ? 0.869 -33.406 -12.258 1 98.44 221 LYS B N 1
ATOM 3630 C CA . LYS B 1 221 ? 1.162 -34.438 -11.25 1 98.44 221 LYS B CA 1
ATOM 3631 C C . LYS B 1 221 ? 2.145 -35.469 -11.781 1 98.44 221 LYS B C 1
ATOM 3633 O O . LYS B 1 221 ? 1.974 -35.969 -12.891 1 98.44 221 LYS B O 1
ATOM 3638 N N . GLY B 1 222 ? 3.266 -35.719 -11.047 1 98.06 222 GLY B N 1
ATOM 3639 C CA . GLY B 1 222 ? 4.23 -36.75 -11.414 1 98.06 222 GLY B CA 1
ATOM 3640 C C . GLY B 1 222 ? 5.371 -36.188 -12.258 1 98.06 222 GLY B C 1
ATOM 3641 O O . GLY B 1 222 ? 6.348 -36.906 -12.516 1 98.06 222 GLY B O 1
ATOM 3642 N N . ASN B 1 223 ? 5.238 -34.969 -12.75 1 97.94 223 ASN B N 1
ATOM 3643 C CA . ASN B 1 223 ? 6.336 -34.406 -13.523 1 97.94 223 ASN B CA 1
ATOM 3644 C C . ASN B 1 223 ? 7.488 -33.969 -12.633 1 97.94 223 ASN B C 1
ATOM 3646 O O . ASN B 1 223 ? 7.801 -32.781 -12.555 1 97.94 223 ASN B O 1
ATOM 3650 N N . THR B 1 224 ? 8.125 -34.906 -12.086 1 98.19 224 THR B N 1
ATOM 3651 C CA . THR B 1 224 ? 9.133 -34.719 -11.047 1 98.19 224 THR B CA 1
ATOM 3652 C C . THR B 1 224 ? 10.352 -34 -11.625 1 98.19 224 THR B C 1
ATOM 3654 O O . THR B 1 224 ? 10.961 -33.156 -10.945 1 98.19 224 THR B O 1
ATOM 3657 N N . GLU B 1 225 ? 10.688 -34.281 -12.797 1 97.81 225 GLU B N 1
ATOM 3658 C CA . GLU B 1 225 ? 11.852 -33.656 -13.414 1 97.81 225 GLU B CA 1
ATOM 3659 C C . GLU B 1 225 ? 11.656 -32.156 -13.531 1 97.81 225 GLU B C 1
ATOM 3661 O O . GLU B 1 225 ? 12.523 -31.375 -13.133 1 97.81 225 GLU B O 1
ATOM 3666 N N . LEU B 1 226 ? 10.539 -31.734 -14.094 1 98.31 226 LEU B N 1
ATOM 3667 C CA . LEU B 1 226 ? 10.242 -30.312 -14.234 1 98.31 226 LEU B CA 1
ATOM 3668 C C . LEU B 1 226 ? 10.125 -29.641 -12.875 1 98.31 226 LEU B C 1
ATOM 3670 O O . LEU B 1 226 ? 10.641 -28.547 -12.672 1 98.31 226 LEU B O 1
ATOM 3674 N N . LEU B 1 227 ? 9.5 -30.328 -11.961 1 98.75 227 LEU B N 1
ATOM 3675 C CA . LEU B 1 227 ? 9.359 -29.797 -10.609 1 98.75 227 LEU B CA 1
ATOM 3676 C C . LEU B 1 227 ? 10.727 -29.547 -9.969 1 98.75 227 LEU B C 1
ATOM 3678 O O . LEU B 1 227 ? 10.945 -28.516 -9.336 1 98.75 227 LEU B O 1
ATOM 3682 N N . ASN B 1 228 ? 11.617 -30.5 -10.141 1 98.56 228 ASN B N 1
ATOM 3683 C CA . ASN B 1 228 ? 12.961 -30.359 -9.594 1 98.56 228 ASN B CA 1
ATOM 3684 C C . ASN B 1 228 ? 13.703 -29.188 -10.211 1 98.56 228 ASN B C 1
ATOM 3686 O O . ASN B 1 228 ? 14.414 -28.453 -9.516 1 98.56 228 ASN B O 1
ATOM 3690 N N . LYS B 1 229 ? 13.484 -28.984 -11.469 1 98.25 229 LYS B N 1
ATOM 3691 C CA . LYS B 1 229 ? 14.109 -27.859 -12.141 1 98.25 229 LYS B CA 1
ATOM 3692 C C . LYS B 1 229 ? 13.57 -26.531 -11.602 1 98.25 229 LYS B C 1
ATOM 3694 O O . LYS B 1 229 ? 14.336 -25.594 -11.375 1 98.25 229 LYS B O 1
ATOM 3699 N N . ILE B 1 230 ? 12.312 -26.453 -11.43 1 98.81 230 ILE B N 1
ATOM 3700 C CA . ILE B 1 230 ? 11.672 -25.266 -10.898 1 98.81 230 ILE B CA 1
ATOM 3701 C C . ILE B 1 230 ? 12.188 -24.984 -9.492 1 98.81 230 ILE B C 1
ATOM 3703 O O . ILE B 1 230 ? 12.578 -23.859 -9.172 1 98.81 230 ILE B O 1
ATOM 3707 N N . ASN B 1 231 ? 12.227 -26.016 -8.695 1 98.75 231 ASN B N 1
ATOM 3708 C CA . ASN B 1 231 ? 12.695 -25.859 -7.324 1 98.75 231 ASN B CA 1
ATOM 3709 C C . ASN B 1 231 ? 14.172 -25.469 -7.285 1 98.75 231 ASN B C 1
ATOM 3711 O O . ASN B 1 231 ? 14.594 -24.672 -6.441 1 98.75 231 ASN B O 1
ATOM 3715 N N . ASP B 1 232 ? 14.938 -26.062 -8.164 1 98.75 232 ASP B N 1
ATOM 3716 C CA . ASP B 1 232 ? 16.344 -25.703 -8.258 1 98.75 232 ASP B CA 1
ATOM 3717 C C . ASP B 1 232 ? 16.516 -24.234 -8.656 1 98.75 232 ASP B C 1
ATOM 3719 O O . ASP B 1 232 ? 17.266 -23.5 -8.031 1 98.75 232 ASP B O 1
ATOM 3723 N N . GLY B 1 233 ? 15.789 -23.797 -9.727 1 98.75 233 GLY B N 1
ATOM 3724 C CA . GLY B 1 233 ? 15.812 -22.406 -10.133 1 98.75 233 GLY B CA 1
ATOM 3725 C C . GLY B 1 233 ? 15.352 -21.453 -9.047 1 98.75 233 GLY B C 1
ATOM 3726 O O . GLY B 1 233 ? 15.945 -20.391 -8.852 1 98.75 233 GLY B O 1
ATOM 3727 N N . LEU B 1 234 ? 14.297 -21.844 -8.367 1 98.75 234 LEU B N 1
ATOM 3728 C CA . LEU B 1 234 ? 13.781 -21.031 -7.27 1 98.75 234 LEU B CA 1
ATOM 3729 C C . LEU B 1 234 ? 14.828 -20.891 -6.168 1 98.75 234 LEU B C 1
ATOM 3731 O O . LEU B 1 234 ? 15.047 -19.797 -5.648 1 98.75 234 LEU B O 1
ATOM 3735 N N . ALA B 1 235 ? 15.469 -21.984 -5.84 1 98.38 235 ALA B N 1
ATOM 3736 C CA . ALA B 1 235 ? 16.531 -21.953 -4.832 1 98.38 235 ALA B CA 1
ATOM 3737 C C . ALA B 1 235 ? 17.672 -21.047 -5.262 1 98.38 235 ALA B C 1
ATOM 3739 O O . ALA B 1 235 ? 18.203 -20.297 -4.453 1 98.38 235 ALA B O 1
ATOM 3740 N N . LYS B 1 236 ? 18.016 -21.109 -6.484 1 98.56 236 LYS B N 1
ATOM 3741 C CA . LYS B 1 236 ? 19.125 -20.312 -7.008 1 98.56 236 LYS B CA 1
ATOM 3742 C C . LYS B 1 236 ? 18.828 -18.828 -6.957 1 98.56 236 LYS B C 1
ATOM 3744 O O . LYS B 1 236 ? 19.656 -18.031 -6.535 1 98.56 236 LYS B O 1
ATOM 3749 N N . ILE B 1 237 ? 17.562 -18.438 -7.316 1 98.38 237 ILE B N 1
ATOM 3750 C CA . ILE B 1 237 ? 17.281 -17 -7.336 1 98.38 237 ILE B CA 1
ATOM 3751 C C . ILE B 1 237 ? 17.125 -16.484 -5.906 1 98.38 237 ILE B C 1
ATOM 3753 O O . ILE B 1 237 ? 17.359 -15.305 -5.633 1 98.38 237 ILE B O 1
ATOM 3757 N N . LYS B 1 238 ? 16.719 -17.328 -5.012 1 97.69 238 LYS B N 1
ATOM 3758 C CA . LYS B 1 238 ? 16.719 -16.938 -3.605 1 97.69 238 LYS B CA 1
ATOM 3759 C C . LYS B 1 238 ? 18.141 -16.766 -3.08 1 97.69 238 LYS B C 1
ATOM 3761 O O . LYS B 1 238 ? 18.438 -15.789 -2.385 1 97.69 238 LYS B O 1
ATOM 3766 N N . ALA B 1 239 ? 19.031 -17.625 -3.451 1 96.94 239 ALA B N 1
ATOM 3767 C CA . ALA B 1 239 ? 20.406 -17.641 -2.961 1 96.94 239 ALA B CA 1
ATOM 3768 C C . ALA B 1 239 ? 21.203 -16.469 -3.539 1 96.94 239 ALA B C 1
ATOM 3770 O O . ALA B 1 239 ? 22.031 -15.867 -2.85 1 96.94 239 ALA B O 1
ATOM 3771 N N . ASN B 1 240 ? 20.906 -16.172 -4.742 1 97 240 ASN B N 1
ATOM 3772 C CA . ASN B 1 240 ? 21.734 -15.164 -5.387 1 97 240 ASN B CA 1
ATOM 3773 C C . ASN B 1 240 ? 21.156 -13.766 -5.238 1 97 240 ASN B C 1
ATOM 3775 O O . ASN B 1 240 ? 21.688 -12.797 -5.793 1 97 240 ASN B O 1
ATOM 3779 N N . GLY B 1 241 ? 20.016 -13.633 -4.625 1 95.5 241 GLY B N 1
ATOM 3780 C CA . GLY B 1 241 ? 19.453 -12.328 -4.297 1 95.5 241 GLY B CA 1
ATOM 3781 C C . GLY B 1 241 ? 18.422 -11.852 -5.301 1 95.5 241 GLY B C 1
ATOM 3782 O O . GLY B 1 241 ? 17.75 -10.844 -5.07 1 95.5 241 GLY B O 1
ATOM 3783 N N . LYS B 1 242 ? 18.25 -12.5 -6.375 1 97.5 242 LYS B N 1
ATOM 3784 C CA . LYS B 1 242 ? 17.312 -12.078 -7.426 1 97.5 242 LYS B CA 1
ATOM 3785 C C . LYS B 1 242 ? 15.875 -12.125 -6.934 1 97.5 242 LYS B C 1
ATOM 3787 O O . LYS B 1 242 ? 15.07 -11.258 -7.273 1 97.5 242 LYS B O 1
ATOM 3792 N N . TYR B 1 243 ? 15.547 -13.117 -6.129 1 98.19 243 TYR B N 1
ATOM 3793 C CA . TYR B 1 243 ? 14.211 -13.188 -5.555 1 98.19 243 TYR B CA 1
ATOM 3794 C C . TYR B 1 243 ? 13.906 -11.938 -4.742 1 98.19 243 TYR B C 1
ATOM 3796 O O . TYR B 1 243 ? 12.852 -11.32 -4.914 1 98.19 243 TYR B O 1
ATOM 3804 N N . ALA B 1 244 ? 14.789 -11.586 -3.941 1 95.75 244 ALA B N 1
ATOM 3805 C CA . ALA B 1 244 ? 14.602 -10.406 -3.094 1 95.75 244 ALA B CA 1
ATOM 3806 C C . ALA B 1 244 ? 14.477 -9.141 -3.934 1 95.75 244 ALA B C 1
ATOM 3808 O O . ALA B 1 244 ? 13.672 -8.258 -3.627 1 95.75 244 ALA B O 1
ATOM 3809 N N . GLU B 1 245 ? 15.289 -9.078 -4.934 1 95.5 245 GLU B N 1
ATOM 3810 C CA . GLU B 1 245 ? 15.219 -7.945 -5.852 1 95.5 245 GLU B CA 1
ATOM 3811 C C . GLU B 1 245 ? 13.82 -7.812 -6.461 1 95.5 245 GLU B C 1
ATOM 3813 O O . GLU B 1 245 ? 13.242 -6.723 -6.465 1 95.5 245 GLU B O 1
ATOM 3818 N N . ILE B 1 246 ? 13.305 -8.891 -6.895 1 97.31 246 ILE B N 1
ATOM 3819 C CA . ILE B 1 246 ? 11.984 -8.906 -7.52 1 97.31 246 ILE B CA 1
ATOM 3820 C C . ILE B 1 246 ? 10.922 -8.562 -6.484 1 97.31 246 ILE B C 1
ATOM 3822 O O . ILE B 1 246 ? 10.016 -7.773 -6.754 1 97.31 246 ILE B O 1
ATOM 3826 N N . TYR B 1 247 ? 11.023 -9.148 -5.316 1 97.12 247 TYR B N 1
ATOM 3827 C CA . TYR B 1 247 ? 10.078 -8.875 -4.238 1 97.12 247 TYR B CA 1
ATOM 3828 C C . TYR B 1 247 ? 10.055 -7.387 -3.898 1 97.12 247 TYR B C 1
ATOM 3830 O O . TYR B 1 247 ? 8.977 -6.781 -3.824 1 97.12 247 TYR B O 1
ATOM 3838 N N . LYS B 1 248 ? 11.188 -6.785 -3.768 1 94.88 248 LYS B N 1
ATOM 3839 C CA . LYS B 1 248 ? 11.297 -5.363 -3.441 1 94.88 248 LYS B CA 1
ATOM 3840 C C . LYS B 1 248 ? 10.688 -4.5 -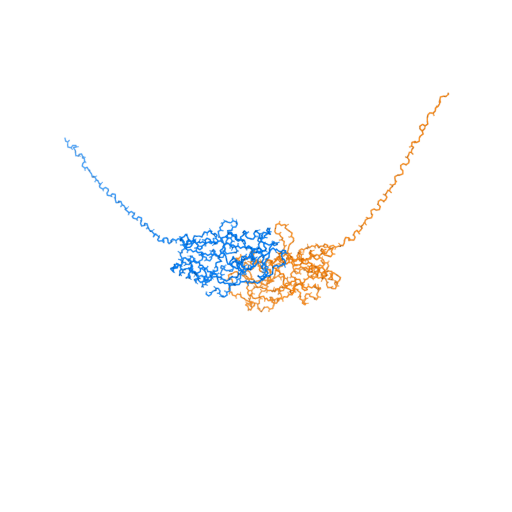4.543 1 94.88 248 LYS B C 1
ATOM 3842 O O . LYS B 1 248 ? 10.023 -3.502 -4.258 1 94.88 248 LYS B O 1
ATOM 3847 N N . LYS B 1 249 ? 10.891 -4.863 -5.723 1 93.75 249 LYS B N 1
ATOM 3848 C CA . LYS B 1 249 ? 10.359 -4.133 -6.867 1 93.75 249 LYS B CA 1
ATOM 3849 C C . LYS B 1 249 ? 8.836 -4.02 -6.789 1 93.75 249 LYS B C 1
ATOM 3851 O O . LYS B 1 249 ? 8.273 -2.951 -7.043 1 93.75 249 LYS B O 1
ATOM 3856 N N . TRP B 1 250 ? 8.227 -5.059 -6.383 1 95.12 250 TRP B N 1
ATOM 3857 C CA . TRP B 1 250 ? 6.773 -5.117 -6.52 1 95.12 250 TRP B CA 1
ATOM 3858 C C . TRP B 1 250 ? 6.09 -4.766 -5.199 1 95.12 250 TRP B C 1
ATOM 3860 O O . TRP B 1 250 ? 4.934 -4.336 -5.188 1 95.12 250 TRP B O 1
ATOM 3870 N N . PHE B 1 251 ? 6.844 -4.887 -4.086 1 93.56 251 PHE B N 1
ATOM 3871 C CA . PHE B 1 251 ? 6.172 -4.715 -2.805 1 93.56 251 PHE B CA 1
ATOM 3872 C C . PHE B 1 251 ? 6.859 -3.645 -1.97 1 93.56 251 PHE B C 1
ATOM 3874 O O . PHE B 1 251 ? 6.383 -3.285 -0.892 1 93.56 251 PHE B O 1
ATOM 3881 N N . GLY B 1 252 ? 8.031 -3.152 -2.4 1 92.88 252 GLY B N 1
ATOM 3882 C CA . GLY B 1 252 ? 8.664 -1.983 -1.814 1 92.88 252 GLY B CA 1
ATOM 3883 C C . GLY B 1 252 ? 9.281 -2.258 -0.457 1 92.88 252 GLY B C 1
ATOM 3884 O O . GLY B 1 252 ? 9.516 -1.334 0.325 1 92.88 252 GLY B O 1
ATOM 3885 N N . LYS B 1 253 ? 9.5 -3.496 -0.141 1 93.44 253 LYS B N 1
ATOM 3886 C CA . LYS B 1 253 ? 10.086 -3.916 1.128 1 93.44 253 LYS B CA 1
ATOM 3887 C C . LYS B 1 253 ? 10.805 -5.254 0.985 1 93.44 253 LYS B C 1
ATOM 3889 O O . LYS B 1 253 ? 10.656 -5.941 -0.028 1 93.44 253 LYS B O 1
ATOM 3894 N N . GLU B 1 254 ? 11.602 -5.555 2.02 1 93.31 254 GLU B N 1
ATOM 3895 C CA . GLU B 1 254 ? 12.273 -6.848 2.023 1 93.31 254 GLU B CA 1
ATOM 3896 C C . GLU B 1 254 ? 11.281 -7.992 2.168 1 93.31 254 GLU B C 1
ATOM 3898 O O . GLU B 1 254 ? 10.281 -7.867 2.875 1 93.31 254 GLU B O 1
ATOM 3903 N N . PRO B 1 255 ? 11.57 -9.094 1.414 1 93.94 255 PRO B N 1
ATOM 3904 C CA . PRO B 1 255 ? 10.719 -10.266 1.662 1 93.94 255 PRO B CA 1
ATOM 3905 C C . PRO B 1 255 ? 10.828 -10.773 3.096 1 93.94 255 PRO B C 1
ATOM 3907 O O . PRO B 1 255 ? 11.875 -10.648 3.727 1 93.94 255 PRO B O 1
ATOM 3910 N N . PRO B 1 256 ? 9.727 -11.352 3.578 1 90.38 256 PRO B N 1
ATOM 3911 C CA . PRO B 1 256 ? 9.828 -12 4.887 1 90.38 256 PRO B CA 1
ATOM 3912 C C . PRO B 1 256 ? 10.75 -13.219 4.875 1 90.38 256 PRO B C 1
ATOM 3914 O O . PRO B 1 256 ? 10.875 -13.891 3.848 1 90.38 256 PRO B O 1
ATOM 3917 N N . ALA B 1 257 ? 11.273 -13.438 6.031 1 87.62 257 ALA B N 1
ATOM 3918 C CA . ALA B 1 257 ? 12.234 -14.523 6.164 1 87.62 257 ALA B CA 1
ATOM 3919 C C . ALA B 1 257 ? 11.602 -15.867 5.824 1 87.62 257 ALA B C 1
ATOM 3921 O O . ALA B 1 257 ? 12.258 -16.75 5.273 1 87.62 257 ALA B O 1
ATOM 3922 N N . GLU B 1 258 ? 10.328 -15.984 6.039 1 86.06 258 GLU B N 1
ATOM 3923 C CA . GLU B 1 258 ? 9.609 -17.25 5.871 1 86.06 258 GLU B CA 1
ATOM 3924 C C . GLU B 1 258 ? 9.594 -17.688 4.41 1 86.06 258 GLU B C 1
ATOM 3926 O O . GLU B 1 258 ? 9.516 -18.875 4.117 1 86.06 258 GLU B O 1
ATOM 3931 N N . VAL B 1 259 ? 9.742 -16.734 3.512 1 87.88 259 VAL B N 1
ATOM 3932 C CA . VAL B 1 259 ? 9.633 -17.141 2.111 1 87.88 259 VAL B CA 1
ATOM 3933 C C . VAL B 1 259 ? 11.031 -17.312 1.516 1 87.88 259 VAL B C 1
ATOM 3935 O O . VAL B 1 259 ? 11.172 -17.734 0.369 1 87.88 259 VAL B O 1
ATOM 3938 N N . LEU B 1 260 ? 12.016 -16.969 2.238 1 86.62 260 LEU B N 1
ATOM 3939 C CA . LEU B 1 260 ? 13.383 -17.062 1.734 1 86.62 260 LEU B CA 1
ATOM 3940 C C . LEU B 1 260 ? 13.984 -18.438 2.047 1 86.62 260 LEU B C 1
ATOM 3942 O O . LEU B 1 260 ? 15.062 -18.766 1.541 1 86.62 260 LEU B O 1
ATOM 3946 N N . LYS B 1 261 ? 13.336 -19.219 2.811 1 79.25 261 LYS B N 1
ATOM 3947 C CA . LYS B 1 261 ? 13.836 -20.531 3.174 1 79.25 261 LYS B CA 1
ATOM 3948 C C . LYS B 1 261 ? 13.625 -21.531 2.043 1 79.25 261 LYS B C 1
ATOM 3950 O O . LYS B 1 261 ? 12.672 -21.406 1.269 1 79.25 261 LYS B O 1
#

Foldseek 3Di:
DCPPPDDDDDPPPPVPPPPPPPPPPCPVPLPDAFEEEEAQQQPQQWHQDPPPRDIHHLVVLLVQQLCVVLVHHHDYDHDQPVCHLVCQQVVVGFKYDYQAFDDPVSCVWWPWAAFQDKWFKFKKFWPPDDQCAAPVRQALWAEEEEPPHVQQVSQVPHHNYNYDYDRHVVVSVVCRLVVVGGMYMDIPVSNVVCCVPVVPPTMDIHYDTDDIGTGTMIHGPPVVVVSVSSNVSSLVCLVVCVSQVSCCVRPVDGDDPVNSD/DDDDDDPDDPDPPPPPPPPPPPPPPCPVVLPDAFEEEEAQQQPQQWHQDPPPRDIHHLVVLLVQQLCVVLVHHHDYDHDQPVCHLVCQQVVVGFKYAYQAFDDPVSCVWWPWAAFQDKWFKFKKFWPPDDQCAAPVRQALWAEEEEPPHVQQVSQVPHHNYNYDYDRHVVVSVVCRLVVVGGMYMDIPVSNVVCCVPVVPPTMDIHYDTDDIGTG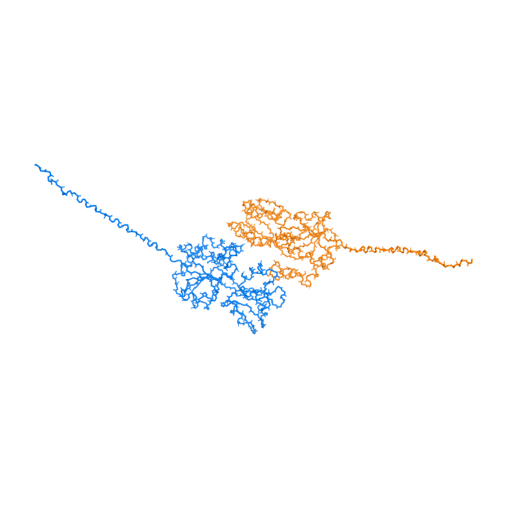TMIHGPPVVVVSVSSNVSSLVCLVVCVSQVSCCVRPVDGDDPVNSD

Organism: Veillonella parvula (NCBI:txid29466)

Solvent-accessible surface area (backbone atoms only — not comparable to full-atom values): 28044 Å² total; per-residue (Å²): 136,90,80,67,89,73,75,80,73,83,80,74,76,75,74,74,74,73,73,72,70,67,68,72,66,68,69,62,79,68,70,74,56,44,34,30,34,24,29,45,64,41,42,61,31,20,21,59,36,84,88,76,64,42,82,39,36,50,42,50,52,49,52,46,51,24,23,52,72,67,74,39,49,64,48,76,42,79,37,48,56,58,46,43,64,60,30,25,71,69,61,74,25,54,32,35,45,52,86,32,69,68,43,75,74,59,49,74,62,25,38,64,38,68,52,73,41,76,49,28,31,28,38,38,30,44,56,83,62,84,74,64,56,43,81,85,51,41,61,58,33,35,34,20,17,25,45,83,36,71,31,37,58,54,52,72,70,39,60,71,39,44,76,44,72,26,73,43,50,60,55,26,52,51,34,33,77,68,63,73,23,61,31,32,38,36,49,35,69,37,51,53,48,36,17,72,46,89,26,43,65,49,22,20,43,41,52,69,76,40,80,65,39,42,20,28,40,33,31,34,56,84,47,55,68,61,46,51,50,49,40,50,16,48,50,50,31,48,73,72,42,53,44,47,53,50,39,21,39,74,66,18,29,76,65,59,71,82,44,66,105,134,84,82,81,89,68,93,66,89,62,86,74,80,78,75,77,73,73,73,74,70,70,68,71,67,69,68,61,79,66,70,75,55,43,34,30,33,25,30,46,65,42,42,61,30,21,22,60,36,85,87,78,62,41,81,37,35,50,42,49,53,48,51,46,52,24,24,52,74,66,75,38,49,64,46,74,43,77,37,49,58,59,47,43,64,59,31,25,70,69,61,74,24,53,34,35,46,54,88,33,70,65,43,74,74,58,48,75,61,25,37,64,38,68,50,71,42,76,48,27,31,26,37,38,30,45,56,84,60,83,74,64,56,41,83,86,52,41,60,58,35,35,34,21,16,24,44,82,35,70,32,37,57,55,51,73,70,39,59,71,39,46,77,44,73,25,73,44,50,59,56,28,52,51,34,33,75,69,63,73,24,60,30,33,38,37,48,34,69,36,51,53,47,36,18,72,46,89,26,42,65,48,23,21,42,42,53,69,75,41,78,66,38,43,19,28,40,34,32,32,55,84,46,55,68,61,46,50,50,51,40,49,17,48,49,48,32,49,73,71,42,53,44,47,52,51,40,21,38,74,67,18,28,77,64,59,71,83,46,66,103

Sequence (522 aa):
MKFKKIAALLGAFTIASSLLIAGCGQEGNSQKAWRVGTDATYAPFGFKDKDSGKLAGFDIDIINAIANEEGIEADIQNLNFDALLPALQSNTIDIAISDMTISEERAKSVDFSKPYYIAGNGLVVNIDNTNINSFKDLEGKRIGVSIGSTGAEIASKIPNAEVRQFNIIVDAFLELQNKGVDVVINDTPVNEYYVNGKGKGIAKVTGEDYDAAPLGIAVKKGNTELLNKINDGLAKIKANGKYAEIYKKWFGKEPPAEVLKMKFKKIAALLGAFTIASSLLIAGCGQEGNSQKAWRVGTDATYAPFGFKDKDSGKLAGFDIDIINAIANEEGIEADIQNLNFDALLPALQSNTIDIAISDMTISEERAKSVDFSKPYYIAGNGLVVNIDNTNINSFKDLEGKRIGVSIGSTGAEIASKIPNAEVRQFNIIVDAFLELQNKGVDVVINDTPVNEYYVNGKGKGIAKVTGEDYDAAPLGIAVKKGNTELLNKINDGLAKIKANGKYAEIYKKWFGKEPPAEVLK